Protein AF-A0A2G8SCX8-F1 (afdb_monomer)

Mean predicted aligned error: 14.19 Å

Secondary structure (DSSP, 8-state):
-GGGTS-HHHHHHHHHHHHHS---TT-S-HHHHHHHHHHHHHHHHHHHHHHT---SEEEETTEEEESHHHHHBTB---GGG--TTHHHHHHHHHHHHH-TT-----HHHHHHS-HHHHHHHHHHHHHHHHHHHHTTSS-HHHHHHHHHHHHSTTTGGGHHHHHHHHHHHHHHH-S--HHHHHHHHHHHH-TTS-HHHHHHHHHHHHHHS-SSPPHHHHTTSTT---HHHHHHHHHHTTPPP-PPPP---HHHHHHHHHHHHHHHHHHHHHTTSPP---HHHHHHHS-HHHHHHHHHHHHHHHHHTT--HHHHHHHHHHHHS---TTS--HHHHIIIIIHHHHHHHHTTS-HHHHHHHHHHHHHHHHHHHHHHHHHHHHIIIII---S-TTSS-HHHHHHHHHHHHHHT--SHHHHHHHHHHHH-HHHHHH-GGGTS--

InterPro domains:
  IPR014801 Mediator complex, subunit Med5, fungi [PF08689] (89-188)
  IPR014801 Mediator complex, subunit Med5, fungi [PTHR35784] (26-225)

Organism: NCBI:txid1077348

Structure (mmCIF, N/CA/C/O backbone):
data_AF-A0A2G8SCX8-F1
#
_entry.id   AF-A0A2G8SCX8-F1
#
loop_
_atom_site.group_PDB
_atom_site.id
_atom_site.type_symbol
_atom_site.label_atom_id
_atom_site.label_alt_id
_atom_site.label_comp_id
_atom_site.label_asym_id
_atom_site.label_entity_id
_atom_site.label_seq_id
_atom_site.pdbx_PDB_ins_code
_atom_site.Cartn_x
_atom_site.Cartn_y
_atom_site.Cartn_z
_atom_site.occupancy
_atom_site.B_iso_or_equiv
_atom_site.auth_seq_id
_atom_site.auth_comp_id
_atom_site.auth_asym_id
_atom_site.auth_atom_id
_atom_site.pdbx_PDB_model_num
ATOM 1 N N . MET A 1 1 ? 16.177 13.742 14.780 1.00 50.12 1 MET A N 1
ATOM 2 C CA . MET A 1 1 ? 14.873 13.291 14.244 1.00 50.12 1 MET A CA 1
ATOM 3 C C . MET A 1 1 ? 14.256 14.426 13.440 1.00 50.12 1 MET A C 1
ATOM 5 O O . MET A 1 1 ? 13.696 15.338 14.030 1.00 50.12 1 MET A O 1
ATOM 9 N N . LEU A 1 2 ? 14.372 14.396 12.111 1.00 55.47 2 LEU A N 1
ATOM 10 C CA . LEU A 1 2 ? 13.817 15.446 11.243 1.00 55.47 2 LEU A CA 1
ATOM 11 C C . LEU A 1 2 ? 12.278 15.533 11.345 1.00 55.47 2 LEU A C 1
ATOM 13 O O . LEU A 1 2 ? 11.710 16.616 11.300 1.00 55.47 2 LEU A O 1
ATOM 17 N N . SER A 1 3 ? 11.615 14.396 11.581 1.00 57.38 3 SER A N 1
ATOM 18 C CA . SER A 1 3 ? 10.156 14.275 11.726 1.00 57.38 3 SER A CA 1
ATOM 19 C C . SER A 1 3 ? 9.566 14.951 12.969 1.00 57.38 3 SER A C 1
ATOM 21 O O . SER A 1 3 ? 8.349 15.056 13.069 1.00 57.38 3 SER A O 1
ATOM 23 N N . LEU A 1 4 ? 10.398 15.377 13.927 1.00 66.06 4 LEU A N 1
ATOM 24 C CA . LEU A 1 4 ? 9.956 16.194 15.066 1.00 66.06 4 LEU A CA 1
ATOM 25 C C . LEU A 1 4 ? 9.891 17.688 14.714 1.00 66.06 4 LEU A C 1
ATOM 27 O O . LEU A 1 4 ? 9.246 18.448 15.428 1.00 66.06 4 LEU A O 1
ATOM 31 N N . HIS A 1 5 ? 10.558 18.100 13.632 1.00 75.81 5 HIS A N 1
ATOM 32 C CA . HIS A 1 5 ? 10.710 19.503 13.238 1.00 75.81 5 HIS A CA 1
ATOM 33 C C . HIS A 1 5 ? 10.062 19.826 11.884 1.00 75.81 5 HIS A C 1
ATOM 35 O O . HIS A 1 5 ? 9.775 20.988 11.619 1.00 75.81 5 HIS A O 1
ATOM 41 N N . ALA A 1 6 ? 9.804 18.820 11.045 1.00 80.19 6 ALA A N 1
ATOM 42 C CA . ALA A 1 6 ? 9.138 18.966 9.755 1.00 80.19 6 ALA A CA 1
ATOM 43 C C . ALA A 1 6 ? 8.042 17.908 9.589 1.00 80.19 6 ALA A C 1
ATOM 45 O O . ALA A 1 6 ? 8.241 16.734 9.931 1.00 80.19 6 ALA A O 1
ATOM 46 N N . LYS A 1 7 ? 6.890 18.302 9.031 1.00 84.25 7 LYS A N 1
ATOM 47 C CA . LYS A 1 7 ? 5.842 17.337 8.690 1.00 84.25 7 LYS A CA 1
ATOM 48 C C . LYS A 1 7 ? 6.342 16.453 7.551 1.00 84.25 7 LYS A C 1
ATOM 50 O O . LYS A 1 7 ? 6.949 16.922 6.592 1.00 84.25 7 LYS A O 1
ATOM 55 N N . ILE A 1 8 ? 6.032 15.161 7.623 1.00 86.69 8 ILE A N 1
ATOM 56 C CA . ILE A 1 8 ? 6.384 14.200 6.566 1.00 86.69 8 ILE A CA 1
ATOM 57 C C . ILE A 1 8 ? 5.759 14.606 5.221 1.00 86.69 8 ILE A C 1
ATOM 59 O O . ILE A 1 8 ? 6.386 14.434 4.180 1.00 86.69 8 ILE A O 1
ATOM 63 N N . SER A 1 9 ? 4.561 15.200 5.246 1.00 85.81 9 SER A N 1
ATOM 64 C CA . SER A 1 9 ? 3.914 15.779 4.063 1.00 85.81 9 SER A CA 1
ATOM 65 C C . SER A 1 9 ? 4.771 16.841 3.382 1.00 85.81 9 SER A C 1
ATOM 67 O O . SER A 1 9 ? 4.812 16.885 2.158 1.00 85.81 9 SER A O 1
ATOM 69 N N . ASP A 1 10 ? 5.474 17.663 4.160 1.00 87.19 10 ASP A N 1
ATOM 70 C CA . ASP A 1 10 ? 6.263 18.779 3.644 1.00 87.19 10 ASP A CA 1
ATOM 71 C C . ASP A 1 10 ? 7.553 18.252 3.015 1.00 87.19 10 ASP A C 1
ATOM 73 O O . ASP A 1 10 ? 7.953 18.711 1.949 1.00 87.19 10 ASP A O 1
ATOM 77 N N . LEU A 1 11 ? 8.164 17.224 3.613 1.00 89.44 11 LEU A N 1
ATOM 78 C CA . LEU A 1 11 ? 9.314 16.534 3.021 1.00 89.44 11 LEU A CA 1
ATOM 79 C C . LEU A 1 11 ? 8.953 15.897 1.676 1.00 89.44 11 LEU A C 1
ATOM 81 O O . LEU A 1 11 ? 9.692 16.050 0.707 1.00 89.44 11 LEU A O 1
ATOM 85 N N . VAL A 1 12 ? 7.797 15.231 1.601 1.00 90.31 12 VAL A N 1
ATOM 86 C CA . VAL A 1 12 ? 7.283 14.677 0.341 1.00 90.31 12 VAL A CA 1
ATOM 87 C C . VAL A 1 12 ? 7.017 15.791 -0.673 1.00 90.31 12 VAL A C 1
ATOM 89 O O . VAL A 1 12 ? 7.397 15.646 -1.829 1.00 90.31 12 VAL A O 1
ATOM 92 N N . ALA A 1 13 ? 6.441 16.919 -0.250 1.00 90.38 13 ALA A N 1
ATOM 93 C CA . ALA A 1 13 ? 6.179 18.063 -1.121 1.00 90.38 13 ALA A CA 1
ATOM 94 C C . ALA A 1 13 ? 7.464 18.613 -1.767 1.00 90.38 13 ALA A C 1
ATOM 96 O O . ALA A 1 13 ? 7.521 18.778 -2.984 1.00 90.38 13 ALA A O 1
ATOM 97 N N . HIS A 1 14 ? 8.511 18.846 -0.971 1.00 91.75 14 HIS A N 1
ATOM 98 C CA . HIS A 1 14 ? 9.786 19.370 -1.470 1.00 91.75 14 HIS A CA 1
ATOM 99 C C . HIS A 1 14 ? 10.525 18.352 -2.344 1.00 91.75 14 HIS A C 1
ATOM 101 O O . HIS A 1 14 ? 11.077 18.720 -3.378 1.00 91.75 14 HIS A O 1
ATOM 107 N N . ALA A 1 15 ? 10.501 17.069 -1.974 1.00 92.25 15 ALA A N 1
ATOM 108 C CA . ALA A 1 15 ? 11.107 16.009 -2.775 1.00 92.25 15 ALA A CA 1
ATOM 109 C C . ALA A 1 15 ? 10.395 15.838 -4.131 1.00 92.25 15 ALA A C 1
ATOM 111 O O . ALA A 1 15 ? 11.043 15.606 -5.150 1.00 92.25 15 ALA A O 1
ATOM 112 N N . LEU A 1 16 ? 9.068 16.008 -4.168 1.00 90.94 16 LEU A N 1
ATOM 113 C CA . LEU A 1 16 ? 8.310 16.033 -5.418 1.00 90.94 16 LEU A CA 1
ATOM 114 C C . LEU A 1 16 ? 8.691 17.223 -6.287 1.00 90.94 16 LEU A C 1
ATOM 116 O O . LEU A 1 16 ? 8.983 17.014 -7.460 1.00 90.94 16 LEU A O 1
ATOM 120 N N . ALA A 1 17 ? 8.721 18.434 -5.719 1.00 90.75 17 ALA A N 1
ATOM 121 C CA . ALA A 1 17 ? 9.137 19.639 -6.436 1.00 90.75 17 ALA A CA 1
ATOM 122 C C . ALA A 1 17 ? 10.532 19.465 -7.056 1.00 90.75 17 ALA A C 1
ATOM 124 O O . ALA A 1 17 ? 10.711 19.726 -8.240 1.00 90.75 17 ALA A O 1
ATOM 125 N N . PHE A 1 18 ? 11.475 18.905 -6.291 1.00 91.50 18 PHE A N 1
ATOM 126 C CA . PHE A 1 18 ? 12.814 18.580 -6.777 1.00 91.50 18 PHE A CA 1
ATOM 127 C C . PHE A 1 18 ? 12.798 17.656 -8.005 1.00 91.50 18 PHE A C 1
ATOM 129 O O . PHE A 1 18 ? 13.499 17.932 -8.969 1.00 91.50 18 PHE A O 1
ATOM 136 N N . ILE A 1 19 ? 11.979 16.598 -8.015 1.00 90.38 19 ILE A N 1
ATOM 137 C CA . ILE A 1 19 ? 11.850 15.707 -9.184 1.00 90.38 19 ILE A CA 1
ATOM 138 C C . ILE A 1 19 ? 11.179 16.413 -10.367 1.00 90.38 19 ILE A C 1
ATOM 140 O O . ILE A 1 19 ? 11.497 16.113 -11.517 1.00 90.38 19 ILE A O 1
ATOM 144 N N . GLU A 1 20 ? 10.212 17.301 -10.115 1.00 87.31 20 GLU A N 1
ATOM 145 C CA . GLU A 1 20 ? 9.549 18.049 -11.187 1.00 87.31 20 GLU A CA 1
ATOM 146 C C . GLU A 1 20 ? 10.498 18.970 -11.939 1.00 87.31 20 GLU A C 1
ATOM 148 O O . GLU A 1 20 ? 10.371 19.078 -13.156 1.00 87.31 20 GLU A O 1
ATOM 153 N N . ASP A 1 21 ? 11.417 19.589 -11.206 1.00 88.06 21 ASP A N 1
ATOM 154 C CA . ASP A 1 21 ? 12.330 20.609 -11.713 1.00 88.06 21 ASP A CA 1
ATOM 155 C C . ASP A 1 21 ? 13.693 20.022 -12.111 1.00 88.06 21 ASP A C 1
ATOM 157 O O . ASP A 1 21 ? 14.595 20.755 -12.509 1.00 88.06 21 ASP A O 1
ATOM 161 N N . TYR A 1 22 ? 13.869 18.704 -11.980 1.00 89.12 22 TYR A N 1
ATOM 162 C CA . TYR A 1 22 ? 15.143 18.057 -12.252 1.00 89.12 22 TYR A CA 1
ATOM 163 C C . TYR A 1 22 ? 15.458 18.043 -13.752 1.00 89.12 22 TYR A C 1
ATOM 165 O O . TYR A 1 22 ? 14.770 17.389 -14.544 1.00 89.12 22 TYR A O 1
ATOM 173 N N . GLU A 1 23 ? 16.570 18.680 -14.116 1.00 83.50 23 GLU A N 1
ATOM 174 C CA . GLU A 1 23 ? 17.133 18.681 -15.464 1.00 83.50 23 GLU A CA 1
ATOM 175 C C . GLU A 1 23 ? 18.576 18.172 -15.438 1.00 83.50 23 GLU A C 1
ATOM 177 O O . GLU A 1 23 ? 19.386 18.558 -14.596 1.00 83.50 23 GLU A O 1
ATOM 182 N N . CYS A 1 24 ? 18.904 17.279 -16.373 1.00 85.75 24 CYS A N 1
ATOM 183 C CA . CYS A 1 24 ? 20.206 16.616 -16.414 1.00 85.75 24 CYS A CA 1
ATOM 184 C C . CYS A 1 24 ? 21.228 17.356 -17.307 1.00 85.75 24 CYS A C 1
ATOM 186 O O . CYS A 1 24 ? 22.372 16.927 -17.429 1.00 85.75 24 CYS A O 1
ATOM 188 N N . GLU A 1 25 ? 20.852 18.474 -17.939 1.00 78.81 25 GLU A N 1
ATOM 189 C CA . GLU A 1 25 ? 21.709 19.184 -18.904 1.00 78.81 25 GLU A CA 1
ATOM 190 C C . GLU A 1 25 ? 23.007 19.713 -18.283 1.00 78.81 25 GLU A C 1
ATOM 192 O O . GLU A 1 25 ? 24.075 19.579 -18.874 1.00 78.81 25 GLU A O 1
ATOM 197 N N . THR A 1 26 ? 22.941 20.257 -17.067 1.00 76.62 26 THR A N 1
ATOM 198 C CA . THR A 1 26 ? 24.079 20.909 -16.394 1.00 76.62 26 THR A CA 1
ATOM 199 C C . THR A 1 26 ? 24.883 19.968 -15.496 1.00 76.62 26 THR A C 1
ATOM 201 O O . THR A 1 26 ? 25.863 20.374 -14.871 1.00 76.62 26 THR A O 1
ATOM 204 N N . VAL A 1 27 ? 24.489 18.696 -15.426 1.00 87.31 27 VAL A N 1
ATOM 205 C CA . VAL A 1 27 ? 25.117 17.698 -14.561 1.00 87.31 27 VAL A CA 1
ATOM 206 C C . VAL A 1 27 ? 26.399 17.171 -15.211 1.00 87.31 27 VAL A C 1
ATOM 208 O O . VAL A 1 27 ? 26.382 16.747 -16.366 1.00 87.31 27 VAL A O 1
ATOM 211 N N . GLY A 1 28 ? 27.508 17.164 -14.465 1.00 88.12 28 GLY A N 1
ATOM 212 C CA . GLY A 1 28 ? 28.788 16.624 -14.940 1.00 88.12 28 GLY A CA 1
ATOM 213 C C . GLY A 1 28 ? 28.736 15.120 -15.229 1.00 88.12 28 GLY A C 1
ATOM 214 O O . GLY A 1 28 ? 29.118 14.704 -16.316 1.00 88.12 28 GLY A O 1
ATOM 215 N N . ASP A 1 29 ? 28.194 14.336 -14.292 1.00 92.38 29 ASP A N 1
ATOM 216 C CA . ASP A 1 29 ? 27.992 12.883 -14.404 1.00 92.38 29 ASP A CA 1
ATOM 217 C C . ASP A 1 29 ? 26.488 12.531 -14.320 1.00 92.38 29 ASP A C 1
ATOM 219 O O . ASP A 1 29 ? 25.930 12.431 -13.218 1.00 92.38 29 ASP A O 1
ATOM 223 N N . PRO A 1 30 ? 25.807 12.374 -15.473 1.00 91.94 30 PRO A N 1
ATOM 224 C CA . PRO A 1 30 ? 24.392 12.014 -15.541 1.00 91.94 30 PRO A CA 1
ATOM 225 C C . PRO A 1 30 ? 24.050 10.696 -14.851 1.00 91.94 30 PRO A C 1
ATOM 227 O O . PRO A 1 30 ? 22.986 10.590 -14.242 1.00 91.94 30 PRO A O 1
ATOM 230 N N . GLN A 1 31 ? 24.925 9.691 -14.925 1.00 92.06 31 GLN A N 1
ATOM 231 C CA . GLN A 1 31 ? 24.615 8.347 -14.436 1.00 92.06 31 GLN A CA 1
ATOM 232 C C . GLN A 1 31 ? 24.545 8.319 -12.912 1.00 92.06 31 GLN A C 1
ATOM 234 O O . GLN A 1 31 ? 23.563 7.830 -12.341 1.00 92.06 31 GLN A O 1
ATOM 239 N N . SER A 1 32 ? 25.542 8.902 -12.240 1.00 91.31 32 SER A N 1
ATOM 240 C CA . SER A 1 32 ? 25.526 9.011 -10.777 1.00 91.31 32 SER A CA 1
ATOM 241 C C . SER A 1 32 ? 24.364 9.876 -10.295 1.00 91.31 32 SER A C 1
ATOM 243 O O . SER A 1 32 ? 23.675 9.525 -9.336 1.00 91.31 32 SER A O 1
ATOM 245 N N . ALA A 1 33 ? 24.089 10.987 -10.983 1.00 91.50 33 ALA A N 1
ATOM 246 C CA . ALA A 1 33 ? 23.031 11.899 -10.570 1.00 91.50 33 ALA A CA 1
ATOM 247 C C . ALA A 1 33 ? 21.626 11.292 -10.727 1.00 91.50 33 ALA A C 1
ATOM 249 O O . ALA A 1 33 ? 20.804 11.426 -9.820 1.00 91.50 33 ALA A O 1
ATOM 250 N N . VAL A 1 34 ? 21.360 10.573 -11.825 1.00 91.88 34 VAL A N 1
ATOM 251 C CA . VAL A 1 34 ? 20.093 9.850 -12.028 1.00 91.88 34 VAL A CA 1
ATOM 252 C C . VAL A 1 34 ? 19.945 8.698 -11.032 1.00 91.88 34 VAL A C 1
ATOM 254 O O . VAL A 1 34 ? 18.848 8.476 -10.522 1.00 91.88 34 VAL A O 1
ATOM 257 N N . SER A 1 35 ? 21.038 8.011 -10.686 1.00 91.25 35 SER A N 1
ATOM 258 C CA . SER A 1 35 ? 21.016 6.960 -9.658 1.00 91.25 35 SER A CA 1
ATOM 259 C C . SER A 1 35 ? 20.584 7.519 -8.294 1.00 91.25 35 SER A C 1
ATOM 261 O O . SER A 1 35 ? 19.662 6.992 -7.674 1.00 91.25 35 SER A O 1
ATOM 263 N N . HIS A 1 36 ? 21.164 8.645 -7.861 1.00 92.06 36 HIS A N 1
ATOM 264 C CA . HIS A 1 36 ? 20.777 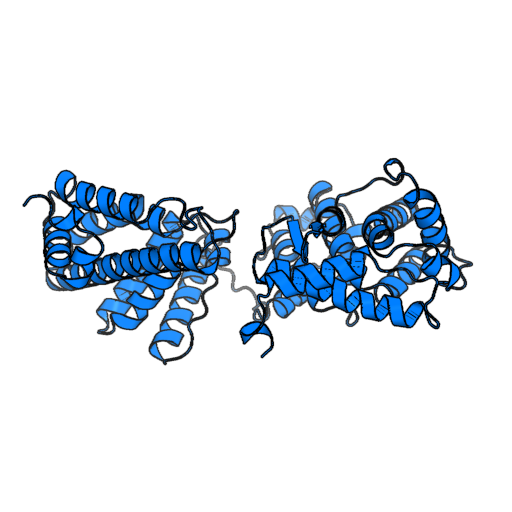9.313 -6.610 1.00 92.06 36 HIS A CA 1
ATOM 265 C C . HIS A 1 36 ? 19.364 9.900 -6.644 1.00 92.06 36 HIS A C 1
ATOM 267 O O . HIS A 1 36 ? 18.653 9.879 -5.638 1.00 92.06 36 HIS A O 1
ATOM 273 N N . LEU A 1 37 ? 18.920 10.400 -7.799 1.00 93.06 37 LEU A N 1
ATOM 274 C CA . LEU A 1 37 ? 17.530 10.810 -7.981 1.00 93.06 37 LEU A CA 1
ATOM 275 C C . LEU A 1 37 ? 16.571 9.631 -7.756 1.00 93.06 37 LEU A C 1
ATOM 277 O O . LEU A 1 37 ? 15.495 9.805 -7.179 1.00 93.06 37 LEU A O 1
ATOM 281 N N . GLY A 1 38 ? 16.977 8.428 -8.163 1.00 93.44 38 GLY A N 1
ATOM 282 C CA . GLY A 1 38 ? 16.239 7.195 -7.925 1.00 93.44 38 GLY A CA 1
ATOM 283 C C . GLY A 1 38 ? 15.947 6.927 -6.449 1.00 93.44 38 GLY A C 1
ATOM 284 O O . GLY A 1 38 ? 14.821 6.558 -6.104 1.00 93.44 38 GLY A O 1
ATOM 285 N N . ASP A 1 39 ? 16.905 7.201 -5.560 1.00 94.06 39 ASP A N 1
ATOM 286 C CA . ASP A 1 39 ? 16.706 7.078 -4.111 1.00 94.06 39 ASP A CA 1
ATOM 287 C C . ASP A 1 39 ? 15.606 8.026 -3.608 1.00 94.06 39 ASP A C 1
ATOM 289 O O . ASP A 1 39 ? 14.776 7.645 -2.776 1.00 94.06 39 ASP A O 1
ATOM 293 N N . VAL A 1 40 ? 15.544 9.245 -4.156 1.00 94.94 40 VAL A N 1
ATOM 294 C CA . VAL A 1 40 ? 14.497 10.228 -3.832 1.00 94.94 40 VAL A CA 1
ATOM 295 C C . VAL A 1 40 ? 13.127 9.739 -4.307 1.00 94.94 40 VAL A C 1
ATOM 297 O O . VAL A 1 40 ? 12.148 9.834 -3.563 1.00 94.94 40 VAL A O 1
ATOM 300 N N . VAL A 1 41 ? 13.043 9.160 -5.509 1.00 94.31 41 VAL A N 1
ATOM 301 C CA . VAL A 1 41 ? 11.797 8.577 -6.037 1.00 94.31 41 VAL A CA 1
ATOM 302 C C . VAL A 1 41 ? 11.292 7.450 -5.134 1.00 94.31 41 VAL A C 1
ATOM 304 O O . VAL A 1 41 ? 10.137 7.474 -4.700 1.00 94.31 41 VAL A O 1
ATOM 307 N N . LEU A 1 42 ? 12.160 6.494 -4.796 1.00 93.94 42 LEU A N 1
ATOM 308 C CA . LEU A 1 42 ? 11.804 5.360 -3.941 1.00 93.94 42 LEU A CA 1
ATOM 309 C C . LEU A 1 42 ? 11.434 5.801 -2.520 1.00 93.94 42 LEU A C 1
ATOM 311 O O . LEU A 1 42 ? 10.513 5.237 -1.917 1.00 93.94 42 LEU A O 1
ATOM 315 N N . PHE A 1 43 ? 12.112 6.823 -1.990 1.00 94.06 43 PHE A N 1
ATOM 316 C CA . PHE A 1 43 ? 11.758 7.449 -0.721 1.00 94.06 43 PHE A CA 1
ATOM 317 C C . PHE A 1 43 ? 10.331 8.003 -0.754 1.00 94.06 43 PHE A C 1
ATOM 319 O O . PHE A 1 43 ? 9.548 7.711 0.154 1.00 94.06 43 PHE A O 1
ATOM 326 N N . ILE A 1 44 ? 9.972 8.759 -1.794 1.00 92.06 44 ILE A N 1
ATOM 327 C CA . ILE A 1 44 ? 8.636 9.345 -1.942 1.00 92.06 44 ILE A CA 1
ATOM 328 C C . ILE A 1 44 ? 7.572 8.249 -2.018 1.00 92.06 44 ILE A C 1
ATOM 330 O O . ILE A 1 44 ? 6.631 8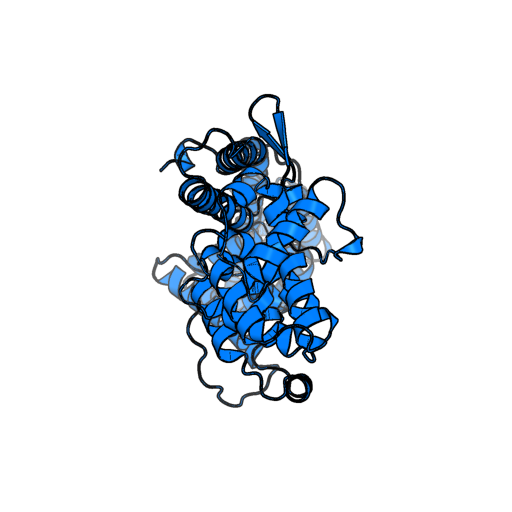.267 -1.221 1.00 92.06 44 ILE A O 1
ATOM 334 N N . GLU A 1 45 ? 7.729 7.266 -2.910 1.00 90.12 45 GLU A N 1
ATOM 335 C CA . GLU A 1 45 ? 6.746 6.188 -3.073 1.00 90.12 45 GLU A CA 1
ATOM 336 C C . GLU A 1 45 ? 6.546 5.394 -1.774 1.00 90.12 45 GLU A C 1
ATOM 338 O O . GLU A 1 45 ? 5.411 5.144 -1.353 1.00 90.12 45 GLU A O 1
ATOM 343 N N . THR A 1 46 ? 7.643 5.047 -1.094 1.00 89.94 46 THR A N 1
ATOM 344 C CA . THR A 1 46 ? 7.601 4.307 0.174 1.00 89.94 46 THR A CA 1
ATOM 345 C C . THR A 1 46 ? 6.955 5.132 1.281 1.00 89.94 46 THR A C 1
ATOM 347 O O . THR A 1 46 ? 6.149 4.611 2.052 1.00 89.94 46 THR A O 1
ATOM 350 N N . THR A 1 47 ? 7.272 6.424 1.362 1.00 89.94 47 THR A N 1
ATOM 351 C CA . THR A 1 47 ? 6.741 7.331 2.387 1.00 89.94 47 THR A CA 1
ATOM 352 C C . THR A 1 47 ? 5.243 7.543 2.203 1.00 89.94 47 THR A C 1
ATOM 354 O O . THR A 1 47 ? 4.480 7.414 3.160 1.00 89.94 47 THR A O 1
ATOM 357 N N . ILE A 1 48 ? 4.792 7.778 0.971 1.00 86.31 48 ILE A N 1
ATOM 358 C CA . ILE A 1 48 ? 3.367 7.917 0.656 1.00 86.31 48 ILE A CA 1
ATOM 359 C C . ILE A 1 48 ? 2.607 6.649 1.028 1.00 86.31 48 ILE A C 1
ATOM 361 O O . ILE A 1 48 ? 1.568 6.734 1.684 1.00 86.31 48 ILE A O 1
ATOM 365 N N . ALA A 1 49 ? 3.129 5.479 0.646 1.00 84.12 49 ALA A N 1
ATOM 366 C CA . ALA A 1 49 ? 2.498 4.206 0.964 1.00 84.12 49 ALA A CA 1
ATOM 367 C C . ALA A 1 49 ? 2.457 3.946 2.478 1.00 84.12 49 ALA A C 1
ATOM 369 O O . ALA A 1 49 ? 1.422 3.545 3.006 1.00 84.12 49 ALA A O 1
ATOM 370 N N . ARG A 1 50 ? 3.560 4.211 3.187 1.00 83.69 50 ARG A N 1
ATOM 371 C CA . ARG A 1 50 ? 3.697 3.956 4.628 1.00 83.69 50 ARG A CA 1
ATOM 372 C C . ARG A 1 50 ? 2.814 4.859 5.482 1.00 83.69 50 ARG A C 1
ATOM 374 O O . ARG A 1 50 ? 2.231 4.384 6.451 1.00 83.69 50 ARG A O 1
ATOM 381 N N . PHE A 1 51 ? 2.736 6.144 5.146 1.00 81.38 51 PHE A N 1
ATOM 382 C CA . PHE A 1 51 ? 1.962 7.130 5.908 1.00 81.38 51 PHE A CA 1
ATOM 383 C C . PHE A 1 51 ? 0.568 7.375 5.326 1.00 81.38 51 PHE A C 1
ATOM 385 O O . PHE A 1 51 ? -0.161 8.221 5.837 1.00 81.38 51 PHE A O 1
ATOM 392 N N . ASN A 1 52 ? 0.186 6.625 4.286 1.00 75.81 52 ASN A N 1
ATOM 393 C CA . ASN A 1 52 ? -1.098 6.735 3.600 1.00 75.81 52 ASN A CA 1
ATOM 394 C C . ASN A 1 52 ? -1.431 8.194 3.246 1.00 75.81 52 ASN A C 1
ATOM 396 O O . ASN A 1 52 ? -2.505 8.702 3.566 1.00 75.81 52 ASN A O 1
ATOM 400 N N . LEU A 1 53 ? -0.485 8.886 2.606 1.00 81.62 53 LEU A N 1
ATOM 401 C CA . LEU A 1 53 ? -0.675 10.269 2.172 1.00 81.62 53 LEU A CA 1
ATOM 402 C C . LEU A 1 53 ? -1.606 10.274 0.952 1.00 81.62 53 LEU A C 1
ATOM 404 O O . LEU A 1 53 ? -1.163 10.203 -0.189 1.00 81.62 53 LEU A O 1
ATOM 408 N N . VAL A 1 54 ? -2.919 10.291 1.205 1.00 63.16 54 VAL A N 1
ATOM 409 C CA . VAL A 1 54 ? -3.963 10.198 0.164 1.00 63.16 54 VAL A CA 1
ATOM 410 C C . VAL A 1 54 ? -4.050 11.473 -0.687 1.00 63.16 54 VAL A C 1
ATOM 412 O O . VAL A 1 54 ? -4.633 11.442 -1.772 1.00 63.16 54 VAL A O 1
ATOM 415 N N . SER A 1 55 ? -3.476 12.590 -0.221 1.00 66.94 55 SER A N 1
ATOM 416 C CA . SER A 1 55 ? -3.484 13.845 -0.975 1.00 66.94 55 SER A CA 1
ATOM 417 C C . SER A 1 55 ? -2.763 13.684 -2.312 1.00 66.94 55 SER A C 1
ATOM 419 O O . SER A 1 55 ? -1.631 13.212 -2.368 1.00 66.94 55 SER A O 1
ATOM 421 N N . LEU A 1 56 ? -3.425 14.095 -3.395 1.00 64.50 56 LEU A N 1
ATOM 422 C CA . LEU A 1 56 ? -2.864 14.075 -4.752 1.00 64.50 56 LEU A CA 1
ATOM 423 C C . LEU A 1 56 ? -2.060 15.330 -5.074 1.00 64.50 56 LEU A C 1
ATOM 425 O O . LEU A 1 56 ? -1.356 15.358 -6.079 1.00 64.50 56 LEU A O 1
ATOM 429 N N . SER A 1 57 ? -2.164 16.334 -4.211 1.00 76.38 57 SER A N 1
ATOM 430 C CA . SER A 1 57 ? -1.561 17.644 -4.369 1.00 76.38 57 SER A CA 1
ATOM 431 C C . SER A 1 57 ? -0.889 18.059 -3.069 1.00 76.38 57 SER A C 1
ATOM 433 O O . SER A 1 57 ? -1.499 17.996 -1.997 1.00 76.38 57 SER A O 1
ATOM 435 N N . PHE A 1 58 ? 0.349 18.514 -3.171 1.00 85.00 58 PHE A N 1
ATOM 436 C CA . PHE A 1 58 ? 1.122 19.052 -2.060 1.00 85.00 58 PHE A CA 1
ATOM 437 C C . PHE A 1 58 ? 1.460 20.506 -2.358 1.00 85.00 58 PHE A C 1
ATOM 439 O O . PHE A 1 58 ? 1.594 20.879 -3.522 1.00 85.00 58 PHE A O 1
ATOM 446 N N . LYS A 1 59 ? 1.586 21.331 -1.318 1.00 84.06 59 LYS A N 1
ATOM 447 C CA . LYS A 1 59 ? 1.980 22.733 -1.467 1.00 84.06 59 LYS A CA 1
ATOM 448 C C . LYS A 1 59 ? 3.435 22.923 -1.060 1.00 84.06 59 LYS A C 1
ATOM 450 O O . LYS A 1 59 ? 3.846 22.436 -0.010 1.00 84.06 59 LYS A O 1
ATOM 455 N N . VAL A 1 60 ? 4.181 23.654 -1.880 1.00 86.19 60 VAL A N 1
ATOM 456 C CA . VAL A 1 60 ? 5.527 24.157 -1.584 1.00 86.19 60 VAL A CA 1
ATOM 457 C C . VAL A 1 60 ? 5.492 25.663 -1.827 1.00 86.19 60 VAL A C 1
ATOM 459 O O . VAL A 1 60 ? 5.498 26.114 -2.972 1.00 86.19 60 VAL A O 1
ATOM 462 N N . GLY A 1 61 ? 5.361 26.445 -0.752 1.00 84.81 61 GLY A N 1
ATOM 463 C CA . GLY A 1 61 ? 5.006 27.864 -0.861 1.00 84.81 61 GLY A CA 1
ATOM 464 C C . GLY A 1 61 ? 3.667 28.039 -1.590 1.00 84.81 61 GLY A C 1
ATOM 465 O O . GLY A 1 61 ? 2.679 27.396 -1.236 1.00 84.81 61 GLY A O 1
ATOM 466 N N . GLU A 1 62 ? 3.658 28.853 -2.646 1.00 83.75 62 GLU A N 1
ATOM 467 C CA . GLU A 1 62 ? 2.484 29.082 -3.506 1.00 83.75 62 GLU A CA 1
ATOM 468 C C . GLU A 1 62 ? 2.298 28.008 -4.596 1.00 83.75 62 GLU A C 1
ATOM 470 O O . GLU A 1 62 ? 1.247 27.928 -5.236 1.00 83.75 62 GLU A O 1
ATOM 475 N N . ARG A 1 63 ? 3.301 27.149 -4.823 1.00 87.25 63 ARG A N 1
ATOM 476 C CA . ARG A 1 63 ? 3.252 26.120 -5.867 1.00 87.25 63 ARG A CA 1
ATOM 477 C C . ARG A 1 63 ? 2.514 24.882 -5.375 1.00 87.25 63 ARG A C 1
ATOM 479 O O . ARG A 1 63 ? 2.756 24.392 -4.274 1.00 87.25 63 ARG A O 1
ATOM 486 N N . THR A 1 64 ? 1.668 24.325 -6.238 1.00 85.50 64 THR A N 1
ATOM 487 C CA . THR A 1 64 ? 1.058 23.007 -6.031 1.00 85.50 64 THR A CA 1
ATOM 488 C C . THR A 1 64 ? 1.773 21.969 -6.891 1.00 85.50 64 THR A C 1
ATOM 490 O O . THR A 1 64 ? 1.854 22.137 -8.104 1.00 85.50 64 THR A O 1
ATOM 493 N N . VAL A 1 65 ? 2.277 20.901 -6.273 1.00 86.50 65 VAL A N 1
ATOM 494 C CA . VAL A 1 65 ? 2.931 19.765 -6.945 1.00 86.50 65 VAL A CA 1
ATOM 495 C C . VAL A 1 65 ? 2.056 18.517 -6.853 1.00 86.50 65 VAL A C 1
ATOM 497 O O . VAL A 1 65 ? 1.369 18.316 -5.847 1.00 86.50 65 VAL A O 1
ATOM 500 N N . SER A 1 66 ? 2.054 17.687 -7.899 1.00 82.44 66 SER A N 1
ATOM 501 C CA . SER A 1 66 ? 1.131 16.549 -8.028 1.00 82.44 66 SER A CA 1
ATOM 502 C C . SER A 1 66 ? 1.840 15.198 -8.058 1.00 82.44 66 SER A C 1
ATOM 504 O O . SER A 1 66 ? 2.917 15.043 -8.629 1.00 82.44 66 SER A O 1
ATOM 506 N N . LEU A 1 67 ? 1.179 14.182 -7.497 1.00 81.56 67 LEU A N 1
ATOM 507 C CA . LEU A 1 67 ? 1.605 12.778 -7.561 1.00 81.56 67 LEU A CA 1
ATOM 508 C C . LEU A 1 67 ? 1.170 12.044 -8.829 1.00 81.56 67 LEU A C 1
ATOM 510 O O . LEU A 1 67 ? 1.372 10.832 -8.953 1.00 81.56 67 LEU A O 1
ATOM 514 N N . GLU A 1 68 ? 0.530 12.739 -9.764 1.00 79.31 68 GLU A N 1
ATOM 515 C CA . GLU A 1 68 ? -0.086 12.110 -10.927 1.00 79.31 68 GLU A CA 1
ATOM 516 C C . GLU A 1 68 ? 0.905 11.284 -11.759 1.00 79.31 68 GLU A C 1
ATOM 518 O O . GLU A 1 68 ? 0.589 10.155 -12.142 1.00 79.31 68 GLU A O 1
ATOM 523 N N . PHE A 1 69 ? 2.131 11.774 -11.961 1.00 75.62 69 PHE A N 1
ATOM 524 C CA . PHE A 1 69 ? 3.143 11.053 -12.738 1.00 75.62 69 PHE A CA 1
ATOM 525 C C . PHE A 1 69 ? 3.554 9.720 -12.083 1.00 75.62 69 PHE A C 1
ATOM 527 O O . PHE A 1 69 ? 3.681 8.713 -12.773 1.00 75.62 69 PHE A O 1
ATOM 534 N N . MET A 1 70 ? 3.664 9.650 -10.751 1.00 78.06 70 MET A N 1
ATOM 535 C CA . MET A 1 70 ? 3.986 8.400 -10.042 1.00 78.06 70 MET A CA 1
ATOM 536 C C . MET A 1 70 ? 2.808 7.415 -10.007 1.00 78.06 70 MET A C 1
ATOM 538 O O . MET A 1 70 ? 3.002 6.198 -10.044 1.00 78.06 70 MET A O 1
ATOM 542 N N . ARG A 1 71 ? 1.563 7.914 -9.957 1.00 71.75 71 ARG A N 1
ATOM 543 C CA . ARG A 1 71 ? 0.365 7.051 -10.010 1.00 71.75 71 ARG A CA 1
ATOM 544 C C . ARG A 1 71 ? 0.125 6.480 -11.401 1.00 71.75 71 ARG A C 1
ATOM 546 O O . ARG A 1 71 ? -0.310 5.336 -11.514 1.00 71.75 71 ARG A O 1
ATOM 553 N N . THR A 1 72 ? 0.375 7.277 -12.436 1.00 65.75 72 THR A N 1
ATOM 554 C CA . THR A 1 72 ? 0.244 6.848 -13.835 1.00 65.75 72 THR A CA 1
ATOM 555 C C . THR A 1 72 ? 1.391 5.936 -14.264 1.00 65.75 72 THR A C 1
ATOM 557 O O . THR A 1 72 ? 1.188 5.083 -15.126 1.00 65.75 72 THR A O 1
ATOM 560 N N . SER A 1 73 ? 2.546 6.019 -13.596 1.00 61.22 73 SER A N 1
ATOM 561 C CA . SER A 1 73 ? 3.638 5.049 -13.726 1.00 61.22 73 SER A CA 1
ATOM 562 C C . SER A 1 73 ? 3.152 3.656 -13.296 1.00 61.22 73 SER A C 1
ATOM 564 O O . SER A 1 73 ? 2.952 3.369 -12.115 1.00 61.22 73 SER A O 1
ATOM 566 N N . GLY A 1 74 ? 2.882 2.783 -14.266 1.00 57.91 74 GLY A N 1
ATOM 567 C CA . GLY A 1 74 ? 2.348 1.432 -14.049 1.00 57.91 74 GLY A CA 1
ATOM 568 C C . GLY A 1 74 ? 0.876 1.245 -14.427 1.00 57.91 74 GLY A C 1
ATOM 569 O O . GLY A 1 74 ? 0.346 0.145 -14.261 1.00 57.91 74 GLY A O 1
ATOM 570 N N . VAL A 1 75 ? 0.209 2.277 -14.954 1.00 69.00 75 VAL A N 1
ATOM 571 C CA . VAL A 1 75 ? -0.993 2.070 -15.773 1.00 69.00 75 VAL A CA 1
ATOM 572 C C . VAL A 1 75 ? -0.533 1.432 -17.079 1.00 69.00 75 VAL A C 1
ATOM 574 O O . VAL A 1 75 ? 0.396 1.930 -17.708 1.00 69.00 75 VAL A O 1
ATOM 577 N N . HIS A 1 76 ? -1.160 0.319 -17.463 1.00 63.84 76 HIS A N 1
ATOM 578 C CA . HIS A 1 76 ? -0.851 -0.370 -18.714 1.00 63.84 76 HIS A CA 1
ATOM 579 C C . HIS A 1 76 ? -1.039 0.602 -19.886 1.00 63.84 76 HIS A C 1
ATOM 581 O O . HIS A 1 76 ? -2.175 0.906 -20.248 1.00 63.84 76 HIS A O 1
ATOM 587 N N . MET A 1 77 ? 0.071 1.104 -20.424 1.00 68.56 77 MET A N 1
ATOM 588 C CA . MET A 1 77 ? 0.104 2.033 -21.544 1.00 68.56 77 MET A CA 1
ATOM 589 C C . MET A 1 77 ? 0.615 1.283 -22.763 1.00 68.56 77 MET A C 1
ATOM 591 O O . MET A 1 77 ? 1.691 0.680 -22.731 1.00 68.56 77 MET A O 1
ATOM 595 N N . ARG A 1 78 ? -0.167 1.296 -23.841 1.00 69.88 78 ARG A N 1
ATOM 596 C CA . ARG A 1 78 ? 0.282 0.714 -25.108 1.00 69.88 78 ARG A CA 1
ATOM 597 C C . ARG A 1 78 ? 1.281 1.664 -25.772 1.00 69.88 78 ARG A C 1
ATOM 599 O O . ARG A 1 78 ? 1.091 2.873 -25.677 1.00 69.88 78 ARG A O 1
ATOM 606 N N . PRO A 1 79 ? 2.281 1.168 -26.522 1.00 71.62 79 PRO A N 1
ATOM 607 C CA . PRO A 1 79 ? 3.185 2.039 -27.279 1.00 71.62 79 PRO A CA 1
ATOM 608 C C . PRO A 1 79 ? 2.453 3.034 -28.199 1.00 71.62 79 PRO A C 1
ATOM 610 O O . PRO A 1 79 ? 2.900 4.158 -28.380 1.00 71.62 79 PRO A O 1
ATOM 613 N N . SER A 1 80 ? 1.277 2.660 -28.717 1.00 74.25 80 SER A N 1
ATOM 614 C CA . SER A 1 80 ? 0.409 3.529 -29.526 1.00 74.25 80 SER A CA 1
ATOM 615 C C . SER A 1 80 ? -0.237 4.693 -28.760 1.00 74.25 80 SER A C 1
ATOM 617 O O . SER A 1 80 ? -0.835 5.570 -29.374 1.00 74.25 80 SER A O 1
ATOM 619 N N . GLU A 1 81 ? -0.207 4.669 -27.428 1.00 80.19 81 GLU A N 1
ATOM 620 C CA . GLU A 1 81 ? -0.796 5.690 -26.551 1.00 80.19 81 GLU A CA 1
ATOM 621 C C . GLU A 1 81 ? 0.234 6.735 -26.094 1.00 80.19 81 GLU A C 1
ATOM 623 O O . GLU A 1 81 ? -0.161 7.729 -25.481 1.00 80.19 81 GLU A O 1
ATOM 628 N N . LEU A 1 82 ? 1.519 6.528 -26.412 1.00 84.56 82 LEU A N 1
ATOM 629 C CA . LEU A 1 82 ? 2.607 7.468 -26.137 1.00 84.56 82 LEU A CA 1
ATOM 630 C C . LEU A 1 82 ? 2.430 8.752 -26.955 1.00 84.56 82 LEU A C 1
ATOM 632 O O . LEU A 1 82 ? 2.038 8.708 -28.123 1.00 84.56 82 LEU A O 1
ATOM 636 N N . LYS A 1 83 ? 2.718 9.907 -26.348 1.00 85.69 83 LYS A N 1
ATOM 637 C CA . LYS A 1 83 ? 2.539 11.227 -26.975 1.00 85.69 83 LYS A CA 1
ATOM 638 C C . LYS A 1 83 ? 3.730 12.151 -26.725 1.00 85.69 83 LYS A C 1
ATOM 640 O O . LYS A 1 83 ? 4.403 12.058 -25.704 1.00 85.69 83 LYS A O 1
ATOM 645 N N . GLY A 1 84 ? 3.944 13.101 -27.637 1.00 87.75 84 GLY A N 1
ATOM 646 C CA . GLY A 1 84 ? 4.942 14.165 -27.475 1.00 87.75 84 GLY A CA 1
ATOM 647 C C . GLY A 1 84 ? 6.359 13.621 -27.269 1.00 87.75 84 GLY A C 1
ATOM 648 O O . GLY A 1 84 ? 6.814 12.777 -28.038 1.00 87.75 84 GLY A O 1
ATOM 649 N N . GLU A 1 85 ? 7.029 14.086 -26.212 1.00 87.25 85 GLU A N 1
ATOM 650 C CA . GLU A 1 85 ? 8.404 13.710 -25.831 1.00 87.25 85 GLU A CA 1
ATOM 651 C C . GLU A 1 85 ? 8.565 12.217 -25.467 1.00 87.25 85 GLU A C 1
ATOM 653 O O . GLU A 1 85 ? 9.680 11.699 -25.439 1.00 87.25 85 GLU A O 1
ATOM 658 N N . GLU A 1 86 ? 7.469 11.488 -25.225 1.00 90.25 86 GLU A N 1
ATOM 659 C CA . GLU A 1 86 ? 7.503 10.075 -24.820 1.00 90.25 86 GLU A CA 1
ATOM 660 C C . GLU A 1 86 ? 7.913 9.135 -25.959 1.00 90.25 86 GLU A C 1
ATOM 662 O O . GLU A 1 86 ? 8.583 8.136 -25.714 1.00 90.25 86 GLU A O 1
ATOM 667 N N . ILE A 1 87 ? 7.521 9.444 -27.199 1.00 91.88 87 ILE A N 1
ATOM 668 C CA . ILE A 1 87 ? 7.802 8.620 -28.387 1.00 91.88 87 ILE A CA 1
ATOM 669 C C . ILE A 1 87 ? 9.308 8.556 -28.701 1.00 91.88 87 ILE A C 1
ATOM 671 O O . ILE A 1 87 ? 9.836 7.442 -28.818 1.00 91.88 87 ILE A O 1
ATOM 675 N N . PRO A 1 88 ? 10.028 9.692 -28.840 1.00 94.62 88 PRO A N 1
ATOM 676 C CA . PRO A 1 88 ? 11.465 9.651 -29.092 1.00 94.62 88 PRO A CA 1
ATOM 677 C C . PRO A 1 88 ? 12.219 9.031 -27.912 1.00 94.62 88 PRO A C 1
ATOM 679 O O . PRO A 1 88 ? 13.090 8.196 -28.141 1.00 94.62 88 PRO A O 1
ATOM 682 N N . ALA A 1 89 ? 11.831 9.337 -26.666 1.00 94.56 89 ALA A N 1
ATOM 683 C CA . ALA A 1 89 ? 12.425 8.711 -25.486 1.00 94.56 89 ALA A CA 1
ATOM 684 C C . ALA A 1 89 ? 12.248 7.184 -25.510 1.00 94.56 89 ALA A C 1
ATOM 686 O O . ALA A 1 89 ? 13.226 6.449 -25.411 1.00 94.56 89 ALA A O 1
ATOM 687 N N . PHE A 1 90 ? 11.024 6.690 -25.714 1.00 95.50 90 PHE A N 1
ATOM 688 C CA . PHE A 1 90 ? 10.739 5.257 -25.810 1.00 95.50 90 PHE A CA 1
ATOM 689 C C . PHE A 1 90 ? 11.586 4.568 -26.883 1.00 95.50 90 PHE A C 1
ATOM 691 O O . PHE A 1 90 ? 12.162 3.515 -26.624 1.00 95.50 90 PHE A O 1
ATOM 698 N N . THR A 1 91 ? 11.704 5.176 -28.065 1.00 94.94 91 THR A N 1
ATOM 699 C CA . THR A 1 91 ? 12.492 4.621 -29.175 1.00 94.94 91 THR A CA 1
ATOM 700 C C . THR A 1 91 ? 13.975 4.518 -28.814 1.00 94.94 91 THR A C 1
ATOM 702 O O . THR A 1 91 ? 14.578 3.460 -29.002 1.00 94.94 91 THR A O 1
ATOM 705 N N . SER A 1 92 ? 14.549 5.578 -28.237 1.00 96.31 92 SER A N 1
ATOM 706 C CA . SER A 1 92 ? 15.946 5.587 -27.789 1.00 96.31 92 SER A CA 1
ATOM 707 C C . SER A 1 92 ? 16.205 4.556 -26.688 1.00 96.31 92 SER A C 1
ATOM 709 O O . SER A 1 92 ? 17.182 3.815 -26.761 1.00 96.31 92 SER A O 1
ATOM 711 N N . TRP A 1 93 ? 15.306 4.446 -25.705 1.00 97.25 93 TRP A N 1
ATOM 712 C CA . TRP A 1 93 ? 15.435 3.483 -24.609 1.00 97.25 93 TRP A CA 1
ATOM 713 C C . TRP A 1 93 ? 15.260 2.031 -25.062 1.00 97.25 93 TRP A C 1
ATOM 715 O O . TRP A 1 93 ? 15.985 1.167 -24.578 1.00 97.25 93 TRP A O 1
ATOM 725 N N . ILE A 1 94 ? 14.358 1.736 -26.006 1.00 95.94 94 ILE A N 1
ATOM 726 C CA . ILE A 1 94 ? 14.261 0.388 -26.592 1.00 95.94 94 ILE A CA 1
ATOM 727 C C . ILE A 1 94 ? 15.574 0.000 -27.267 1.00 95.94 94 ILE A C 1
ATOM 729 O O . ILE A 1 94 ? 16.062 -1.102 -27.027 1.00 95.94 94 ILE A O 1
ATOM 733 N N . LYS A 1 95 ? 16.159 0.905 -28.060 1.00 95.75 95 LYS A N 1
ATOM 734 C CA . LYS A 1 95 ? 17.438 0.649 -28.726 1.00 95.75 95 LYS A CA 1
ATOM 735 C C . LYS A 1 95 ? 18.565 0.433 -27.710 1.00 95.75 95 LYS A C 1
ATOM 737 O O . LYS A 1 95 ? 19.307 -0.530 -27.816 1.00 95.75 95 LYS A O 1
ATOM 742 N N . ALA A 1 96 ? 18.659 1.276 -26.685 1.00 96.75 96 ALA A N 1
ATOM 743 C CA . ALA A 1 96 ? 19.712 1.155 -25.677 1.00 96.75 96 ALA A CA 1
ATOM 744 C C . ALA A 1 96 ? 19.597 -0.109 -24.807 1.00 96.75 96 ALA A C 1
ATOM 746 O O . ALA A 1 96 ? 20.605 -0.655 -24.369 1.00 96.75 96 ALA A O 1
ATOM 747 N N . LEU A 1 97 ? 18.381 -0.584 -24.529 1.00 96.75 97 LEU A N 1
ATOM 748 C CA . LEU A 1 97 ? 18.166 -1.663 -23.559 1.00 96.75 97 LEU A CA 1
ATOM 749 C C . LEU A 1 97 ? 17.956 -3.037 -24.197 1.00 96.75 97 LEU A C 1
ATOM 751 O O . LEU A 1 97 ? 18.259 -4.048 -23.566 1.00 96.75 97 LEU A O 1
ATOM 755 N N . PHE A 1 98 ? 17.393 -3.088 -25.404 1.00 95.94 98 PHE A N 1
ATOM 756 C CA . PHE A 1 98 ? 16.909 -4.327 -26.016 1.00 95.94 98 PHE A CA 1
ATOM 757 C C . PHE A 1 98 ? 17.380 -4.525 -27.466 1.00 95.94 98 PHE A C 1
ATOM 759 O O . PHE A 1 98 ? 16.840 -5.384 -28.163 1.00 95.94 98 PHE A O 1
ATOM 766 N N . ASP A 1 99 ? 18.370 -3.757 -27.931 1.00 93.38 99 ASP A N 1
ATOM 767 C CA . ASP A 1 99 ? 19.058 -4.019 -29.200 1.00 93.38 99 ASP A CA 1
ATOM 768 C C . ASP A 1 99 ? 20.250 -4.973 -28.971 1.00 93.38 99 ASP A C 1
ATOM 770 O O . ASP A 1 99 ? 21.051 -4.731 -28.062 1.00 93.38 99 ASP A O 1
ATOM 774 N N . PRO A 1 100 ? 20.404 -6.052 -29.764 1.00 89.44 100 PRO A N 1
ATOM 775 C CA . PRO A 1 100 ? 21.542 -6.968 -29.648 1.00 89.44 100 PRO A CA 1
ATOM 776 C C . PRO A 1 100 ? 22.910 -6.298 -29.841 1.00 89.44 100 PRO A C 1
ATOM 778 O O . PRO A 1 100 ? 23.904 -6.793 -29.318 1.00 89.44 100 PRO A O 1
ATOM 781 N N . GLY A 1 101 ? 22.966 -5.203 -30.603 1.00 89.19 101 GLY A N 1
ATOM 782 C CA . GLY A 1 101 ? 24.164 -4.401 -30.844 1.00 89.19 101 GLY A CA 1
ATOM 783 C C . GLY A 1 101 ? 24.286 -3.188 -29.924 1.00 89.19 101 GLY A C 1
ATOM 784 O O . GLY A 1 101 ? 25.041 -2.274 -30.242 1.00 89.19 101 GLY A O 1
ATOM 785 N N . SER A 1 102 ? 23.524 -3.131 -28.828 1.00 89.50 102 SER A N 1
ATOM 786 C CA . SER A 1 102 ? 23.597 -2.010 -27.892 1.00 89.50 102 SER A CA 1
ATOM 787 C C . SER A 1 102 ? 24.952 -1.946 -27.179 1.00 89.50 102 SER A C 1
ATOM 789 O O . SER A 1 102 ? 25.417 -2.932 -26.608 1.00 89.50 102 SER A O 1
ATOM 791 N N . GLU A 1 103 ? 25.543 -0.751 -27.142 1.00 86.00 103 GLU A N 1
ATOM 792 C CA . GLU A 1 103 ? 26.723 -0.431 -26.326 1.00 86.00 103 GLU A CA 1
ATOM 793 C C . GLU A 1 103 ? 26.347 -0.017 -24.886 1.00 86.00 103 GLU A C 1
ATOM 795 O O . GLU A 1 103 ? 27.214 0.241 -24.052 1.00 86.00 103 GLU A O 1
ATOM 800 N N . GLY A 1 104 ? 25.048 0.006 -24.566 1.00 89.50 104 GLY A N 1
ATOM 801 C CA . GLY A 1 104 ? 24.506 0.349 -23.255 1.00 89.50 104 GLY A CA 1
ATOM 802 C C . GLY A 1 104 ? 23.787 1.696 -23.220 1.00 89.50 104 GLY A C 1
ATOM 803 O O . GLY A 1 104 ? 23.197 2.143 -24.202 1.00 89.50 104 GLY A O 1
ATOM 804 N N . ILE A 1 105 ? 23.766 2.316 -22.038 1.00 94.81 105 ILE A N 1
ATOM 805 C CA . ILE A 1 105 ? 23.039 3.566 -21.791 1.00 94.81 105 ILE A CA 1
ATOM 806 C C . ILE A 1 105 ? 24.021 4.728 -21.913 1.00 94.81 105 ILE A C 1
ATOM 808 O O . ILE A 1 105 ? 24.822 4.970 -21.013 1.00 94.81 105 ILE A O 1
ATOM 812 N N . GLU A 1 106 ? 23.943 5.450 -23.025 1.00 92.56 106 GLU A N 1
ATOM 813 C CA . GLU A 1 106 ? 24.727 6.663 -23.239 1.00 92.56 106 GLU A CA 1
ATOM 814 C C . GLU A 1 106 ? 24.186 7.846 -22.421 1.00 92.56 106 GLU A C 1
ATOM 816 O O . GLU A 1 106 ? 22.974 8.024 -22.253 1.00 92.56 106 GLU A O 1
ATOM 821 N N . ASP A 1 107 ? 25.087 8.734 -21.998 1.00 93.44 107 ASP A N 1
ATOM 822 C CA . ASP A 1 107 ? 24.748 9.968 -21.281 1.00 93.44 107 ASP A CA 1
ATOM 823 C C . ASP A 1 107 ? 23.780 10.865 -22.064 1.00 93.44 107 ASP A C 1
ATOM 825 O O . ASP A 1 107 ? 22.964 11.574 -21.475 1.00 93.44 107 ASP A O 1
ATOM 829 N N . THR A 1 108 ? 23.830 10.824 -23.396 1.00 93.25 108 THR A N 1
ATOM 830 C CA . THR A 1 108 ? 22.926 11.567 -24.285 1.00 93.25 108 THR A CA 1
ATOM 831 C C . THR A 1 108 ? 21.465 11.161 -24.078 1.00 93.25 108 THR A C 1
ATOM 833 O O . THR A 1 108 ? 20.588 12.024 -24.062 1.00 93.25 108 THR A O 1
ATOM 836 N N . ILE A 1 109 ? 21.194 9.873 -23.838 1.00 94.56 109 ILE A N 1
ATOM 837 C CA . ILE A 1 109 ? 19.847 9.346 -23.579 1.00 94.56 109 ILE A CA 1
ATOM 838 C C . ILE A 1 109 ? 19.333 9.842 -22.227 1.00 94.56 109 ILE A C 1
ATOM 840 O O . ILE A 1 109 ? 18.168 10.238 -22.117 1.00 94.56 109 ILE A O 1
ATOM 844 N N . LEU A 1 110 ? 20.204 9.865 -21.213 1.00 93.75 110 LEU A N 1
ATOM 845 C CA . LEU A 1 110 ? 19.883 10.379 -19.879 1.00 93.75 110 LEU A CA 1
ATOM 846 C C . LEU A 1 110 ? 19.617 11.887 -19.905 1.00 93.75 110 LEU A C 1
ATOM 848 O O . LEU A 1 110 ? 18.651 12.347 -19.304 1.00 93.75 110 LEU A O 1
ATOM 852 N N . ARG A 1 111 ? 20.419 12.652 -20.652 1.00 92.69 111 ARG A N 1
ATOM 853 C CA . ARG A 1 111 ? 20.229 14.101 -20.814 1.00 92.69 111 ARG A CA 1
ATOM 854 C C . ARG A 1 111 ? 18.959 14.441 -21.591 1.00 92.69 111 ARG A C 1
ATOM 856 O O . ARG A 1 111 ? 18.272 15.391 -21.236 1.00 92.69 111 ARG A O 1
ATOM 863 N N . ALA A 1 112 ? 18.619 13.644 -22.602 1.00 92.31 112 ALA A N 1
ATOM 864 C CA . ALA A 1 112 ? 17.427 13.847 -23.421 1.00 92.31 112 ALA A CA 1
ATOM 865 C C . ALA A 1 112 ? 16.122 13.366 -22.757 1.00 92.31 112 ALA A C 1
ATOM 867 O O . ALA A 1 112 ? 15.037 13.714 -23.225 1.00 92.31 112 ALA A O 1
ATOM 868 N N . THR A 1 113 ? 16.192 12.558 -21.691 1.00 92.75 113 THR A N 1
ATOM 869 C CA . THR A 1 113 ? 15.002 11.973 -21.057 1.00 92.75 113 THR A CA 1
ATOM 870 C C . THR A 1 113 ? 14.777 12.535 -19.663 1.00 92.75 113 THR A C 1
ATOM 872 O O . THR A 1 113 ? 15.493 12.214 -18.718 1.00 92.75 113 THR A O 1
ATOM 875 N N . ARG A 1 114 ? 13.684 13.282 -19.488 1.00 90.75 114 ARG A N 1
ATOM 876 C CA . ARG A 1 114 ? 13.249 13.700 -18.151 1.00 90.75 114 ARG A CA 1
ATOM 877 C C . ARG A 1 114 ? 12.925 12.476 -17.274 1.00 90.75 114 ARG A C 1
ATOM 879 O O . ARG A 1 114 ? 12.224 11.572 -17.739 1.00 90.75 114 ARG A O 1
ATOM 886 N N . PRO A 1 115 ? 13.312 12.458 -15.985 1.00 89.56 115 PRO A N 1
ATOM 887 C CA . PRO A 1 115 ? 13.044 11.334 -15.078 1.00 89.56 115 PRO A CA 1
ATOM 888 C C . PRO A 1 115 ? 11.564 10.933 -14.994 1.00 89.56 115 PRO A C 1
ATOM 890 O O . PRO A 1 115 ? 11.228 9.749 -14.968 1.00 89.56 115 PRO A O 1
ATOM 893 N N . LYS A 1 116 ? 10.657 11.919 -15.020 1.00 89.00 116 LYS A N 1
ATOM 894 C CA . LYS A 1 116 ? 9.203 11.692 -15.072 1.00 89.00 116 LYS A CA 1
ATOM 895 C C . LYS A 1 116 ? 8.772 10.929 -16.325 1.00 89.00 116 LYS A C 1
ATOM 897 O O . LYS A 1 116 ? 7.926 10.039 -16.239 1.00 89.00 116 LYS A O 1
ATOM 902 N N . THR A 1 117 ? 9.355 11.268 -17.473 1.00 90.88 117 THR A N 1
ATOM 903 C CA . THR A 1 117 ? 9.107 10.582 -18.744 1.00 90.88 117 THR A CA 1
ATOM 904 C C . THR A 1 117 ? 9.601 9.144 -18.658 1.00 90.88 117 THR A C 1
ATOM 906 O O . THR A 1 117 ? 8.848 8.234 -18.992 1.00 90.88 117 THR A O 1
ATOM 909 N N . LEU A 1 118 ? 10.804 8.920 -18.116 1.00 92.75 118 LEU A N 1
ATOM 910 C CA . LEU A 1 118 ? 11.363 7.578 -17.933 1.00 92.75 118 LEU A CA 1
ATOM 911 C C . LEU A 1 118 ? 10.481 6.686 -17.039 1.00 92.75 118 LEU A C 1
ATOM 913 O O . LEU A 1 118 ? 10.161 5.563 -17.424 1.00 92.75 118 LEU A O 1
ATOM 917 N N . LEU A 1 119 ? 10.013 7.199 -15.893 1.00 91.56 119 LEU A N 1
ATOM 918 C CA . LEU A 1 119 ? 9.072 6.483 -15.014 1.00 91.56 119 LEU A CA 1
ATOM 919 C C . LEU A 1 119 ? 7.788 6.069 -15.733 1.00 91.56 119 LEU A C 1
ATOM 921 O O . LEU A 1 119 ? 7.283 4.960 -15.538 1.00 91.56 119 LEU A O 1
ATOM 925 N N . LYS A 1 120 ? 7.268 6.965 -16.575 1.00 89.56 120 LYS A N 1
ATOM 926 C CA . LYS A 1 120 ? 6.033 6.746 -17.321 1.00 89.56 120 LYS A CA 1
ATOM 927 C C . LYS A 1 120 ? 6.199 5.690 -18.413 1.00 89.56 120 LYS A C 1
ATOM 929 O O . LYS A 1 120 ? 5.320 4.842 -18.560 1.00 89.56 120 LYS A O 1
ATOM 934 N N . ILE A 1 121 ? 7.309 5.713 -19.155 1.00 92.94 121 ILE A N 1
ATOM 935 C CA . ILE A 1 121 ? 7.544 4.786 -20.274 1.00 92.94 121 ILE A CA 1
ATOM 936 C C . ILE A 1 121 ? 8.107 3.428 -19.835 1.00 92.94 121 ILE A C 1
ATOM 938 O O . ILE A 1 121 ? 7.931 2.454 -20.564 1.00 92.94 121 ILE A O 1
ATOM 942 N N . ALA A 1 122 ? 8.740 3.312 -18.660 1.00 95.00 122 ALA A N 1
ATOM 943 C CA . ALA A 1 122 ? 9.378 2.067 -18.213 1.00 95.00 122 ALA A CA 1
ATOM 944 C C . ALA A 1 122 ? 8.451 0.828 -18.243 1.00 95.00 122 ALA A C 1
ATOM 946 O O . ALA A 1 122 ? 8.851 -0.197 -18.800 1.00 95.00 122 ALA A O 1
ATOM 947 N N . PRO A 1 123 ? 7.191 0.882 -17.761 1.00 93.62 123 PRO A N 1
ATOM 948 C CA . PRO A 1 123 ? 6.253 -0.233 -17.920 1.00 93.62 123 PRO A CA 1
ATOM 949 C C . PRO A 1 123 ? 5.981 -0.607 -19.385 1.00 93.62 123 PRO A C 1
ATOM 951 O O . PRO A 1 123 ? 5.841 -1.790 -19.699 1.00 93.62 123 PRO A O 1
ATOM 954 N N . ALA A 1 124 ? 5.934 0.378 -20.289 1.00 92.75 124 ALA A N 1
ATOM 955 C CA . ALA A 1 124 ? 5.728 0.144 -21.716 1.00 92.75 124 ALA A CA 1
ATOM 956 C C . ALA A 1 124 ? 6.953 -0.518 -22.369 1.00 92.75 124 ALA A C 1
ATOM 958 O O . ALA A 1 124 ? 6.775 -1.381 -23.229 1.00 92.75 124 ALA A O 1
ATOM 959 N N . LEU A 1 125 ? 8.177 -0.175 -21.940 1.00 95.62 125 LEU A N 1
ATOM 960 C CA . LEU A 1 125 ? 9.412 -0.833 -22.397 1.00 95.62 125 LEU A CA 1
ATOM 961 C C . LEU A 1 125 ? 9.364 -2.338 -22.091 1.00 95.62 125 LEU A C 1
ATOM 963 O O . LEU A 1 125 ? 9.599 -3.167 -22.969 1.00 95.62 125 LEU A O 1
ATOM 967 N N . PHE A 1 126 ? 8.956 -2.693 -20.868 1.00 96.00 126 PHE A N 1
ATOM 968 C CA . PHE A 1 126 ? 8.757 -4.085 -20.460 1.00 96.00 126 PHE A CA 1
ATOM 969 C C . PHE A 1 126 ? 7.649 -4.776 -21.254 1.00 96.00 126 PHE A C 1
ATOM 971 O O . PHE A 1 126 ? 7.846 -5.890 -21.737 1.00 96.00 126 PHE A O 1
ATOM 978 N N . ALA A 1 127 ? 6.490 -4.130 -21.408 1.00 93.56 127 ALA A N 1
ATOM 979 C CA . ALA A 1 127 ? 5.376 -4.693 -22.167 1.00 93.56 127 ALA A CA 1
ATOM 980 C C . ALA A 1 127 ? 5.770 -4.980 -23.625 1.00 93.56 127 ALA A C 1
ATOM 982 O O . ALA A 1 127 ? 5.431 -6.039 -24.156 1.00 93.56 127 ALA A O 1
ATOM 983 N N . PHE A 1 128 ? 6.527 -4.074 -24.251 1.00 94.38 128 PHE A N 1
ATOM 984 C CA . PHE A 1 128 ? 7.068 -4.261 -25.592 1.00 94.38 128 PHE A CA 1
ATOM 985 C C . PHE A 1 128 ? 8.063 -5.424 -25.649 1.00 94.38 128 PHE A C 1
ATOM 987 O O . PHE A 1 128 ? 7.874 -6.330 -26.458 1.00 94.38 128 PHE A O 1
ATOM 994 N N . ALA A 1 129 ? 9.077 -5.448 -24.779 1.00 96.31 129 ALA A N 1
ATOM 995 C CA . ALA A 1 129 ? 10.100 -6.496 -24.780 1.00 96.31 129 ALA A CA 1
ATOM 996 C C . ALA A 1 129 ? 9.499 -7.892 -24.531 1.00 96.31 129 ALA A C 1
ATOM 998 O O . ALA A 1 129 ? 9.823 -8.860 -25.225 1.00 96.31 129 ALA A O 1
ATOM 999 N N . ILE A 1 130 ? 8.544 -7.991 -23.603 1.00 95.88 130 ILE A N 1
ATOM 1000 C CA . ILE A 1 130 ? 7.790 -9.221 -23.343 1.00 95.88 130 ILE A CA 1
ATOM 1001 C C . ILE A 1 130 ? 6.993 -9.644 -24.578 1.00 95.88 130 ILE A C 1
ATOM 1003 O O . ILE A 1 130 ? 7.026 -10.820 -24.940 1.00 95.88 130 ILE A O 1
ATOM 1007 N N . LEU A 1 131 ? 6.300 -8.711 -25.240 1.00 94.44 131 LEU A N 1
ATOM 1008 C CA . LEU A 1 131 ? 5.541 -9.007 -26.455 1.00 94.44 131 LEU A CA 1
ATOM 1009 C C . LEU A 1 131 ? 6.456 -9.510 -27.579 1.00 94.44 131 LEU A C 1
ATOM 1011 O O . LEU A 1 131 ? 6.172 -10.557 -28.155 1.00 94.44 131 LEU A O 1
ATOM 1015 N N . GLN A 1 132 ? 7.578 -8.833 -27.840 1.00 96.00 132 GLN A N 1
ATOM 1016 C CA . GLN A 1 132 ? 8.551 -9.266 -28.851 1.00 96.00 132 GLN A CA 1
ATOM 1017 C C . GLN A 1 132 ? 9.131 -10.651 -28.531 1.00 96.00 132 GLN A C 1
ATOM 1019 O O . GLN A 1 132 ? 9.290 -11.478 -29.429 1.00 96.00 132 GLN A O 1
ATOM 1024 N N . THR A 1 133 ? 9.377 -10.943 -27.251 1.00 96.75 133 THR A N 1
ATOM 1025 C CA . THR A 1 133 ? 9.852 -12.263 -26.806 1.00 96.75 133 THR A CA 1
ATOM 1026 C C . THR A 1 133 ? 8.787 -13.342 -27.017 1.00 96.75 133 THR A C 1
ATOM 1028 O O . THR A 1 133 ? 9.082 -14.437 -27.494 1.00 96.75 133 THR A O 1
ATOM 1031 N N . MET A 1 134 ? 7.522 -13.045 -26.704 1.00 94.19 134 MET A N 1
ATOM 1032 C CA . MET A 1 134 ? 6.400 -13.961 -26.940 1.00 94.19 134 MET A CA 1
ATOM 1033 C C . MET A 1 134 ? 6.182 -14.238 -28.435 1.00 94.19 134 MET A C 1
ATOM 1035 O O . MET A 1 134 ? 5.863 -15.367 -28.805 1.00 94.19 134 MET A O 1
ATOM 1039 N N . GLU A 1 135 ? 6.392 -13.232 -29.287 1.00 95.94 135 GLU A N 1
ATOM 1040 C CA . GLU A 1 135 ? 6.325 -13.335 -30.750 1.00 95.94 135 GLU A CA 1
ATOM 1041 C C . GLU A 1 135 ? 7.586 -13.948 -31.384 1.00 95.94 135 GLU A C 1
ATOM 1043 O O . GLU A 1 135 ? 7.633 -14.103 -32.603 1.00 95.94 135 GLU A O 1
ATOM 1048 N N . ARG A 1 136 ? 8.593 -14.326 -30.578 1.00 95.50 136 ARG A N 1
ATOM 1049 C CA . ARG A 1 136 ? 9.895 -14.860 -31.027 1.00 95.50 136 ARG A CA 1
ATOM 1050 C C . ARG A 1 136 ? 10.671 -13.910 -31.950 1.00 95.50 136 ARG A C 1
ATOM 1052 O O . ARG A 1 136 ? 11.449 -14.356 -32.785 1.00 95.50 136 ARG A O 1
ATOM 1059 N N . LYS A 1 137 ? 10.446 -12.604 -31.800 1.00 95.81 137 LYS A N 1
ATOM 1060 C CA . LYS A 1 137 ? 11.178 -11.525 -32.487 1.00 95.81 137 LYS A CA 1
ATOM 1061 C C . LYS A 1 137 ? 12.334 -10.972 -31.651 1.00 95.81 137 LYS A C 1
ATOM 1063 O O . LYS A 1 137 ? 13.153 -10.225 -32.168 1.00 95.81 137 LYS A O 1
ATOM 1068 N N . MET A 1 138 ? 12.375 -11.318 -30.366 1.00 96.62 138 MET A N 1
ATOM 1069 C CA . MET A 1 138 ? 13.442 -10.977 -29.431 1.00 96.62 138 MET A CA 1
ATOM 1070 C C . MET A 1 138 ? 13.866 -12.238 -28.684 1.00 96.62 138 MET A C 1
ATOM 1072 O O . MET A 1 138 ? 13.019 -12.971 -28.164 1.00 96.62 138 MET A O 1
ATOM 1076 N N . ASP A 1 139 ? 15.172 -12.473 -28.622 1.00 95.38 139 ASP A N 1
ATOM 1077 C CA . ASP A 1 139 ? 15.727 -13.607 -27.897 1.00 95.38 139 ASP A CA 1
ATOM 1078 C C . ASP A 1 139 ? 15.644 -13.403 -26.385 1.00 95.38 139 ASP A C 1
ATOM 1080 O O . ASP A 1 139 ? 15.710 -12.287 -25.863 1.00 95.38 139 ASP A O 1
ATOM 1084 N N . LYS A 1 140 ? 15.542 -14.514 -25.649 1.00 94.31 140 LYS A N 1
ATOM 1085 C CA . LYS A 1 140 ? 15.488 -14.482 -24.180 1.00 94.31 140 LYS A CA 1
ATOM 1086 C C . LYS A 1 140 ? 16.740 -13.862 -23.559 1.00 94.31 140 LYS A C 1
ATOM 1088 O O . LYS A 1 140 ? 16.638 -13.252 -22.500 1.00 94.31 140 LYS A O 1
ATOM 1093 N N . GLU A 1 141 ? 17.894 -14.021 -24.202 1.00 95.38 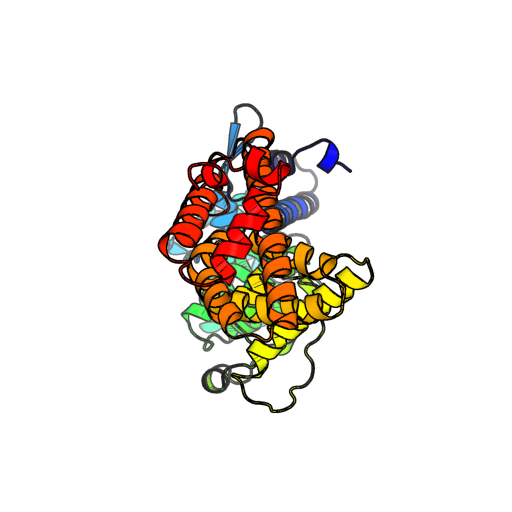141 GLU A N 1
ATOM 1094 C CA . GLU A 1 141 ? 19.153 -13.414 -23.759 1.00 95.38 141 GLU A CA 1
ATOM 1095 C C . GLU A 1 141 ? 19.102 -11.891 -23.879 1.00 95.38 141 GLU A C 1
ATOM 1097 O O . GLU A 1 141 ? 19.432 -11.201 -22.921 1.00 95.38 141 GLU A O 1
ATOM 1102 N N . VAL A 1 142 ? 18.575 -11.366 -24.990 1.00 96.56 142 VAL A N 1
ATOM 1103 C CA . VAL A 1 142 ? 18.365 -9.923 -25.186 1.00 96.56 142 VAL A CA 1
ATOM 1104 C C . VAL A 1 142 ? 17.405 -9.369 -24.133 1.00 96.56 142 VAL A C 1
ATOM 1106 O O . VAL A 1 142 ? 17.700 -8.353 -23.504 1.00 96.56 142 VAL A O 1
ATOM 1109 N N . LEU A 1 143 ? 16.297 -10.072 -23.860 1.00 97.12 143 LEU A N 1
ATOM 1110 C CA . LEU A 1 143 ? 15.390 -9.706 -22.770 1.00 97.12 143 LEU A CA 1
ATOM 1111 C C . LEU A 1 143 ? 16.131 -9.684 -21.423 1.00 97.12 143 LEU A C 1
ATOM 1113 O O . LEU A 1 143 ? 16.033 -8.701 -20.696 1.00 97.12 143 LEU A O 1
ATOM 1117 N N . SER A 1 144 ? 16.880 -10.740 -21.095 1.00 96.06 144 SER A N 1
ATOM 1118 C CA . SER A 1 144 ? 17.625 -10.857 -19.835 1.00 96.06 144 SER A CA 1
ATOM 1119 C C . SER A 1 144 ? 18.669 -9.749 -19.668 1.00 96.06 144 SER A C 1
ATOM 1121 O O . SER A 1 144 ? 18.782 -9.175 -18.583 1.00 96.06 144 SER A O 1
ATOM 1123 N N . ASN A 1 145 ? 19.389 -9.408 -20.737 1.00 95.06 145 ASN A N 1
ATOM 1124 C CA . ASN A 1 145 ? 20.348 -8.307 -20.750 1.00 95.06 145 ASN A CA 1
ATOM 1125 C C . ASN A 1 145 ? 19.640 -6.974 -20.481 1.00 95.06 145 ASN A C 1
ATOM 1127 O O . ASN A 1 145 ? 20.056 -6.239 -19.587 1.00 95.06 145 ASN A O 1
ATOM 1131 N N . GLY A 1 146 ? 18.504 -6.714 -21.134 1.00 96.44 146 GLY A N 1
ATOM 1132 C CA . GLY A 1 146 ? 17.684 -5.534 -20.858 1.00 96.44 146 GLY A CA 1
ATOM 1133 C C . GLY A 1 146 ? 17.204 -5.456 -19.404 1.00 96.44 146 GLY A C 1
ATOM 1134 O O . GLY A 1 146 ? 17.296 -4.404 -18.772 1.00 96.44 146 GLY A O 1
ATOM 1135 N N . LEU A 1 147 ? 16.765 -6.581 -18.823 1.00 97.25 147 LEU A N 1
ATOM 1136 C CA . LEU A 1 147 ? 16.381 -6.651 -17.406 1.00 97.25 147 LEU A CA 1
ATOM 1137 C C . LEU A 1 147 ? 17.543 -6.312 -16.467 1.00 97.25 147 LEU A C 1
ATOM 1139 O O . LEU A 1 147 ? 17.313 -5.730 -15.406 1.00 97.25 147 LEU A O 1
ATOM 1143 N N . SER A 1 148 ? 18.777 -6.665 -16.836 1.00 95.94 148 SER A N 1
ATOM 1144 C CA . SER A 1 148 ? 19.952 -6.425 -15.995 1.00 95.94 148 SER A CA 1
ATOM 1145 C C . SER A 1 148 ? 20.213 -4.930 -15.763 1.00 95.94 148 SER A C 1
ATOM 1147 O O . SER A 1 148 ? 20.530 -4.549 -14.636 1.00 95.94 148 SER A O 1
ATOM 1149 N N . TYR A 1 149 ? 19.953 -4.070 -16.757 1.00 96.38 149 TYR A N 1
ATOM 1150 C CA . TYR A 1 149 ? 20.043 -2.613 -16.604 1.00 96.38 149 TYR A CA 1
ATOM 1151 C C . TYR A 1 149 ? 19.048 -2.084 -15.566 1.00 96.38 149 TYR A C 1
ATOM 1153 O O . TYR A 1 149 ? 19.409 -1.256 -14.733 1.00 96.38 149 TYR A O 1
ATOM 1161 N N . PHE A 1 150 ? 17.817 -2.609 -15.557 1.00 97.19 150 PHE A N 1
ATOM 1162 C CA . PHE A 1 150 ? 16.802 -2.270 -14.554 1.00 97.19 150 PHE A CA 1
ATOM 1163 C C . PHE A 1 150 ? 17.097 -2.826 -13.165 1.00 97.19 150 PHE A C 1
ATOM 1165 O O . PHE A 1 150 ? 16.593 -2.298 -12.182 1.00 97.19 150 PHE A O 1
ATOM 1172 N N . LEU A 1 151 ? 17.894 -3.884 -13.055 1.00 95.88 151 LEU A N 1
ATOM 1173 C CA . LEU A 1 151 ? 18.381 -4.374 -11.767 1.00 95.88 151 LEU A CA 1
ATOM 1174 C C . LEU A 1 151 ? 19.623 -3.608 -11.289 1.00 95.88 151 LEU A C 1
ATOM 1176 O O . LEU A 1 151 ? 19.984 -3.716 -10.119 1.00 95.88 151 LEU A O 1
ATOM 1180 N N . GLY A 1 152 ? 20.256 -2.823 -12.161 1.00 93.44 152 GLY A N 1
ATOM 1181 C CA . GLY A 1 152 ? 21.345 -1.920 -11.813 1.00 93.44 152 GLY A CA 1
ATOM 1182 C C . GLY A 1 152 ? 20.871 -0.655 -11.079 1.00 93.44 152 GLY A C 1
ATOM 1183 O O . GLY A 1 152 ? 19.706 -0.260 -11.192 1.00 93.44 152 GLY A O 1
ATOM 1184 N N . PRO A 1 153 ? 21.776 0.025 -10.350 1.00 90.19 153 PRO A N 1
ATOM 1185 C CA . PRO A 1 153 ? 21.455 1.223 -9.564 1.00 90.19 153 PRO A CA 1
ATOM 1186 C C . PRO A 1 153 ? 20.907 2.381 -10.410 1.00 90.19 153 PRO A C 1
ATOM 1188 O O . PRO A 1 153 ? 20.145 3.199 -9.905 1.00 90.19 153 PRO A O 1
ATOM 1191 N N . LEU A 1 154 ? 21.239 2.418 -11.704 1.00 94.50 154 LEU A N 1
ATOM 1192 C CA . LEU A 1 154 ? 20.826 3.490 -12.604 1.00 94.50 154 LEU A CA 1
ATOM 1193 C C . LEU A 1 154 ? 19.315 3.520 -12.865 1.00 94.50 154 LEU A C 1
ATOM 1195 O O . LEU A 1 154 ? 18.758 4.600 -13.037 1.00 94.50 154 LEU A O 1
ATOM 1199 N N . LEU A 1 155 ? 18.645 2.361 -12.912 1.00 96.81 155 LEU A N 1
ATOM 1200 C CA . LEU A 1 155 ? 17.247 2.253 -13.359 1.00 96.81 155 LEU A CA 1
ATOM 1201 C C . LEU A 1 155 ? 16.317 1.529 -12.378 1.00 96.81 155 LEU A C 1
ATOM 1203 O O . LEU A 1 155 ? 15.098 1.535 -12.582 1.00 96.81 155 LEU A O 1
ATOM 1207 N N . ASN A 1 156 ? 16.842 0.914 -11.317 1.00 95.94 156 ASN A N 1
ATOM 1208 C CA . ASN A 1 156 ? 16.051 0.099 -10.387 1.00 95.94 156 ASN A CA 1
ATOM 1209 C C . ASN A 1 156 ? 14.908 0.853 -9.687 1.00 95.94 156 ASN A C 1
ATOM 1211 O O . ASN A 1 156 ? 13.900 0.250 -9.314 1.00 95.94 156 ASN A O 1
ATOM 1215 N N . TRP A 1 157 ? 15.004 2.174 -9.586 1.00 95.06 157 TRP A N 1
ATOM 1216 C CA . TRP A 1 157 ? 13.978 3.053 -9.038 1.00 95.06 157 TRP A CA 1
ATOM 1217 C C . TRP A 1 157 ? 12.718 3.143 -9.912 1.00 95.06 157 TRP A C 1
ATOM 1219 O O . TRP A 1 157 ? 11.652 3.510 -9.425 1.00 95.06 157 TRP A O 1
ATOM 1229 N N . THR A 1 158 ? 12.789 2.735 -11.182 1.00 95.50 158 THR A N 1
ATOM 1230 C CA . THR A 1 158 ? 11.623 2.660 -12.082 1.00 95.50 158 THR A CA 1
ATOM 1231 C C . THR A 1 158 ? 10.793 1.382 -11.891 1.00 95.50 158 THR A C 1
ATOM 1233 O O . THR A 1 158 ? 9.649 1.288 -12.353 1.00 95.50 158 THR A O 1
ATOM 1236 N N . LEU A 1 159 ? 11.331 0.387 -11.172 1.00 96.19 159 LEU A N 1
ATOM 1237 C CA . LEU A 1 159 ? 10.740 -0.949 -11.077 1.00 96.19 159 LEU A CA 1
ATOM 1238 C C . LEU A 1 159 ? 9.396 -0.985 -10.347 1.00 96.19 159 LEU A C 1
ATOM 1240 O O . LEU A 1 159 ? 8.596 -1.884 -10.606 1.00 96.19 159 LEU A O 1
ATOM 1244 N N . ALA A 1 160 ? 9.102 -0.034 -9.459 1.00 93.69 160 ALA A N 1
ATOM 1245 C CA . ALA A 1 160 ? 7.835 -0.024 -8.727 1.00 93.69 160 ALA A CA 1
ATOM 1246 C C . ALA A 1 160 ? 6.620 0.056 -9.670 1.00 93.69 160 ALA A C 1
ATOM 1248 O O . ALA A 1 160 ? 5.653 -0.700 -9.512 1.00 93.69 160 ALA A O 1
ATOM 1249 N N . GLY A 1 161 ? 6.687 0.921 -10.688 1.00 91.75 161 GLY A N 1
ATOM 1250 C CA . GLY A 1 161 ? 5.669 1.028 -11.736 1.00 91.75 161 GLY A CA 1
ATOM 1251 C C . GLY A 1 161 ? 5.630 -0.206 -12.641 1.00 91.75 161 GLY A C 1
ATOM 1252 O O . GLY A 1 161 ? 4.551 -0.711 -12.957 1.00 91.75 161 GLY A O 1
ATOM 1253 N N . VAL A 1 162 ? 6.801 -0.743 -12.999 1.00 95.31 162 VAL A N 1
ATOM 1254 C CA . VAL A 1 162 ? 6.936 -1.948 -13.836 1.00 95.31 162 VAL A CA 1
ATOM 1255 C C . VAL A 1 162 ? 6.290 -3.163 -13.169 1.00 95.31 162 VAL A C 1
ATOM 1257 O O . VAL A 1 162 ? 5.425 -3.809 -13.759 1.00 95.31 162 VAL A O 1
ATOM 1260 N N . VAL A 1 163 ? 6.642 -3.452 -11.913 1.00 96.19 163 VAL A N 1
ATOM 1261 C CA . VAL A 1 163 ? 6.098 -4.584 -11.147 1.00 96.19 163 VAL A CA 1
ATOM 1262 C C . VAL A 1 163 ? 4.585 -4.446 -10.980 1.00 96.19 163 VAL A C 1
ATOM 1264 O O . VAL A 1 163 ? 3.851 -5.423 -11.135 1.00 96.19 163 VAL A O 1
ATOM 1267 N N . ARG A 1 164 ? 4.087 -3.231 -10.720 1.00 92.38 164 ARG A N 1
ATOM 1268 C CA . ARG A 1 164 ? 2.647 -2.942 -10.635 1.00 92.38 164 ARG A CA 1
ATOM 1269 C C . ARG A 1 164 ? 1.920 -3.265 -11.946 1.00 92.38 164 ARG A C 1
ATOM 1271 O O . ARG A 1 164 ? 0.853 -3.885 -11.905 1.00 92.38 164 ARG A O 1
ATOM 1278 N N . SER A 1 165 ? 2.505 -2.898 -13.088 1.00 92.19 165 SER A N 1
ATOM 1279 C CA . SER A 1 165 ? 1.963 -3.232 -14.412 1.00 92.19 165 SER A CA 1
ATOM 1280 C C . SER A 1 165 ? 1.985 -4.740 -14.664 1.00 92.19 165 SER A C 1
ATOM 1282 O O . SER A 1 165 ? 0.953 -5.312 -15.008 1.00 92.19 165 SER A O 1
ATOM 1284 N N . LEU A 1 166 ? 3.113 -5.412 -14.402 1.00 94.25 166 LEU A N 1
ATOM 1285 C CA . LEU A 1 166 ? 3.259 -6.862 -14.586 1.00 94.25 166 LEU A CA 1
ATOM 1286 C C . LEU A 1 166 ? 2.233 -7.656 -13.774 1.00 94.25 166 LEU A C 1
ATOM 1288 O O . LEU A 1 166 ? 1.581 -8.553 -14.305 1.00 94.25 166 LEU A O 1
ATOM 1292 N N . LEU A 1 167 ? 2.051 -7.310 -12.497 1.00 91.81 167 LEU A N 1
ATOM 1293 C CA . LEU A 1 167 ? 1.058 -7.951 -11.632 1.00 91.81 167 LEU A CA 1
ATOM 1294 C C . LEU A 1 167 ? -0.365 -7.774 -12.179 1.00 91.81 167 LEU A C 1
ATOM 1296 O O . LEU A 1 167 ? -1.156 -8.718 -12.155 1.00 91.81 167 LEU A O 1
ATOM 1300 N N . THR A 1 168 ? -0.676 -6.587 -12.705 1.00 89.50 168 THR A N 1
ATOM 1301 C CA . THR A 1 168 ? -1.970 -6.297 -13.336 1.00 89.50 168 THR A CA 1
ATOM 1302 C C . THR A 1 168 ? -2.169 -7.131 -14.603 1.00 89.50 168 THR A C 1
ATOM 1304 O O . THR A 1 168 ? -3.246 -7.692 -14.802 1.00 89.50 168 THR A O 1
ATOM 1307 N N . ASP A 1 169 ? -1.138 -7.270 -15.435 1.00 88.56 169 ASP A N 1
ATOM 1308 C CA . ASP A 1 169 ? -1.208 -8.038 -16.679 1.00 88.56 169 ASP A CA 1
ATOM 1309 C C . ASP A 1 169 ? -1.330 -9.544 -16.434 1.00 88.56 169 ASP A C 1
ATOM 1311 O O . ASP A 1 169 ? -2.147 -10.201 -17.080 1.00 88.56 169 ASP A O 1
ATOM 1315 N N . ILE A 1 170 ? -0.609 -10.087 -15.448 1.00 90.06 170 ILE A N 1
ATOM 1316 C CA . ILE A 1 170 ? -0.758 -11.488 -15.023 1.00 90.06 170 ILE A CA 1
ATOM 1317 C C . ILE A 1 170 ? -2.172 -11.731 -14.489 1.00 90.06 170 ILE A C 1
ATOM 1319 O O . ILE A 1 170 ? -2.803 -12.734 -14.822 1.00 90.06 170 ILE A O 1
ATOM 1323 N N . GLN A 1 171 ? -2.707 -10.802 -13.692 1.00 86.56 171 GLN A N 1
ATOM 1324 C CA . GLN A 1 171 ? -4.070 -10.920 -13.185 1.00 86.56 171 GLN A CA 1
ATOM 1325 C C . GLN A 1 171 ? -5.106 -10.897 -14.323 1.00 86.56 171 GLN A C 1
ATOM 1327 O O . GLN A 1 171 ? -6.047 -11.687 -14.300 1.00 86.56 171 GLN A O 1
ATOM 1332 N N . ARG A 1 172 ? -4.935 -10.024 -15.327 1.00 84.94 172 ARG A N 1
ATOM 1333 C CA . ARG A 1 172 ? -5.844 -9.905 -16.483 1.00 84.94 172 ARG A CA 1
ATOM 1334 C C . ARG A 1 172 ? -5.812 -11.125 -17.399 1.00 84.94 172 ARG A C 1
ATOM 1336 O O . ARG A 1 172 ? -6.858 -11.555 -17.871 1.00 84.94 172 ARG A O 1
ATOM 1343 N N . ARG A 1 173 ? -4.624 -11.670 -17.666 1.00 82.94 173 ARG A N 1
ATOM 1344 C CA . ARG A 1 173 ? -4.431 -12.816 -18.574 1.00 82.94 173 ARG A CA 1
ATOM 1345 C C . ARG A 1 173 ? -4.744 -14.162 -17.909 1.00 82.94 173 ARG A C 1
ATOM 1347 O O . ARG A 1 173 ? -4.753 -15.191 -18.583 1.00 82.94 173 ARG A O 1
ATOM 1354 N N . GLY A 1 174 ? -4.974 -14.168 -16.593 1.00 75.94 174 GLY A N 1
ATOM 1355 C CA . GLY A 1 174 ? -4.855 -15.376 -15.781 1.00 75.94 174 GLY A CA 1
ATOM 1356 C C . GLY A 1 174 ? -3.406 -15.877 -15.790 1.00 75.94 174 GLY A C 1
ATOM 1357 O O . GLY A 1 174 ? -2.574 -15.396 -16.552 1.00 75.94 174 GLY A O 1
ATOM 1358 N N . TYR A 1 175 ? -3.066 -16.877 -14.975 1.00 81.25 175 TYR A N 1
ATOM 1359 C CA . TYR A 1 175 ? -1.685 -17.388 -14.872 1.00 81.25 175 TYR A CA 1
ATOM 1360 C C . TYR A 1 175 ? -1.087 -17.955 -16.186 1.00 81.25 175 TYR A C 1
ATOM 1362 O O . TYR A 1 175 ? 0.050 -18.415 -16.192 1.00 81.25 175 TYR A O 1
ATOM 1370 N N . ASN A 1 176 ? -1.805 -17.882 -17.311 1.00 83.88 176 ASN A N 1
ATOM 1371 C CA . ASN A 1 176 ? -1.329 -18.161 -18.662 1.00 83.88 176 ASN A CA 1
ATOM 1372 C C . ASN A 1 176 ? -0.481 -17.002 -19.240 1.00 83.88 176 ASN A C 1
ATOM 1374 O O . ASN A 1 176 ? -0.780 -16.445 -20.298 1.00 83.88 176 ASN A O 1
ATOM 1378 N N . ALA A 1 177 ? 0.564 -16.599 -18.518 1.00 87.75 177 ALA A N 1
ATOM 1379 C CA . ALA A 1 177 ? 1.454 -15.505 -18.906 1.00 87.75 177 ALA A CA 1
ATOM 1380 C C . ALA A 1 177 ? 2.925 -15.851 -18.589 1.00 87.75 177 ALA A C 1
ATOM 1382 O O . ALA A 1 177 ? 3.542 -15.179 -17.762 1.00 87.75 177 ALA A O 1
ATOM 1383 N N . PRO A 1 178 ? 3.509 -16.891 -19.220 1.00 90.94 178 PRO A N 1
ATOM 1384 C CA . PRO A 1 178 ? 4.790 -17.473 -18.803 1.00 90.94 178 PRO A CA 1
ATOM 1385 C C . PRO A 1 178 ? 5.942 -16.462 -18.814 1.00 90.94 178 PRO A C 1
ATOM 1387 O O . PRO A 1 178 ? 6.632 -16.317 -17.814 1.00 90.94 178 PRO A O 1
ATOM 1390 N N . VAL A 1 179 ? 6.080 -15.666 -19.881 1.00 94.38 179 VAL A N 1
ATOM 1391 C CA . VAL A 1 179 ? 7.138 -14.641 -19.964 1.00 94.38 179 VAL A CA 1
ATOM 1392 C C . VAL A 1 179 ? 6.951 -13.545 -18.904 1.00 94.38 179 VAL A C 1
ATOM 1394 O O . VAL A 1 179 ? 7.924 -13.076 -18.328 1.00 94.38 179 VAL A O 1
ATOM 1397 N N . HIS A 1 180 ? 5.708 -13.168 -18.579 1.00 95.12 180 HIS A N 1
ATOM 1398 C CA . HIS A 1 180 ? 5.448 -12.161 -17.541 1.00 95.12 180 HIS A CA 1
ATOM 1399 C C . HIS A 1 180 ? 5.797 -12.702 -16.150 1.00 95.12 180 HIS A C 1
ATOM 1401 O O . HIS A 1 180 ? 6.353 -11.979 -15.327 1.00 95.12 180 HIS A O 1
ATOM 1407 N N . LEU A 1 181 ? 5.463 -13.970 -15.892 1.00 94.75 181 LEU A N 1
ATOM 1408 C CA . LEU A 1 181 ? 5.780 -14.667 -14.650 1.00 94.75 181 LEU A CA 1
ATOM 1409 C C . LEU A 1 181 ? 7.295 -14.812 -14.466 1.00 94.75 181 LEU A C 1
ATOM 1411 O O . LEU A 1 181 ? 7.796 -14.529 -13.377 1.00 94.75 181 LEU A O 1
ATOM 1415 N N . ASP A 1 182 ? 8.016 -15.180 -15.525 1.00 95.00 182 ASP A N 1
ATOM 1416 C CA . ASP A 1 182 ? 9.477 -15.287 -15.516 1.00 95.00 182 ASP A CA 1
ATOM 1417 C C . ASP A 1 182 ? 10.129 -13.928 -15.241 1.00 95.00 182 ASP A C 1
ATOM 1419 O O . ASP A 1 182 ? 10.949 -13.820 -14.332 1.00 95.00 182 ASP A O 1
ATOM 1423 N N . VAL A 1 183 ? 9.706 -12.868 -15.940 1.00 97.50 183 VAL A N 1
ATOM 1424 C CA . VAL A 1 183 ? 10.200 -11.502 -15.698 1.00 97.50 183 VAL A CA 1
ATOM 1425 C C . VAL A 1 183 ? 9.906 -11.055 -14.264 1.00 97.50 183 VAL A C 1
ATOM 1427 O O . VAL A 1 183 ? 10.804 -10.573 -13.576 1.00 97.50 183 VAL A O 1
ATOM 1430 N N . LEU A 1 184 ? 8.677 -11.251 -13.773 1.00 97.44 184 LEU A N 1
ATOM 1431 C CA . LEU A 1 184 ? 8.302 -10.899 -12.401 1.00 97.44 184 LEU A CA 1
ATOM 1432 C C . LEU A 1 184 ? 9.174 -11.632 -11.372 1.00 97.44 184 LEU A C 1
ATOM 1434 O O . LEU A 1 184 ? 9.613 -11.024 -10.396 1.00 97.44 184 LEU A O 1
ATOM 1438 N N . LYS A 1 185 ? 9.424 -12.930 -11.586 1.00 96.38 185 LYS A N 1
ATOM 1439 C CA . LYS A 1 185 ? 10.295 -13.733 -10.727 1.00 96.38 185 LYS A CA 1
ATOM 1440 C C . LYS A 1 185 ? 11.712 -13.171 -10.740 1.00 96.38 185 LYS A C 1
ATOM 1442 O O . LYS A 1 185 ? 12.211 -12.847 -9.670 1.00 96.38 185 LYS A O 1
ATOM 1447 N N . THR A 1 186 ? 12.308 -12.979 -11.918 1.00 97.56 186 THR A N 1
ATOM 1448 C CA . THR A 1 186 ? 13.659 -12.414 -12.076 1.00 97.56 186 THR A CA 1
ATOM 1449 C C . THR A 1 186 ? 13.811 -11.092 -11.330 1.00 97.56 186 THR A C 1
ATOM 1451 O O . THR A 1 186 ? 14.761 -10.924 -10.568 1.00 97.56 186 THR A O 1
ATOM 1454 N N . LEU A 1 187 ? 12.850 -10.176 -11.485 1.00 97.94 187 LEU A N 1
ATOM 1455 C CA . LEU A 1 187 ? 12.897 -8.872 -10.826 1.00 97.94 187 LEU A CA 1
ATOM 1456 C C . LEU A 1 187 ? 12.811 -8.973 -9.300 1.00 97.94 187 LEU A C 1
ATOM 1458 O O . LEU A 1 187 ? 13.581 -8.326 -8.601 1.00 97.94 187 LEU A O 1
ATOM 1462 N N . LEU A 1 188 ? 11.872 -9.756 -8.767 1.00 97.31 188 LEU A N 1
ATOM 1463 C CA . LEU A 1 188 ? 11.575 -9.769 -7.330 1.00 97.31 188 LEU A CA 1
ATOM 1464 C C . LEU A 1 188 ? 12.445 -10.735 -6.518 1.00 97.31 188 LEU A C 1
ATOM 1466 O O . LEU A 1 188 ? 12.459 -10.646 -5.293 1.00 97.31 188 LEU A O 1
ATOM 1470 N N . THR A 1 189 ? 13.150 -11.666 -7.161 1.00 96.56 189 THR A N 1
ATOM 1471 C CA . THR A 1 189 ? 14.109 -12.551 -6.478 1.00 96.56 189 THR A CA 1
ATOM 1472 C C . THR A 1 189 ? 15.558 -12.101 -6.632 1.00 96.56 189 THR A C 1
ATOM 1474 O O . THR A 1 189 ? 16.443 -12.727 -6.054 1.00 96.56 189 THR A O 1
ATOM 1477 N N . SER A 1 190 ? 15.820 -11.049 -7.411 1.00 96.44 190 SER A N 1
ATOM 1478 C CA . SER A 1 190 ? 17.157 -10.470 -7.534 1.00 96.44 190 SER A CA 1
ATOM 1479 C C . SER A 1 190 ? 17.578 -9.774 -6.239 1.00 96.44 190 SER A C 1
ATOM 1481 O O . SER A 1 190 ? 16.800 -9.023 -5.649 1.00 96.44 190 SER A O 1
ATOM 1483 N N . LEU A 1 191 ? 18.835 -9.970 -5.832 1.00 93.38 191 LEU A N 1
ATOM 1484 C CA . LEU A 1 191 ? 19.434 -9.270 -4.688 1.00 93.38 191 LEU A CA 1
ATOM 1485 C C . LEU A 1 191 ? 19.567 -7.759 -4.928 1.00 93.38 191 LEU A C 1
ATOM 1487 O O . LEU A 1 191 ? 19.615 -6.995 -3.970 1.00 93.38 191 LEU A O 1
ATOM 1491 N N . SER A 1 192 ? 19.594 -7.334 -6.193 1.00 93.88 192 SER A N 1
ATOM 1492 C CA . SER A 1 192 ? 19.682 -5.921 -6.576 1.00 93.88 192 SER A CA 1
ATOM 1493 C C . SER A 1 192 ? 18.314 -5.229 -6.642 1.00 93.88 192 SER A C 1
ATOM 1495 O O . SER A 1 192 ? 18.237 -4.034 -6.922 1.00 93.88 192 SER A O 1
ATOM 1497 N N . CYS A 1 193 ? 17.221 -5.963 -6.399 1.00 96.12 193 CYS A N 1
ATOM 1498 C CA . CYS A 1 193 ? 15.883 -5.386 -6.337 1.00 96.12 193 CYS A CA 1
ATOM 1499 C C . CYS A 1 193 ? 15.760 -4.474 -5.105 1.00 96.12 193 CYS A C 1
ATOM 1501 O O . CYS A 1 193 ? 15.981 -4.945 -3.984 1.00 96.12 193 CYS A O 1
ATOM 1503 N N . PRO A 1 194 ? 15.382 -3.191 -5.259 1.00 95.94 194 PRO A N 1
ATOM 1504 C CA . PRO A 1 194 ? 15.318 -2.283 -4.126 1.00 95.94 194 PRO A CA 1
ATOM 1505 C C . PRO A 1 194 ? 14.327 -2.770 -3.055 1.00 95.94 194 PRO A C 1
ATOM 1507 O O . PRO A 1 194 ? 13.187 -3.120 -3.386 1.00 95.94 194 PRO A O 1
ATOM 1510 N N . PRO A 1 195 ? 14.678 -2.707 -1.756 1.00 93.94 195 PRO A N 1
ATOM 1511 C CA . PRO A 1 195 ? 13.768 -3.085 -0.671 1.00 93.94 195 PRO A CA 1
ATOM 1512 C C . PRO A 1 195 ? 12.437 -2.321 -0.698 1.00 93.94 195 PRO A C 1
ATOM 1514 O O . PRO A 1 195 ? 11.388 -2.873 -0.357 1.00 93.94 195 PRO A O 1
ATOM 1517 N N . ALA A 1 196 ? 12.468 -1.063 -1.149 1.00 93.88 196 ALA A N 1
ATOM 1518 C CA . ALA A 1 196 ? 11.285 -0.242 -1.387 1.00 93.88 196 ALA A CA 1
ATOM 1519 C C . ALA A 1 196 ? 10.324 -0.898 -2.395 1.00 93.88 196 ALA A C 1
ATOM 1521 O O . ALA A 1 196 ? 9.141 -1.061 -2.101 1.00 93.88 196 ALA A O 1
ATOM 1522 N N . VAL A 1 197 ? 10.834 -1.361 -3.542 1.00 95.81 197 VAL A N 1
ATOM 1523 C CA . VAL A 1 197 ? 10.043 -2.023 -4.595 1.00 95.81 197 VAL A CA 1
ATOM 1524 C C . VAL A 1 197 ? 9.423 -3.321 -4.075 1.00 95.81 197 VAL A C 1
ATOM 1526 O O . VAL A 1 197 ? 8.230 -3.567 -4.284 1.00 95.81 197 VAL A O 1
ATOM 1529 N N . LEU A 1 198 ? 10.192 -4.131 -3.340 1.00 95.12 198 LEU A N 1
ATOM 1530 C CA . LEU A 1 198 ? 9.686 -5.355 -2.709 1.00 95.12 198 LEU A CA 1
ATOM 1531 C C . LEU A 1 198 ? 8.565 -5.053 -1.706 1.00 95.12 198 LEU A C 1
ATOM 1533 O O . LEU A 1 198 ? 7.509 -5.680 -1.749 1.00 95.12 198 LEU A O 1
ATOM 1537 N N . THR A 1 199 ? 8.759 -4.055 -0.844 1.00 92.81 199 THR A N 1
ATOM 1538 C CA . THR A 1 199 ? 7.778 -3.662 0.180 1.00 92.81 199 THR A CA 1
ATOM 1539 C C . THR A 1 199 ? 6.486 -3.141 -0.451 1.00 92.81 199 THR A C 1
ATOM 1541 O O . THR A 1 199 ? 5.391 -3.545 -0.059 1.00 92.81 199 THR A O 1
ATOM 1544 N N . LEU A 1 200 ? 6.605 -2.281 -1.467 1.00 91.19 200 LEU A N 1
ATOM 1545 C CA . LEU A 1 200 ? 5.474 -1.689 -2.185 1.00 91.19 200 LEU A CA 1
ATOM 1546 C C . LEU A 1 200 ? 4.671 -2.732 -2.977 1.00 91.19 200 LEU A C 1
ATOM 1548 O O . LEU A 1 200 ? 3.448 -2.624 -3.090 1.00 91.19 200 LEU A O 1
ATOM 1552 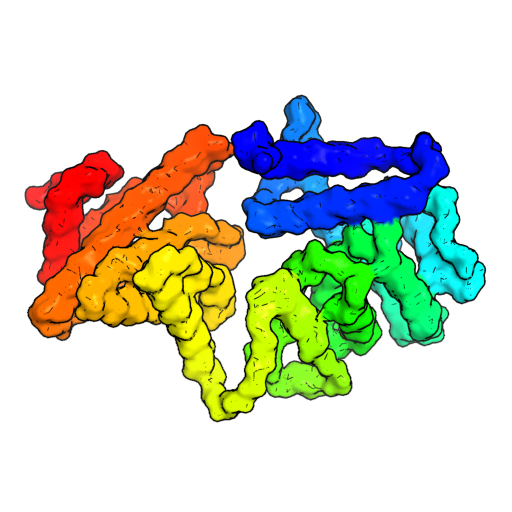N N . SER A 1 201 ? 5.340 -3.749 -3.523 1.00 94.00 201 SER A N 1
ATOM 1553 C CA . SER A 1 201 ? 4.705 -4.793 -4.336 1.00 94.00 201 SER A CA 1
ATOM 1554 C C . SER A 1 201 ? 4.171 -5.975 -3.522 1.00 94.00 201 SER A C 1
ATOM 1556 O O . SER A 1 201 ? 3.223 -6.636 -3.960 1.00 94.00 201 SER A O 1
ATOM 1558 N N . ALA A 1 202 ? 4.711 -6.223 -2.325 1.00 90.69 202 ALA A N 1
ATOM 1559 C CA . ALA A 1 202 ? 4.415 -7.405 -1.522 1.00 90.69 202 ALA A CA 1
ATOM 1560 C C . ALA A 1 202 ? 2.913 -7.677 -1.289 1.00 90.69 202 ALA A C 1
ATOM 1562 O O . ALA A 1 202 ? 2.494 -8.821 -1.495 1.00 90.69 202 ALA A O 1
ATOM 1563 N N . PRO A 1 203 ? 2.054 -6.694 -0.939 1.00 87.12 203 PRO A N 1
ATOM 1564 C CA . PRO A 1 203 ? 0.623 -6.954 -0.754 1.00 87.12 203 PRO A CA 1
ATOM 1565 C C . PRO A 1 203 ? -0.067 -7.475 -2.021 1.00 87.12 203 PRO A C 1
ATOM 1567 O O . PRO A 1 203 ? -0.940 -8.342 -1.950 1.00 87.12 203 PRO A O 1
ATOM 1570 N N . SER A 1 204 ? 0.328 -6.960 -3.186 1.00 86.19 204 SER A N 1
ATOM 1571 C CA . SER A 1 204 ? -0.217 -7.369 -4.482 1.00 86.19 204 SER A CA 1
ATOM 1572 C C . SER A 1 204 ? 0.320 -8.736 -4.906 1.00 86.19 204 SER A C 1
ATOM 1574 O O . SER A 1 204 ? -0.456 -9.565 -5.376 1.00 86.19 204 SER A O 1
ATOM 1576 N N . VAL A 1 205 ? 1.604 -9.019 -4.656 1.00 92.44 205 VAL A N 1
ATOM 1577 C CA . VAL A 1 205 ? 2.215 -10.341 -4.886 1.00 92.44 205 VAL A CA 1
ATOM 1578 C C . VAL A 1 205 ? 1.520 -11.413 -4.047 1.00 92.44 205 VAL A C 1
ATOM 1580 O O . VAL A 1 205 ? 1.118 -12.441 -4.581 1.00 92.44 205 VAL A O 1
ATOM 1583 N N . LEU A 1 206 ? 1.317 -11.176 -2.747 1.00 87.94 206 LEU A N 1
ATOM 1584 C CA . LEU A 1 206 ? 0.664 -12.143 -1.855 1.00 87.94 206 LEU A CA 1
ATOM 1585 C C . LEU A 1 206 ? -0.817 -12.356 -2.188 1.00 87.94 206 LEU A C 1
ATOM 1587 O O . LEU A 1 206 ? -1.349 -13.439 -1.952 1.00 87.94 206 LEU A O 1
ATOM 1591 N N . ARG A 1 207 ? -1.481 -11.343 -2.753 1.00 83.75 207 ARG A N 1
ATOM 1592 C CA . ARG A 1 207 ? -2.850 -11.469 -3.263 1.00 83.75 207 ARG A CA 1
ATOM 1593 C C . ARG A 1 207 ? -2.904 -12.272 -4.556 1.00 83.75 207 ARG A C 1
ATOM 1595 O O . ARG A 1 207 ? -3.811 -13.081 -4.720 1.00 83.75 207 ARG A O 1
ATOM 1602 N N . LEU A 1 208 ? -1.954 -12.041 -5.460 1.00 84.44 208 LEU A N 1
ATOM 1603 C CA . LEU A 1 208 ? -1.862 -12.763 -6.724 1.00 84.44 208 LEU A CA 1
ATOM 1604 C C . LEU A 1 208 ? -1.416 -14.212 -6.508 1.00 84.44 208 LEU A C 1
ATOM 1606 O O . LEU A 1 208 ? -1.854 -15.096 -7.238 1.00 84.44 208 LEU A O 1
ATOM 1610 N N . PHE A 1 209 ? -0.595 -14.474 -5.491 1.00 88.06 209 PHE A N 1
ATOM 1611 C CA . PHE A 1 209 ? -0.139 -15.810 -5.131 1.00 88.06 209 PHE A CA 1
ATOM 1612 C C . PHE A 1 209 ? -0.486 -16.172 -3.676 1.00 88.06 209 PHE A C 1
ATOM 1614 O O . PHE A 1 209 ? 0.392 -16.167 -2.806 1.00 88.06 209 PHE A O 1
ATOM 1621 N N . PRO A 1 210 ? -1.763 -16.494 -3.388 1.00 81.56 210 PRO A N 1
ATOM 1622 C CA . PRO A 1 210 ? -2.205 -16.824 -2.037 1.00 81.56 210 PRO A CA 1
ATOM 1623 C C . PRO A 1 210 ? -1.677 -18.186 -1.568 1.00 81.56 210 PRO A C 1
ATOM 1625 O O . PRO A 1 210 ? -1.375 -19.074 -2.368 1.00 81.56 210 PRO A O 1
ATOM 1628 N N . HIS A 1 211 ? -1.622 -18.378 -0.247 1.00 76.88 211 HIS A N 1
ATOM 1629 C CA . HIS A 1 211 ? -1.386 -19.687 0.360 1.00 76.88 211 HIS A CA 1
ATOM 1630 C C . HIS A 1 211 ? -2.440 -20.015 1.426 1.00 76.88 211 HIS A C 1
ATOM 1632 O O . HIS A 1 211 ? -2.637 -19.191 2.321 1.00 76.88 211 HIS A O 1
ATOM 1638 N N . PRO A 1 212 ? -3.085 -21.197 1.358 1.00 73.69 212 PRO A N 1
ATOM 1639 C CA . PRO A 1 212 ? -2.891 -22.247 0.352 1.00 73.69 212 PRO A CA 1
ATOM 1640 C C . PRO A 1 212 ? -3.355 -21.817 -1.049 1.00 73.69 212 PRO A C 1
ATOM 1642 O O . PRO A 1 212 ? -4.375 -21.153 -1.212 1.00 73.69 212 PRO A O 1
ATOM 1645 N N . PHE A 1 213 ? -2.578 -22.190 -2.070 1.00 73.50 213 PHE A N 1
ATOM 1646 C CA . PHE A 1 213 ? -2.881 -21.823 -3.452 1.00 73.50 213 PHE A CA 1
ATOM 1647 C C . PHE A 1 213 ? -4.052 -22.677 -3.975 1.00 73.50 213 PHE A C 1
ATOM 1649 O O . PHE A 1 213 ? -3.944 -23.911 -3.894 1.00 73.50 213 PHE A O 1
ATOM 1656 N N . PRO A 1 214 ? -5.138 -22.081 -4.509 1.00 71.62 214 PRO A N 1
ATOM 1657 C CA . PRO A 1 214 ? -6.330 -22.817 -4.921 1.00 71.62 214 PRO A CA 1
ATOM 1658 C C . PRO A 1 214 ? -6.028 -23.918 -5.944 1.00 71.62 214 PRO A C 1
ATOM 1660 O O . PRO A 1 214 ? -5.314 -23.690 -6.922 1.00 71.62 214 PRO A O 1
ATOM 1663 N N . GLN A 1 215 ? -6.593 -25.114 -5.745 1.00 68.31 215 GLN A N 1
ATOM 1664 C CA . GLN A 1 215 ? -6.302 -26.294 -6.574 1.00 68.31 215 GLN A CA 1
ATOM 1665 C C . GLN A 1 215 ? -6.608 -26.079 -8.068 1.00 68.31 215 GLN A C 1
ATOM 1667 O O . GLN A 1 215 ? -5.838 -26.523 -8.916 1.00 68.31 215 GLN A O 1
ATOM 1672 N N . HIS A 1 216 ? -7.687 -25.359 -8.395 1.00 67.56 216 HIS A N 1
ATOM 1673 C CA . HIS A 1 216 ? -8.064 -25.048 -9.780 1.00 67.56 216 HIS A CA 1
ATOM 1674 C C . HIS A 1 216 ? -7.012 -24.182 -10.492 1.00 67.56 216 HIS A C 1
ATOM 1676 O O . HIS A 1 216 ? -6.700 -24.418 -11.656 1.00 67.56 216 HIS A O 1
ATOM 1682 N N . SER A 1 217 ? -6.398 -23.243 -9.772 1.00 69.12 217 SER A N 1
ATOM 1683 C CA . SER A 1 217 ? -5.371 -22.349 -10.310 1.00 69.12 217 SER A CA 1
ATOM 1684 C C . SER A 1 217 ? -3.998 -23.022 -10.427 1.00 69.12 217 SER A C 1
ATOM 1686 O O . SER A 1 217 ? -3.191 -22.608 -11.258 1.00 69.12 217 SER A O 1
ATOM 1688 N N . ARG A 1 218 ? -3.726 -24.093 -9.659 1.00 68.31 218 ARG A N 1
ATOM 1689 C CA . ARG A 1 218 ? -2.473 -24.872 -9.779 1.00 68.31 218 ARG A CA 1
ATOM 1690 C C . ARG A 1 218 ? -2.310 -25.513 -11.155 1.00 68.31 218 ARG A C 1
ATOM 1692 O O . ARG A 1 218 ? -1.194 -25.604 -11.642 1.00 68.31 218 ARG A O 1
ATOM 1699 N N . ARG A 1 219 ? -3.413 -25.923 -11.795 1.00 66.88 219 ARG A N 1
ATOM 1700 C CA . ARG A 1 219 ? -3.379 -26.499 -13.152 1.00 66.88 219 ARG A CA 1
ATOM 1701 C C . ARG A 1 219 ? -2.964 -25.471 -14.211 1.00 66.88 219 ARG A C 1
ATOM 1703 O O . ARG A 1 219 ? -2.334 -25.837 -15.193 1.00 66.88 219 ARG A O 1
ATOM 1710 N N . ILE A 1 220 ? -3.302 -24.198 -13.996 1.00 69.69 220 ILE A N 1
ATOM 1711 C CA . ILE A 1 220 ? -3.045 -23.097 -14.941 1.00 69.69 220 ILE A CA 1
ATOM 1712 C C . ILE A 1 220 ? -1.612 -22.568 -14.797 1.00 69.69 220 ILE A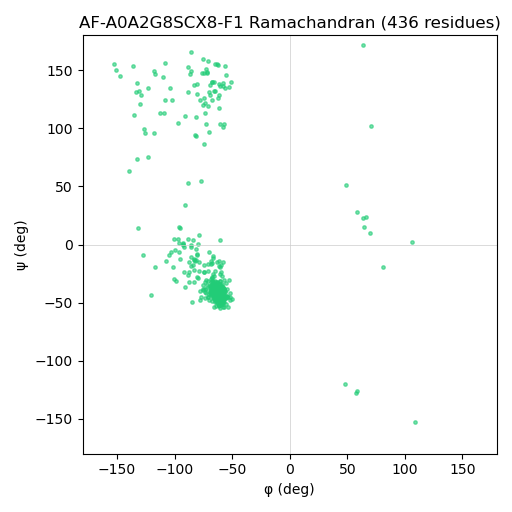 C 1
ATOM 1714 O O . ILE A 1 220 ? -1.006 -22.170 -15.783 1.00 69.69 220 ILE A O 1
ATOM 1718 N N . LEU A 1 221 ? -1.053 -22.605 -13.584 1.00 69.62 221 LEU A N 1
ATOM 1719 C CA . LEU A 1 221 ? 0.325 -22.186 -13.298 1.00 69.62 221 LEU A CA 1
ATOM 1720 C C . LEU A 1 221 ? 1.413 -23.075 -13.922 1.00 69.62 221 LEU A C 1
ATOM 1722 O O . LEU A 1 221 ? 2.584 -22.699 -13.894 1.00 69.62 221 LEU A O 1
ATOM 1726 N N . GLN A 1 222 ? 1.042 -24.231 -14.483 1.00 69.38 222 GLN A N 1
ATOM 1727 C CA . GLN A 1 222 ? 1.970 -25.192 -15.084 1.00 69.38 222 GLN A CA 1
ATOM 1728 C C . GLN A 1 222 ? 3.176 -25.486 -14.160 1.00 69.38 222 GLN A C 1
ATOM 1730 O O . GLN A 1 222 ? 2.987 -25.960 -13.042 1.00 69.38 222 GLN A O 1
ATOM 1735 N N . ALA A 1 223 ? 4.401 -25.209 -14.635 1.00 74.19 223 ALA A N 1
ATOM 1736 C CA . ALA A 1 223 ? 5.683 -25.442 -13.967 1.00 74.19 223 ALA A CA 1
ATOM 1737 C C . ALA A 1 223 ? 6.206 -24.234 -13.160 1.00 74.19 223 ALA A C 1
ATOM 1739 O O . ALA A 1 223 ? 7.298 -24.298 -12.595 1.00 74.19 223 ALA A O 1
ATOM 1740 N N . PHE A 1 224 ? 5.473 -23.119 -13.114 1.00 87.38 224 PHE A N 1
ATOM 1741 C CA . PHE A 1 224 ? 5.933 -21.931 -12.404 1.00 87.38 224 PHE A CA 1
ATOM 1742 C C . PHE A 1 224 ? 5.787 -22.102 -10.887 1.00 87.38 224 PHE A C 1
ATOM 1744 O O . PHE A 1 224 ? 4.679 -22.270 -10.376 1.00 87.38 224 PHE A O 1
ATOM 1751 N N . ASP A 1 225 ? 6.902 -22.016 -10.156 1.00 88.25 225 ASP A N 1
ATOM 1752 C CA . ASP A 1 225 ? 6.907 -22.029 -8.691 1.00 88.25 225 ASP A CA 1
ATOM 1753 C C . ASP A 1 225 ? 6.814 -20.599 -8.120 1.00 88.25 225 ASP A C 1
ATOM 1755 O O . ASP A 1 225 ? 7.786 -19.841 -8.216 1.00 88.25 225 ASP A O 1
ATOM 1759 N N . PRO A 1 226 ? 5.687 -20.214 -7.482 1.00 90.38 226 PRO A N 1
ATOM 1760 C CA . PRO A 1 226 ? 5.532 -18.896 -6.878 1.00 90.38 226 PRO A CA 1
ATOM 1761 C C . PRO A 1 226 ? 6.180 -18.775 -5.489 1.00 90.38 226 PRO A C 1
ATOM 1763 O O . PRO A 1 226 ? 6.145 -17.692 -4.901 1.00 90.38 226 PRO A O 1
ATOM 1766 N N . LYS A 1 227 ? 6.739 -19.848 -4.909 1.00 90.81 227 LYS A N 1
ATOM 1767 C CA . LYS A 1 227 ? 7.324 -19.801 -3.556 1.00 90.81 227 LYS A CA 1
ATOM 1768 C C . LYS A 1 227 ? 8.432 -18.751 -3.401 1.00 90.81 227 LYS A C 1
ATOM 1770 O O . LYS A 1 227 ? 8.342 -17.996 -2.433 1.00 90.81 227 LYS A O 1
ATOM 1775 N N . PRO A 1 228 ? 9.416 -18.615 -4.316 1.00 93.62 228 PRO A N 1
ATOM 1776 C CA . PRO A 1 228 ? 10.514 -17.662 -4.132 1.00 93.62 228 PRO A CA 1
ATOM 1777 C C . PRO A 1 228 ? 10.030 -16.209 -4.055 1.00 93.62 228 PRO A C 1
ATOM 1779 O O . PRO A 1 228 ? 10.386 -15.468 -3.143 1.00 93.62 228 PRO A O 1
ATOM 1782 N N . ILE A 1 229 ? 9.133 -15.824 -4.963 1.00 94.38 229 ILE A N 1
ATOM 1783 C CA . ILE A 1 229 ? 8.541 -14.480 -5.012 1.00 94.38 229 ILE A CA 1
ATOM 1784 C C . ILE A 1 229 ? 7.660 -14.196 -3.795 1.00 94.38 229 ILE A C 1
ATOM 1786 O O . ILE A 1 229 ? 7.682 -13.098 -3.241 1.00 94.38 229 ILE A O 1
ATOM 1790 N N . ARG A 1 230 ? 6.895 -15.192 -3.336 1.00 93.56 230 ARG A N 1
ATOM 1791 C CA . ARG A 1 230 ? 6.110 -15.065 -2.103 1.00 93.56 230 ARG A CA 1
ATOM 1792 C C . ARG A 1 230 ? 7.003 -14.913 -0.879 1.00 93.56 230 ARG A C 1
ATOM 1794 O O . ARG A 1 230 ? 6.676 -14.125 0.004 1.00 93.56 230 ARG A O 1
ATOM 1801 N N . GLN A 1 231 ? 8.110 -15.644 -0.815 1.00 93.44 231 GLN A N 1
ATOM 1802 C CA . GLN A 1 231 ? 9.069 -15.530 0.275 1.00 93.44 231 GLN A CA 1
ATOM 1803 C C . GLN A 1 231 ? 9.716 -14.143 0.306 1.00 93.44 231 GLN A C 1
ATOM 1805 O O . GLN A 1 231 ? 9.722 -13.527 1.370 1.00 93.44 231 GLN A O 1
ATOM 1810 N N . ALA A 1 232 ? 10.141 -13.615 -0.846 1.00 93.50 232 ALA A N 1
ATOM 1811 C CA . ALA A 1 232 ? 10.656 -12.251 -0.961 1.00 93.50 232 ALA A CA 1
ATOM 1812 C C . ALA A 1 232 ? 9.628 -11.212 -0.471 1.00 93.50 232 ALA A C 1
ATOM 1814 O O . ALA A 1 232 ? 9.939 -10.371 0.372 1.00 93.50 232 ALA A O 1
ATOM 1815 N N . ALA A 1 233 ? 8.365 -11.332 -0.898 1.00 92.12 233 ALA A N 1
ATOM 1816 C CA . ALA A 1 233 ? 7.284 -10.452 -0.449 1.00 92.12 233 ALA A CA 1
ATOM 1817 C C . ALA A 1 233 ? 7.032 -10.532 1.070 1.00 92.12 233 ALA A C 1
ATOM 1819 O O . ALA A 1 233 ? 6.802 -9.518 1.725 1.00 92.12 233 ALA A O 1
ATOM 1820 N N . ARG A 1 234 ? 7.080 -11.732 1.660 1.00 89.12 234 ARG A N 1
ATOM 1821 C CA . ARG A 1 234 ? 6.920 -11.911 3.113 1.00 89.12 234 ARG A CA 1
ATOM 1822 C C . ARG A 1 234 ? 8.072 -11.294 3.892 1.00 89.12 234 ARG A C 1
ATOM 1824 O O . ARG A 1 234 ? 7.816 -10.601 4.872 1.00 89.12 234 ARG A O 1
ATOM 1831 N N . GLN A 1 235 ? 9.305 -11.535 3.454 1.00 89.44 235 GLN A N 1
ATOM 1832 C CA . GLN A 1 235 ? 10.505 -10.986 4.082 1.00 89.44 235 GLN A CA 1
ATOM 1833 C C . GLN A 1 235 ? 10.497 -9.455 4.046 1.00 89.44 235 GLN A C 1
ATOM 1835 O O . GLN A 1 235 ? 10.747 -8.832 5.073 1.00 89.44 235 GLN A O 1
ATOM 1840 N N . ALA A 1 236 ? 10.105 -8.855 2.918 1.00 88.75 236 ALA A N 1
ATOM 1841 C CA . ALA A 1 236 ? 9.978 -7.403 2.787 1.00 88.75 236 ALA A CA 1
ATOM 1842 C C . ALA A 1 236 ? 8.959 -6.792 3.767 1.00 88.75 236 ALA A C 1
ATOM 1844 O O . ALA A 1 236 ? 9.142 -5.679 4.247 1.00 88.75 236 ALA A O 1
ATOM 1845 N N . LEU A 1 237 ? 7.908 -7.540 4.118 1.00 84.88 237 LEU A N 1
ATOM 1846 C CA . LEU A 1 237 ? 6.912 -7.138 5.117 1.00 84.88 237 LEU A CA 1
ATOM 1847 C C . LEU A 1 237 ? 7.285 -7.534 6.560 1.00 84.88 237 LEU A C 1
ATOM 1849 O O . LEU A 1 237 ? 6.462 -7.377 7.462 1.00 84.88 237 LEU A O 1
ATOM 1853 N N . GLY A 1 238 ? 8.477 -8.094 6.797 1.00 84.12 238 GLY A N 1
ATOM 1854 C CA . GLY A 1 238 ? 8.894 -8.583 8.116 1.00 84.12 238 GLY A CA 1
ATOM 1855 C C . GLY A 1 238 ? 8.089 -9.790 8.617 1.00 84.12 238 GLY A C 1
ATOM 1856 O O . GLY A 1 238 ? 7.981 -10.013 9.823 1.00 84.12 238 GLY A O 1
ATOM 1857 N N . LEU A 1 239 ? 7.479 -10.564 7.713 1.00 75.81 239 LEU A N 1
ATOM 1858 C CA . LEU A 1 239 ? 6.687 -11.744 8.056 1.00 75.81 239 LEU A CA 1
ATOM 1859 C C . LEU A 1 239 ? 7.570 -12.997 8.181 1.00 75.81 239 LEU A C 1
ATOM 1861 O O . LEU A 1 239 ? 8.511 -13.165 7.404 1.00 75.81 239 LEU A O 1
ATOM 1865 N N . PRO A 1 240 ? 7.232 -13.936 9.087 1.00 75.31 240 PRO A N 1
ATOM 1866 C CA . PRO A 1 240 ? 7.983 -15.179 9.238 1.00 75.31 240 PRO A CA 1
ATOM 1867 C C . PRO A 1 240 ? 7.929 -16.039 7.968 1.00 75.31 240 PRO A C 1
ATOM 1869 O O . PRO A 1 240 ? 6.967 -15.960 7.187 1.00 75.31 240 PRO A O 1
ATOM 1872 N N . ALA A 1 241 ? 8.940 -16.892 7.787 1.00 69.81 241 ALA A N 1
ATOM 1873 C CA . ALA A 1 241 ? 8.991 -17.870 6.704 1.00 69.81 241 ALA A CA 1
ATOM 1874 C C . ALA A 1 241 ? 7.753 -18.782 6.709 1.00 69.81 241 ALA A C 1
ATOM 1876 O O . ALA A 1 241 ? 7.068 -18.959 7.718 1.00 69.81 241 ALA A O 1
ATOM 1877 N N . GLU A 1 242 ? 7.416 -19.306 5.539 1.00 64.75 242 GLU A N 1
ATOM 1878 C CA . GLU A 1 242 ? 6.241 -20.144 5.354 1.00 64.75 242 GLU A CA 1
ATOM 1879 C C . GLU A 1 242 ? 6.477 -21.531 5.967 1.00 64.75 242 GLU A C 1
ATOM 1881 O O . GLU A 1 242 ? 7.348 -22.268 5.514 1.00 64.75 242 GLU A O 1
ATOM 1886 N N . ALA A 1 243 ? 5.737 -21.867 7.027 1.00 56.19 243 ALA A N 1
ATOM 1887 C CA . ALA A 1 243 ? 5.801 -23.189 7.644 1.00 56.19 243 ALA A CA 1
ATOM 1888 C C . ALA A 1 243 ? 5.144 -24.250 6.740 1.00 56.19 243 ALA A C 1
ATOM 1890 O O . ALA A 1 243 ? 4.185 -23.958 6.023 1.00 56.19 243 ALA A O 1
ATOM 1891 N N . VAL A 1 244 ? 5.663 -25.481 6.790 1.00 42.38 244 VAL A N 1
ATOM 1892 C CA . VAL A 1 244 ? 5.152 -26.645 6.045 1.00 42.38 244 VAL A CA 1
ATOM 1893 C C . VAL A 1 244 ? 3.678 -26.898 6.415 1.00 42.38 244 VAL A C 1
ATOM 1895 O O . VAL A 1 244 ? 3.348 -26.828 7.601 1.00 42.38 244 VAL A O 1
ATOM 1898 N N . PRO A 1 245 ? 2.772 -27.183 5.458 1.00 45.81 245 PRO A N 1
ATOM 1899 C CA . PRO A 1 245 ? 1.360 -27.357 5.778 1.00 45.81 245 PRO A CA 1
ATOM 1900 C C . PRO A 1 245 ? 1.130 -28.693 6.490 1.00 45.81 245 PRO A C 1
ATOM 1902 O O . PRO A 1 245 ? 1.401 -29.748 5.923 1.00 45.81 245 PRO A O 1
ATOM 1905 N N . ILE A 1 246 ? 0.569 -28.647 7.698 1.00 39.28 246 ILE A N 1
ATOM 1906 C CA . ILE A 1 246 ? -0.203 -29.764 8.252 1.00 39.28 246 ILE A CA 1
ATOM 1907 C C . ILE A 1 246 ? -1.582 -29.698 7.581 1.00 39.28 246 ILE A C 1
ATOM 1909 O O . ILE A 1 246 ? -2.229 -28.646 7.598 1.00 39.28 246 ILE A O 1
ATOM 1913 N N . GLU A 1 247 ? -1.994 -30.790 6.938 1.00 35.97 247 GLU A N 1
ATOM 1914 C CA . GLU A 1 247 ? -3.301 -30.948 6.293 1.00 35.97 247 GLU A CA 1
ATOM 1915 C C . GLU A 1 247 ? -4.428 -30.745 7.316 1.00 35.97 247 GLU A C 1
ATOM 1917 O O . GLU A 1 247 ? -4.715 -31.630 8.114 1.00 35.97 247 GLU A O 1
ATOM 1922 N N . MET A 1 248 ? -5.066 -29.573 7.325 1.00 40.62 248 MET A N 1
ATOM 1923 C CA . MET A 1 248 ? -6.259 -29.310 8.137 1.00 40.62 248 MET A CA 1
ATOM 1924 C C . MET A 1 248 ? -7.191 -28.327 7.424 1.00 40.62 248 MET A C 1
ATOM 1926 O O . MET A 1 248 ? -6.747 -27.423 6.717 1.00 40.62 248 MET A O 1
ATOM 1930 N N . GLU A 1 249 ? -8.494 -28.535 7.611 1.00 33.97 249 GLU A N 1
ATOM 1931 C CA . GLU A 1 249 ? -9.587 -27.967 6.820 1.00 33.97 249 GLU A CA 1
ATOM 1932 C C . GLU A 1 249 ? -9.552 -26.426 6.625 1.00 33.97 249 GLU A C 1
ATOM 1934 O O . GLU A 1 249 ? -9.291 -25.671 7.573 1.00 33.97 249 GLU A O 1
ATOM 1939 N N . PRO A 1 250 ? -9.893 -25.923 5.416 1.00 45.06 250 PRO A N 1
ATOM 1940 C CA . PRO A 1 250 ? -9.683 -24.522 5.035 1.00 45.06 250 PRO A CA 1
ATOM 1941 C C . PRO A 1 250 ? -10.505 -23.493 5.828 1.00 45.06 250 PRO A C 1
ATOM 1943 O O . PRO A 1 250 ? -10.083 -22.347 5.965 1.00 45.06 250 PRO A O 1
ATOM 1946 N N . SER A 1 251 ? -11.672 -23.863 6.360 1.00 46.94 251 SER A N 1
ATOM 1947 C CA . SER A 1 251 ? -12.542 -22.935 7.101 1.00 46.94 251 SER A CA 1
ATOM 1948 C C . SER A 1 251 ? -12.080 -22.716 8.550 1.00 46.94 251 SER A C 1
ATOM 1950 O O . SER A 1 251 ? -12.264 -21.628 9.105 1.00 46.94 251 SER A O 1
ATOM 1952 N N . ALA A 1 252 ? -11.423 -23.713 9.151 1.00 51.97 252 ALA A N 1
ATOM 1953 C CA . ALA A 1 252 ? -10.905 -23.651 10.515 1.00 51.97 252 ALA A CA 1
ATOM 1954 C C . ALA A 1 252 ? -9.592 -22.851 10.596 1.00 51.97 252 ALA A C 1
ATOM 1956 O O . ALA A 1 252 ? -9.436 -22.024 11.501 1.00 51.97 252 ALA A O 1
ATOM 1957 N N . GLN A 1 253 ? -8.693 -23.017 9.614 1.00 54.88 253 GLN A N 1
ATOM 1958 C CA . GLN A 1 253 ? -7.381 -22.352 9.575 1.00 54.88 253 GLN A CA 1
ATOM 1959 C C . GLN A 1 253 ? -7.468 -20.819 9.614 1.00 54.88 253 GLN A C 1
ATOM 1961 O O . GLN A 1 253 ? -6.676 -20.176 10.303 1.00 54.88 253 GLN A O 1
ATOM 1966 N N . TRP A 1 254 ? -8.428 -20.210 8.912 1.00 58.41 254 TRP A N 1
ATOM 1967 C CA . TRP A 1 254 ? -8.485 -18.745 8.790 1.00 58.41 254 TRP A CA 1
ATOM 1968 C C . TRP A 1 254 ? -8.951 -18.080 10.082 1.00 58.41 254 TRP A C 1
ATOM 1970 O O . TRP A 1 254 ? -8.378 -17.080 10.518 1.00 58.41 254 TRP A O 1
ATOM 1980 N N . SER A 1 255 ? -9.946 -18.683 10.741 1.00 65.62 255 SER A N 1
ATOM 1981 C CA . SER A 1 255 ? -10.363 -18.248 12.073 1.00 65.62 255 SER A CA 1
ATOM 1982 C C . SER A 1 255 ? -9.232 -18.444 13.084 1.00 65.62 255 SER A C 1
ATOM 1984 O O . SER A 1 255 ? -8.981 -17.554 13.890 1.00 65.62 255 SER A O 1
ATOM 1986 N N . HIS A 1 256 ? -8.481 -19.547 12.989 1.00 72.69 256 HIS A N 1
ATOM 1987 C CA . HIS A 1 256 ? -7.357 -19.832 13.874 1.00 72.69 256 HIS A CA 1
ATOM 1988 C C . HIS A 1 256 ? -6.217 -18.819 13.716 1.00 72.69 256 HIS A C 1
ATOM 1990 O O . HIS A 1 256 ? -5.671 -18.355 14.712 1.00 72.69 256 HIS A O 1
ATOM 1996 N N . GLN A 1 257 ? -5.891 -18.407 12.488 1.00 77.00 257 GLN A N 1
ATOM 1997 C CA . GLN A 1 257 ? -4.825 -17.435 12.247 1.00 77.00 257 GLN A CA 1
ATOM 1998 C C . GLN A 1 257 ? -5.140 -16.062 12.854 1.00 77.00 257 GLN A C 1
ATOM 2000 O O . GLN A 1 257 ? -4.286 -15.476 13.516 1.00 77.00 257 GLN A O 1
ATOM 2005 N N . VAL A 1 258 ? -6.367 -15.559 12.680 1.00 78.94 258 VAL A N 1
ATOM 2006 C CA . VAL A 1 258 ? -6.803 -14.295 13.301 1.00 78.94 258 VAL A CA 1
ATOM 2007 C C . VAL A 1 258 ? -6.766 -14.403 14.826 1.00 78.94 258 VAL A C 1
ATOM 2009 O O . VAL A 1 258 ? -6.243 -13.512 15.494 1.00 78.94 258 VAL A O 1
ATOM 2012 N N . ARG A 1 259 ? -7.255 -15.517 15.382 1.00 83.38 259 ARG A N 1
ATOM 2013 C CA . ARG A 1 259 ? -7.198 -15.788 16.827 1.00 83.38 259 ARG A CA 1
ATOM 2014 C C . ARG A 1 259 ? -5.764 -15.807 17.349 1.00 83.38 259 ARG A C 1
ATOM 2016 O O . ARG A 1 259 ? -5.487 -15.200 18.378 1.00 83.38 259 ARG A O 1
ATOM 2023 N N . GLN A 1 260 ? -4.847 -16.435 16.619 1.00 85.25 260 GLN A N 1
ATOM 2024 C CA . GLN A 1 260 ? -3.434 -16.500 16.978 1.00 85.25 260 GLN A CA 1
ATOM 2025 C C . GLN A 1 260 ? -2.774 -15.115 16.942 1.00 85.25 260 GLN A C 1
ATOM 2027 O O . GLN A 1 260 ? -2.034 -14.776 17.860 1.00 85.25 260 GLN A O 1
ATOM 2032 N N . LEU A 1 261 ? -3.077 -14.282 15.940 1.00 85.06 261 LEU A N 1
ATOM 2033 C CA . LEU A 1 261 ? -2.579 -12.901 15.877 1.00 85.06 261 LEU A CA 1
ATOM 2034 C C . LEU A 1 261 ? -3.074 -12.064 17.064 1.00 85.06 261 LEU A C 1
ATOM 2036 O O . LEU A 1 261 ? -2.279 -11.376 17.702 1.00 85.06 261 LEU A O 1
ATOM 2040 N N . VAL A 1 262 ? -4.363 -12.167 17.402 1.00 89.31 262 VAL A N 1
ATOM 2041 C CA . VAL A 1 262 ? -4.943 -11.496 18.576 1.00 89.31 262 VAL A CA 1
ATOM 2042 C C . VAL A 1 262 ? -4.313 -12.015 19.872 1.00 89.31 262 VAL A C 1
ATOM 2044 O O . VAL A 1 262 ? -3.948 -11.218 20.732 1.00 89.31 262 VAL A O 1
ATOM 2047 N N . SER A 1 263 ? -4.124 -13.330 20.000 1.00 89.50 263 SER A N 1
ATOM 2048 C CA . SER A 1 263 ? -3.480 -13.951 21.163 1.00 89.50 263 SER A CA 1
ATOM 2049 C C . SER A 1 263 ? -2.035 -13.480 21.337 1.00 89.50 263 SER A C 1
ATOM 2051 O O . SER A 1 263 ? -1.622 -13.158 22.447 1.00 89.50 263 SER A O 1
ATOM 2053 N N . ASN A 1 264 ? -1.273 -13.382 20.246 1.00 88.94 264 ASN A N 1
ATOM 2054 C CA . ASN A 1 264 ? 0.100 -12.884 20.274 1.00 88.94 264 ASN A CA 1
ATOM 2055 C C . ASN A 1 264 ? 0.151 -11.405 20.682 1.00 88.94 264 ASN A C 1
ATOM 2057 O O . ASN A 1 264 ? 0.987 -11.025 21.502 1.00 88.94 264 ASN A O 1
ATOM 2061 N N . ALA A 1 265 ? -0.760 -10.579 20.156 1.00 90.12 265 ALA A N 1
ATOM 2062 C CA . ALA A 1 265 ? -0.868 -9.173 20.532 1.00 90.12 265 ALA A CA 1
ATO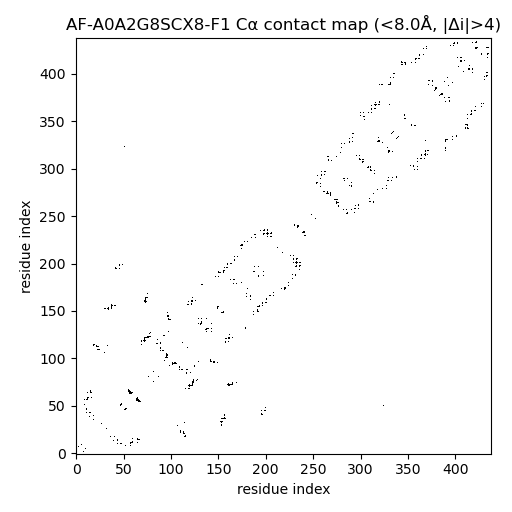M 2063 C C . ALA A 1 265 ? -1.240 -9.008 22.017 1.00 90.12 265 ALA A C 1
ATOM 2065 O O . ALA A 1 265 ? -0.632 -8.198 22.714 1.00 90.12 265 ALA A O 1
ATOM 2066 N N . LEU A 1 266 ? -2.174 -9.816 22.526 1.00 90.50 266 LEU A N 1
ATOM 2067 C CA . LEU A 1 266 ? -2.532 -9.847 23.947 1.00 90.50 266 LEU A CA 1
ATOM 2068 C C . LEU A 1 266 ? -1.363 -10.280 24.833 1.00 90.50 266 LEU A C 1
ATOM 2070 O O . LEU A 1 266 ? -1.095 -9.636 25.843 1.00 90.50 266 LEU A O 1
ATOM 2074 N N . ALA A 1 267 ? -0.651 -11.343 24.458 1.00 88.12 267 ALA A N 1
ATOM 2075 C CA . ALA A 1 267 ? 0.513 -11.817 25.200 1.00 88.12 267 ALA A CA 1
ATOM 2076 C C . ALA A 1 267 ? 1.625 -10.757 25.240 1.00 88.12 267 ALA A C 1
ATOM 2078 O O . ALA A 1 267 ? 2.228 -10.530 26.289 1.00 88.12 267 ALA A O 1
ATOM 2079 N N . ALA A 1 268 ? 1.862 -10.061 24.121 1.00 86.69 268 ALA A N 1
ATOM 2080 C CA . ALA A 1 268 ? 2.789 -8.937 24.070 1.00 86.69 268 ALA A CA 1
ATOM 2081 C C . ALA A 1 268 ? 2.355 -7.815 25.027 1.00 86.69 268 ALA A C 1
ATOM 2083 O O . ALA A 1 268 ? 3.148 -7.437 25.891 1.00 86.69 268 ALA A O 1
ATOM 2084 N N . ALA A 1 269 ? 1.093 -7.376 24.949 1.00 88.00 269 ALA A N 1
ATOM 2085 C CA . ALA A 1 269 ? 0.548 -6.329 25.813 1.00 88.00 269 ALA A CA 1
ATOM 2086 C C . ALA A 1 269 ? 0.651 -6.683 27.308 1.00 88.00 269 ALA A C 1
ATOM 2088 O O . ALA A 1 269 ? 1.071 -5.850 28.107 1.00 88.00 269 ALA A O 1
ATOM 2089 N N . ARG A 1 270 ? 0.355 -7.936 27.675 1.00 87.62 270 ARG A N 1
ATOM 2090 C CA . ARG A 1 270 ? 0.500 -8.465 29.044 1.00 87.62 270 ARG A CA 1
ATOM 2091 C C . ARG A 1 270 ? 1.935 -8.456 29.545 1.00 87.62 270 ARG A C 1
ATOM 2093 O O . ARG A 1 270 ? 2.183 -8.165 30.706 1.00 87.62 270 ARG A O 1
ATOM 2100 N N . SER A 1 271 ? 2.885 -8.740 28.659 1.00 87.88 271 SER A N 1
ATOM 2101 C CA . SER A 1 271 ? 4.318 -8.679 28.969 1.00 87.88 271 SER A CA 1
ATOM 2102 C C . SER A 1 271 ? 4.899 -7.255 28.969 1.00 87.88 271 SER A C 1
ATOM 2104 O O . SER A 1 271 ? 6.116 -7.105 28.994 1.00 87.88 271 SER A O 1
ATOM 2106 N N . GLY A 1 272 ? 4.066 -6.208 28.868 1.00 83.56 272 GLY A N 1
ATOM 2107 C CA . GLY A 1 272 ? 4.518 -4.815 28.768 1.00 83.56 272 GLY A CA 1
ATOM 2108 C C . GLY A 1 272 ? 5.208 -4.470 27.441 1.00 83.56 272 GLY A C 1
ATOM 2109 O O . GLY A 1 272 ? 5.782 -3.393 27.305 1.00 83.56 272 GLY A O 1
ATOM 2110 N N . ARG A 1 273 ? 5.160 -5.369 26.450 1.00 81.12 273 ARG A N 1
ATOM 2111 C CA . ARG A 1 273 ? 5.716 -5.152 25.109 1.00 81.12 273 ARG A CA 1
ATOM 2112 C C . ARG A 1 273 ? 4.681 -4.490 24.207 1.00 81.12 273 ARG A C 1
ATOM 2114 O O . ARG A 1 273 ? 3.479 -4.680 24.380 1.00 81.12 273 ARG A O 1
ATOM 2121 N N . ALA A 1 274 ? 5.154 -3.748 23.207 1.00 79.06 274 ALA A N 1
ATOM 2122 C CA . ALA A 1 274 ? 4.284 -3.125 22.217 1.00 79.06 274 ALA A CA 1
ATOM 2123 C C . ALA A 1 274 ? 3.497 -4.205 21.441 1.00 79.06 274 ALA A C 1
ATOM 2125 O O . ALA A 1 274 ? 4.115 -5.044 20.777 1.00 79.06 274 ALA A O 1
ATOM 2126 N N . PRO A 1 275 ? 2.154 -4.226 21.518 1.00 85.69 275 PRO A N 1
ATOM 2127 C CA . PRO A 1 275 ? 1.355 -5.175 20.760 1.00 85.69 275 PRO A CA 1
ATOM 2128 C C . PRO A 1 275 ? 1.398 -4.821 19.271 1.00 85.69 275 PRO A C 1
ATOM 2130 O O . PRO A 1 275 ? 1.153 -3.680 18.886 1.00 85.69 275 PRO A O 1
ATOM 2133 N N . ALA A 1 276 ? 1.671 -5.813 18.428 1.00 82.38 276 ALA A N 1
ATOM 2134 C CA . ALA A 1 276 ? 1.598 -5.680 16.978 1.00 82.38 276 ALA A CA 1
ATOM 2135 C C . ALA A 1 276 ? 0.389 -6.468 16.464 1.00 82.38 276 ALA A C 1
ATOM 2137 O O . ALA A 1 276 ? 0.361 -7.697 16.549 1.00 82.38 276 ALA A O 1
ATOM 2138 N N . LEU A 1 277 ? -0.612 -5.764 15.935 1.00 88.56 277 LEU A N 1
ATOM 2139 C CA . LEU A 1 277 ? -1.778 -6.372 15.299 1.00 88.56 277 LEU A CA 1
ATOM 2140 C C . LEU A 1 277 ? -2.096 -5.642 13.994 1.00 88.56 277 LEU A C 1
ATOM 2142 O O . LEU A 1 277 ? -2.547 -4.500 14.001 1.00 88.56 277 LEU A O 1
ATOM 2146 N N . ASP A 1 278 ? -1.886 -6.329 12.873 1.00 85.56 278 ASP A N 1
ATOM 2147 C CA . ASP A 1 278 ? -2.278 -5.844 11.551 1.00 85.56 278 ASP A CA 1
ATOM 2148 C C . ASP A 1 278 ? -3.771 -6.116 11.327 1.00 85.56 278 ASP A C 1
ATOM 2150 O O . ASP A 1 278 ? -4.197 -7.202 10.913 1.00 85.56 278 ASP A O 1
ATOM 2154 N N . VAL A 1 279 ? -4.585 -5.117 11.658 1.00 89.62 279 VAL A N 1
ATOM 2155 C CA . VAL A 1 279 ? -6.040 -5.205 11.542 1.00 89.62 279 VAL A CA 1
ATOM 2156 C C . VAL A 1 279 ? -6.464 -5.261 10.071 1.00 89.62 279 VAL A C 1
ATOM 2158 O O . VAL A 1 279 ? -7.414 -5.966 9.750 1.00 89.62 279 VAL A O 1
ATOM 2161 N N . ASP A 1 280 ? -5.777 -4.574 9.144 1.00 84.19 280 ASP A N 1
ATOM 2162 C CA . ASP A 1 280 ? -6.113 -4.627 7.707 1.00 84.19 280 ASP A CA 1
ATOM 2163 C C . ASP A 1 280 ? -5.942 -6.034 7.161 1.00 84.19 280 ASP A C 1
ATOM 2165 O O . ASP A 1 280 ? -6.838 -6.549 6.493 1.00 84.19 280 ASP A O 1
ATOM 2169 N N . ARG A 1 281 ? -4.865 -6.714 7.548 1.00 81.00 281 ARG A N 1
ATOM 2170 C CA . ARG A 1 281 ? -4.694 -8.127 7.229 1.00 81.00 281 ARG A CA 1
ATOM 2171 C C . ARG A 1 281 ? -5.793 -8.999 7.824 1.00 81.00 281 ARG A C 1
ATOM 2173 O O . ARG A 1 281 ? -6.282 -9.888 7.135 1.00 81.00 281 ARG A O 1
ATOM 2180 N N . CYS A 1 282 ? -6.216 -8.754 9.062 1.00 84.75 282 CYS A N 1
ATOM 2181 C CA . CYS A 1 282 ? -7.320 -9.513 9.655 1.00 84.75 282 CYS A CA 1
ATOM 2182 C C . CYS A 1 282 ? -8.635 -9.319 8.878 1.00 84.75 282 CYS A C 1
ATOM 2184 O O . CYS A 1 282 ? -9.366 -10.287 8.665 1.00 84.75 282 CYS A O 1
ATOM 2186 N N . LEU A 1 283 ? -8.905 -8.100 8.401 1.00 84.81 283 LEU A N 1
ATOM 2187 C CA . LEU A 1 283 ? -10.092 -7.781 7.600 1.00 84.81 283 LEU A CA 1
ATOM 2188 C C . LEU A 1 283 ? -10.016 -8.287 6.154 1.00 84.81 283 LEU A C 1
ATOM 2190 O O . LEU A 1 283 ? -11.053 -8.528 5.541 1.00 84.81 283 LEU A O 1
ATOM 2194 N N . LEU A 1 284 ? -8.814 -8.497 5.609 1.00 80.44 284 LEU A N 1
ATOM 2195 C CA . LEU A 1 284 ? -8.643 -9.220 4.344 1.00 80.44 284 LEU A CA 1
ATOM 2196 C C . LEU A 1 284 ? -8.997 -10.707 4.484 1.00 80.44 284 LEU A C 1
ATOM 2198 O O . LEU A 1 284 ? -9.427 -11.325 3.514 1.00 80.44 284 LEU A O 1
ATOM 2202 N N . LEU A 1 285 ? -8.806 -11.282 5.676 1.00 78.00 285 LEU A N 1
ATOM 2203 C CA . LEU A 1 285 ? -9.040 -12.703 5.945 1.00 78.00 285 LEU A CA 1
ATOM 2204 C C . LEU A 1 285 ? -10.478 -13.009 6.379 1.00 78.00 285 LEU A C 1
ATOM 2206 O O . LEU A 1 285 ? -10.945 -14.133 6.196 1.00 78.00 285 LEU A O 1
ATOM 2210 N N . CYS A 1 286 ? -11.191 -12.049 6.972 1.00 81.94 286 CYS A N 1
ATOM 2211 C CA . CYS A 1 286 ? -12.572 -12.256 7.394 1.00 81.94 286 CYS A CA 1
ATOM 2212 C C . CYS A 1 286 ? -13.411 -10.966 7.382 1.00 81.94 286 CYS A C 1
ATOM 2214 O O . CYS A 1 286 ? -12.881 -9.882 7.625 1.00 81.94 286 CYS A O 1
ATOM 2216 N N . PRO A 1 287 ? -14.737 -11.066 7.143 1.00 87.56 287 PRO A N 1
ATOM 2217 C CA . PRO A 1 287 ? -15.629 -9.913 7.194 1.00 87.56 287 PRO A CA 1
ATOM 2218 C C . PRO A 1 287 ? -15.552 -9.178 8.544 1.00 87.56 287 PRO A C 1
ATOM 2220 O O . PRO A 1 287 ? -15.450 -9.846 9.580 1.00 87.56 287 PRO A O 1
ATOM 2223 N N . PRO A 1 288 ? -15.702 -7.839 8.572 1.00 91.56 288 PRO A N 1
ATOM 2224 C CA . PRO A 1 288 ? -15.546 -7.032 9.786 1.00 91.56 288 PRO A CA 1
ATOM 2225 C C . PRO A 1 288 ? -16.360 -7.509 10.991 1.00 91.56 288 PRO A C 1
ATOM 2227 O O . PRO A 1 288 ? -15.852 -7.557 12.105 1.00 91.56 288 PRO A O 1
ATOM 2230 N N . THR A 1 289 ? -17.610 -7.920 10.785 1.00 91.62 289 THR A N 1
ATOM 2231 C CA . THR A 1 289 ? -18.478 -8.414 11.865 1.00 91.62 289 THR A CA 1
ATOM 2232 C C . THR A 1 289 ? -17.981 -9.734 12.456 1.00 91.62 289 THR A C 1
ATOM 2234 O O . THR A 1 289 ? -17.967 -9.890 13.676 1.00 91.62 289 THR A O 1
ATOM 2237 N N . LYS A 1 290 ? -17.508 -10.668 11.615 1.00 88.94 290 LYS A N 1
ATOM 2238 C CA . LYS A 1 290 ? -16.915 -11.939 12.067 1.00 88.94 290 LYS A CA 1
ATOM 2239 C C . LYS A 1 290 ? -15.597 -11.704 12.803 1.00 88.94 290 LYS A C 1
ATOM 2241 O O . LYS A 1 290 ? -15.373 -12.320 13.843 1.00 88.94 290 LYS A O 1
ATOM 2246 N N . PHE A 1 291 ? -14.763 -10.798 12.289 1.00 92.69 291 PHE A N 1
ATOM 2247 C CA . PHE A 1 291 ? -13.526 -10.379 12.946 1.00 92.69 291 PHE A CA 1
ATOM 2248 C C . PHE A 1 291 ? -13.801 -9.837 14.351 1.00 92.69 291 PHE A C 1
ATOM 2250 O O . PHE A 1 291 ? -13.239 -10.334 15.323 1.00 92.69 291 PHE A O 1
ATOM 2257 N N . LEU A 1 292 ? -14.706 -8.861 14.463 1.00 95.31 292 LEU A N 1
ATOM 2258 C CA . LEU A 1 292 ? -15.050 -8.216 15.729 1.00 95.31 292 LEU A CA 1
ATOM 2259 C C . LEU A 1 292 ? -15.664 -9.196 16.734 1.00 95.31 292 LEU A C 1
ATOM 2261 O O . LEU A 1 292 ? -15.336 -9.130 17.915 1.00 95.31 292 LEU A O 1
ATOM 2265 N N . GLY A 1 293 ? -16.492 -10.139 16.277 1.00 92.56 293 GLY A N 1
ATOM 2266 C CA . GLY A 1 293 ? -17.011 -11.209 17.130 1.00 92.56 293 GLY A CA 1
ATOM 2267 C C . GLY A 1 293 ? -15.906 -12.130 17.665 1.00 92.56 293 GLY A C 1
ATOM 2268 O O . GLY A 1 293 ? -15.864 -12.419 18.861 1.00 92.56 293 GLY A O 1
ATOM 2269 N N . ALA A 1 294 ? -14.975 -12.555 16.804 1.00 90.94 294 ALA A N 1
ATOM 2270 C CA . ALA A 1 294 ? -13.849 -13.402 17.204 1.00 90.94 294 ALA A CA 1
ATOM 2271 C C . ALA A 1 294 ? -12.879 -12.679 18.153 1.00 90.94 294 ALA A C 1
ATOM 2273 O O . ALA A 1 294 ? -12.442 -13.267 19.147 1.00 90.94 294 ALA A O 1
ATOM 2274 N N . LEU A 1 295 ? -12.585 -11.407 17.861 1.00 94.69 295 LEU A N 1
ATOM 2275 C CA . LEU A 1 295 ? -11.804 -10.514 18.709 1.00 94.69 295 LEU A CA 1
ATOM 2276 C C . LEU A 1 295 ? -12.461 -10.398 20.085 1.00 94.69 295 LEU A C 1
ATOM 2278 O O . LEU A 1 295 ? -11.821 -10.705 21.084 1.00 94.69 295 LEU A O 1
ATOM 2282 N N . TRP A 1 296 ? -13.748 -10.042 20.141 1.00 95.19 296 TRP A N 1
ATOM 2283 C CA . TRP A 1 296 ? -14.478 -9.897 21.399 1.00 95.19 296 TRP A CA 1
ATOM 2284 C C . TRP A 1 296 ? -14.428 -11.164 22.253 1.00 95.19 296 TRP A C 1
ATOM 2286 O O . TRP A 1 296 ? -14.128 -11.088 23.441 1.00 95.19 296 TRP A O 1
ATOM 2296 N N . ALA A 1 297 ? -14.659 -12.336 21.655 1.00 91.62 297 ALA A N 1
ATOM 2297 C CA . ALA A 1 297 ? -14.595 -13.604 22.375 1.00 91.62 297 ALA A CA 1
ATOM 2298 C C . ALA A 1 297 ? -13.220 -13.835 23.036 1.00 91.62 297 ALA A C 1
ATOM 2300 O O . ALA A 1 297 ? -13.164 -14.271 24.185 1.00 91.62 297 ALA A O 1
ATOM 2301 N N . HIS A 1 298 ? -12.127 -13.493 22.343 1.00 90.62 298 HIS A N 1
ATOM 2302 C CA . HIS A 1 298 ? -10.764 -13.617 22.878 1.00 90.62 298 HIS A CA 1
ATOM 2303 C C . HIS A 1 298 ? -10.484 -12.595 23.973 1.00 90.62 298 HIS A C 1
ATOM 2305 O O . HIS A 1 298 ? -9.949 -12.945 25.022 1.00 90.62 298 HIS A O 1
ATOM 2311 N N . LEU A 1 299 ? -10.868 -11.339 23.747 1.00 93.75 299 LEU A N 1
ATOM 2312 C CA . LEU A 1 299 ? -10.660 -10.265 24.711 1.00 93.75 299 LEU A CA 1
ATOM 2313 C C . LEU A 1 299 ? -11.461 -10.494 25.998 1.00 93.75 299 LEU A C 1
ATOM 2315 O O . LEU A 1 299 ? -10.924 -10.299 27.082 1.00 93.75 299 LEU A O 1
ATOM 2319 N N . ARG A 1 300 ? -12.707 -10.973 25.893 1.00 93.06 300 ARG A N 1
ATOM 2320 C CA . ARG A 1 300 ? -13.547 -11.322 27.045 1.00 93.06 300 ARG A CA 1
ATOM 2321 C C . ARG A 1 300 ? -12.936 -12.464 27.852 1.00 93.06 300 ARG A C 1
ATOM 2323 O O . ARG A 1 300 ? -12.853 -12.366 29.069 1.00 93.06 300 ARG A O 1
ATOM 2330 N N . HIS A 1 301 ? -12.478 -13.523 27.182 1.00 90.06 301 HIS A N 1
ATOM 2331 C CA . HIS A 1 301 ? -11.803 -14.629 27.863 1.00 90.06 301 HIS A CA 1
ATOM 2332 C C . HIS A 1 301 ? -10.527 -14.155 28.575 1.00 90.06 301 HIS A C 1
ATOM 2334 O O . HIS A 1 301 ? -10.275 -14.505 29.726 1.00 90.06 301 HIS A O 1
ATOM 2340 N N . ALA A 1 302 ? -9.755 -13.281 27.931 1.00 88.88 302 ALA A N 1
ATOM 2341 C CA . ALA A 1 302 ? -8.592 -12.664 28.548 1.00 88.88 302 ALA A CA 1
ATOM 2342 C C . ALA A 1 302 ? -8.973 -11.810 29.776 1.00 88.88 302 ALA A C 1
ATOM 2344 O O . ALA A 1 302 ? -8.322 -11.937 30.813 1.00 88.88 302 ALA A O 1
ATOM 2345 N N . ALA A 1 303 ? -10.047 -11.019 29.692 1.00 89.31 303 ALA A N 1
ATOM 2346 C CA . ALA A 1 303 ? -10.545 -10.182 30.784 1.00 89.31 303 ALA A CA 1
ATOM 2347 C C . ALA A 1 303 ? -11.004 -10.999 32.007 1.00 89.31 303 ALA A C 1
ATOM 2349 O O . ALA A 1 303 ? -10.787 -10.571 33.137 1.00 89.31 303 ALA A O 1
ATOM 2350 N N . THR A 1 304 ? -11.557 -12.205 31.805 1.00 85.56 304 THR A N 1
ATOM 2351 C CA . THR A 1 304 ? -11.939 -13.103 32.916 1.00 85.56 304 THR A CA 1
ATOM 2352 C C . THR A 1 304 ? -10.748 -13.655 33.709 1.00 85.56 304 THR A C 1
ATOM 2354 O O . THR A 1 304 ? -10.928 -14.110 34.832 1.00 85.56 304 THR A O 1
ATOM 2357 N N . MET A 1 305 ? -9.518 -13.576 33.184 1.00 82.38 305 MET A N 1
ATOM 2358 C CA . MET A 1 305 ? -8.299 -14.020 33.882 1.00 82.38 305 MET A CA 1
ATOM 2359 C C . MET A 1 305 ? -7.630 -12.902 34.708 1.00 82.38 305 MET A C 1
ATOM 2361 O O . MET A 1 305 ? -6.406 -12.853 34.792 1.00 82.38 305 MET A O 1
ATOM 2365 N N . ALA A 1 306 ? -8.427 -11.999 35.293 1.00 72.75 306 ALA A N 1
ATOM 2366 C CA . ALA A 1 306 ? -8.010 -10.899 36.181 1.00 72.75 306 ALA A CA 1
ATOM 2367 C C . ALA A 1 306 ? -7.124 -9.786 35.569 1.00 72.75 306 ALA A C 1
ATOM 2369 O O . ALA A 1 306 ? -6.579 -8.960 36.297 1.00 72.75 306 ALA A O 1
ATOM 2370 N N . ASP A 1 307 ? -7.026 -9.698 34.240 1.00 82.81 307 ASP A N 1
ATOM 2371 C CA . ASP A 1 307 ? -6.375 -8.586 33.532 1.00 82.81 307 ASP A CA 1
ATOM 2372 C C . ASP A 1 307 ? -7.344 -7.983 32.511 1.00 82.81 307 ASP A C 1
ATOM 2374 O O . ASP A 1 307 ? -7.490 -8.481 31.393 1.00 82.81 307 ASP A O 1
ATOM 2378 N N . MET A 1 308 ? -8.025 -6.907 32.916 1.00 90.88 308 MET A N 1
ATOM 2379 C CA . MET A 1 308 ? -8.938 -6.152 32.051 1.00 90.88 308 MET A CA 1
ATOM 2380 C C . MET A 1 308 ? -8.223 -5.083 31.220 1.00 90.88 308 MET A C 1
ATOM 2382 O O . MET A 1 308 ? -8.763 -4.630 30.211 1.00 90.88 308 MET A O 1
ATOM 2386 N N . GLU A 1 309 ? -7.011 -4.680 31.603 1.00 92.88 309 GLU A N 1
ATOM 2387 C CA . GLU A 1 309 ? -6.355 -3.507 31.032 1.00 92.88 309 GLU A CA 1
ATOM 2388 C C . GLU A 1 309 ? -5.766 -3.795 29.651 1.00 92.88 309 GLU A C 1
ATOM 2390 O O . GLU A 1 309 ? -6.014 -3.038 28.706 1.00 92.88 309 GLU A O 1
ATOM 2395 N N . ALA A 1 310 ? -5.030 -4.900 29.493 1.00 93.25 310 ALA A N 1
ATOM 2396 C CA . ALA A 1 310 ? -4.467 -5.254 28.191 1.00 93.25 310 ALA A CA 1
ATOM 2397 C C . ALA A 1 310 ? -5.558 -5.553 27.139 1.00 93.25 310 ALA A C 1
ATOM 2399 O O . ALA A 1 310 ? -5.477 -4.996 26.036 1.00 93.25 310 ALA A O 1
ATOM 2400 N N . PRO A 1 311 ? -6.619 -6.335 27.445 1.00 95.12 311 PRO A N 1
ATOM 2401 C CA . PRO A 1 311 ? -7.722 -6.547 26.511 1.00 95.12 311 PRO A CA 1
ATOM 2402 C C . PRO A 1 311 ? -8.469 -5.260 26.164 1.00 95.12 311 PRO A C 1
ATOM 2404 O O . PRO A 1 311 ? -8.806 -5.052 24.998 1.00 95.12 311 PRO A O 1
ATOM 2407 N N . ARG A 1 312 ? -8.682 -4.369 27.143 1.00 95.94 312 ARG A N 1
ATOM 2408 C CA . ARG A 1 312 ? -9.320 -3.066 26.927 1.00 95.94 312 ARG A CA 1
ATOM 2409 C C . ARG A 1 312 ? -8.504 -2.206 25.969 1.00 95.94 312 ARG A C 1
ATOM 2411 O O . ARG A 1 312 ? -9.052 -1.763 24.968 1.00 95.94 312 ARG A O 1
ATOM 2418 N N . ARG A 1 313 ? -7.201 -2.017 26.219 1.00 93.75 313 ARG A N 1
ATOM 2419 C CA . ARG A 1 313 ? -6.312 -1.224 25.345 1.00 93.75 313 ARG A CA 1
ATOM 2420 C C . ARG A 1 313 ? -6.282 -1.759 23.918 1.00 93.75 313 ARG A C 1
ATOM 2422 O O . ARG A 1 313 ? -6.343 -0.975 22.972 1.00 93.75 313 ARG A O 1
ATOM 2429 N N . LEU A 1 314 ? -6.213 -3.083 23.764 1.00 95.31 314 LEU A N 1
ATOM 2430 C CA . LEU A 1 314 ? -6.228 -3.710 22.447 1.00 95.31 314 LEU A CA 1
ATOM 2431 C C . LEU A 1 314 ? -7.574 -3.495 21.739 1.00 95.31 314 LEU A C 1
ATOM 2433 O O . LEU A 1 314 ? -7.580 -3.158 20.556 1.00 95.31 314 LEU A O 1
ATOM 2437 N N . ALA A 1 315 ? -8.700 -3.615 22.453 1.00 96.94 315 ALA A N 1
ATOM 2438 C CA . ALA A 1 315 ? -10.023 -3.297 21.914 1.00 96.94 315 ALA A CA 1
ATOM 2439 C C . ALA A 1 315 ? -10.098 -1.842 21.439 1.00 96.94 315 ALA A C 1
ATOM 2441 O O . ALA A 1 315 ? -10.482 -1.592 20.298 1.00 96.94 315 ALA A O 1
ATOM 2442 N N . THR A 1 316 ? -9.696 -0.895 22.296 1.00 96.62 316 THR A N 1
ATOM 2443 C CA . THR A 1 316 ? -9.679 0.538 21.986 1.00 96.62 316 THR A CA 1
ATOM 2444 C C . THR A 1 316 ? -8.891 0.781 20.705 1.00 96.62 316 THR A C 1
ATOM 2446 O O . THR A 1 316 ? -9.444 1.321 19.755 1.00 96.62 316 THR A O 1
ATOM 2449 N N . PHE A 1 317 ? -7.648 0.293 20.636 1.00 94.81 317 PHE A N 1
ATOM 2450 C CA . PHE A 1 317 ? -6.784 0.448 19.467 1.00 94.81 317 PHE A CA 1
ATOM 2451 C C . PHE A 1 317 ? -7.434 -0.075 18.181 1.00 94.81 317 PHE A C 1
ATOM 2453 O O . PHE A 1 317 ? -7.498 0.646 17.188 1.00 94.81 317 PHE A O 1
ATOM 2460 N N . VAL A 1 318 ? -7.952 -1.308 18.195 1.00 95.94 318 VAL A N 1
ATOM 2461 C CA . VAL A 1 318 ? -8.553 -1.926 17.002 1.00 95.94 318 VAL A CA 1
ATOM 2462 C C . VAL A 1 318 ? -9.793 -1.167 16.531 1.00 95.94 318 VAL A C 1
ATOM 2464 O O . VAL A 1 318 ? -10.019 -1.045 15.327 1.00 95.94 318 VAL A O 1
ATOM 2467 N N . LEU A 1 319 ? -10.605 -0.669 17.463 1.00 97.31 319 LEU A N 1
ATOM 2468 C CA . LEU A 1 319 ? -11.835 0.041 17.134 1.00 97.31 319 LEU A CA 1
ATOM 2469 C C . LEU A 1 319 ? -11.567 1.461 16.620 1.00 97.31 319 LEU A C 1
ATOM 2471 O O . LEU A 1 319 ? -12.299 1.919 15.742 1.00 97.31 319 LEU A O 1
ATOM 2475 N N . THR A 1 320 ? -10.541 2.144 17.135 1.00 96.12 320 THR A N 1
ATOM 2476 C CA . THR A 1 320 ? -10.314 3.574 16.868 1.00 96.12 320 THR A CA 1
ATOM 2477 C C . THR A 1 320 ? -9.186 3.877 15.891 1.00 96.12 320 THR A C 1
ATOM 2479 O O . THR A 1 320 ? -9.049 5.033 15.503 1.00 96.12 320 THR A O 1
ATOM 2482 N N . ILE A 1 321 ? -8.366 2.903 15.485 1.00 91.75 321 ILE A N 1
ATOM 2483 C CA . ILE A 1 321 ? -7.286 3.160 14.524 1.00 91.75 321 ILE A CA 1
ATOM 2484 C C . ILE A 1 321 ? -7.856 3.643 13.172 1.00 91.75 321 ILE A C 1
ATOM 2486 O O . ILE A 1 321 ? -8.700 2.948 12.593 1.00 91.75 321 ILE A O 1
ATOM 2490 N N . PRO A 1 322 ? -7.406 4.801 12.636 1.00 88.12 322 PRO A N 1
ATOM 2491 C CA . PRO A 1 322 ? -7.749 5.228 11.283 1.00 88.12 322 PRO A CA 1
ATOM 2492 C C . PRO A 1 322 ? -7.436 4.133 10.264 1.00 88.12 322 PRO A C 1
ATOM 2494 O O . PRO A 1 322 ? -6.383 3.493 10.316 1.00 88.12 322 PRO A O 1
ATOM 2497 N N . ARG A 1 323 ? -8.364 3.896 9.340 1.00 85.00 323 ARG A N 1
ATOM 2498 C CA . ARG A 1 323 ? -8.270 2.806 8.363 1.00 85.00 323 ARG A CA 1
ATOM 2499 C C . ARG A 1 323 ? -7.995 3.361 6.973 1.00 85.00 323 ARG A C 1
ATOM 2501 O O . ARG A 1 323 ? -8.302 4.512 6.670 1.00 85.00 323 ARG A O 1
ATOM 2508 N N . THR A 1 324 ? -7.421 2.527 6.110 1.00 76.31 324 THR A N 1
ATOM 2509 C CA . THR A 1 324 ? -7.257 2.881 4.694 1.00 76.31 324 THR A CA 1
ATOM 2510 C C . THR A 1 324 ? -8.628 3.016 4.013 1.00 76.31 324 THR A C 1
ATOM 2512 O O . THR A 1 324 ? -9.571 2.343 4.428 1.00 76.31 324 THR A O 1
ATOM 2515 N N . PRO A 1 325 ? -8.770 3.781 2.911 1.00 67.44 325 PRO A N 1
ATOM 2516 C CA . PRO A 1 325 ? -10.055 3.933 2.210 1.00 67.44 325 PRO A CA 1
ATOM 2517 C C . PRO A 1 325 ? -10.690 2.620 1.715 1.00 67.44 325 PRO A C 1
ATOM 2519 O O . PRO A 1 325 ? -11.856 2.592 1.337 1.00 67.44 325 PRO A O 1
ATOM 2522 N N . ARG A 1 326 ? -9.919 1.525 1.682 1.00 70.12 326 ARG A N 1
ATOM 2523 C CA . ARG A 1 326 ? -10.359 0.183 1.265 1.00 70.12 326 ARG A CA 1
ATOM 2524 C C . ARG A 1 326 ? -10.854 -0.684 2.430 1.00 70.12 326 ARG A C 1
ATOM 2526 O O . ARG A 1 326 ? -11.242 -1.825 2.204 1.00 70.12 326 ARG A O 1
ATOM 2533 N N . SER A 1 327 ? -10.797 -0.172 3.656 1.00 80.62 327 SER A N 1
ATOM 2534 C CA . SER A 1 327 ? -11.018 -0.906 4.899 1.00 80.62 327 SER A CA 1
ATOM 2535 C C . SER A 1 327 ? -12.029 -0.135 5.749 1.00 80.62 327 SER A C 1
ATOM 2537 O O . SER A 1 327 ? -11.805 1.040 6.040 1.00 80.62 327 SER A O 1
ATOM 2539 N N . PRO A 1 328 ? -13.175 -0.731 6.115 1.00 88.44 328 PRO A N 1
ATOM 2540 C CA . PRO A 1 328 ? -14.225 0.016 6.790 1.00 88.44 328 PRO A CA 1
ATOM 2541 C C . PRO A 1 328 ? -13.826 0.365 8.235 1.00 88.44 328 PRO A C 1
ATOM 2543 O O . PRO A 1 328 ? -13.130 -0.421 8.891 1.00 88.44 328 PRO A O 1
ATOM 2546 N N . PRO A 1 329 ? -14.298 1.505 8.772 1.00 93.38 329 PRO A N 1
ATOM 2547 C CA . PRO A 1 329 ? -14.088 1.854 10.171 1.00 93.38 329 PRO A CA 1
ATOM 2548 C C . PRO A 1 329 ? -14.812 0.857 11.081 1.00 93.38 329 PRO A C 1
ATOM 2550 O O . PRO A 1 329 ? -15.985 0.536 10.878 1.00 93.38 329 PRO A O 1
ATOM 2553 N N . LEU A 1 330 ? -14.108 0.351 12.095 1.00 96.25 330 LEU A N 1
ATOM 2554 C CA . LEU A 1 330 ? -14.606 -0.756 12.912 1.00 96.25 330 LEU A CA 1
ATOM 2555 C C . LEU A 1 330 ? -15.471 -0.314 14.091 1.00 96.25 330 LEU A C 1
ATOM 2557 O O . LEU A 1 330 ? -16.408 -1.033 14.429 1.00 96.25 330 LEU A O 1
ATOM 2561 N N . LEU A 1 331 ? -15.219 0.858 14.685 1.00 97.56 331 LEU A N 1
ATOM 2562 C CA . LEU A 1 331 ? -16.025 1.361 15.803 1.00 97.56 331 LEU A CA 1
ATOM 2563 C C . LEU A 1 331 ? -17.528 1.476 15.469 1.00 97.56 331 LEU A C 1
ATOM 2565 O O . LEU A 1 331 ? -18.327 0.920 16.223 1.00 97.56 331 LEU A O 1
ATOM 2569 N N . PRO A 1 332 ? -17.951 2.090 14.342 1.00 96.31 332 PRO A N 1
ATOM 2570 C CA . PRO A 1 332 ? -19.357 2.088 13.930 1.00 96.31 332 PRO A CA 1
ATOM 2571 C C . PRO A 1 332 ? -19.965 0.688 13.823 1.00 96.31 332 PRO A C 1
ATOM 2573 O O . PRO A 1 332 ? -21.078 0.454 14.283 1.00 96.31 332 PRO A O 1
ATOM 2576 N N . ILE A 1 333 ? -19.237 -0.248 13.210 1.00 95.69 333 ILE A N 1
ATOM 2577 C CA . ILE A 1 333 ? -19.700 -1.623 12.995 1.00 95.69 333 ILE A CA 1
ATOM 2578 C C . ILE A 1 333 ? -19.862 -2.325 14.343 1.00 95.69 333 ILE A C 1
ATOM 2580 O O . ILE A 1 333 ? -20.864 -3.002 14.578 1.00 95.69 333 ILE A O 1
ATOM 2584 N N . PHE A 1 334 ? -18.899 -2.136 15.244 1.00 97.62 334 PHE A N 1
ATOM 2585 C CA . PHE A 1 334 ? -18.955 -2.686 16.585 1.00 97.62 334 PHE A CA 1
ATOM 2586 C C . PHE A 1 334 ? -20.169 -2.158 17.350 1.00 97.62 334 PHE A C 1
ATOM 2588 O O . PHE A 1 334 ? -20.987 -2.961 17.785 1.00 97.62 334 PHE A O 1
ATOM 2595 N N . LEU A 1 335 ? -20.332 -0.835 17.458 1.00 96.62 335 LEU A N 1
ATOM 2596 C CA . LEU A 1 335 ? -21.413 -0.226 18.238 1.00 96.62 335 LEU A CA 1
ATOM 2597 C C . LEU A 1 335 ? -22.805 -0.543 17.682 1.00 96.62 335 LEU A C 1
ATOM 2599 O O . LEU A 1 335 ? -23.717 -0.816 18.455 1.00 96.62 335 LEU A O 1
ATOM 2603 N N . HIS A 1 336 ? -22.971 -0.526 16.356 1.00 92.81 336 HIS A N 1
ATOM 2604 C CA . HIS A 1 336 ? -24.301 -0.607 15.739 1.00 92.81 336 HIS A CA 1
ATOM 2605 C C . HIS A 1 336 ? -24.748 -2.030 15.403 1.00 92.81 336 HIS A C 1
ATOM 2607 O O . HIS A 1 336 ? -25.949 -2.261 15.278 1.00 92.81 336 HIS A O 1
ATOM 2613 N N . LEU A 1 337 ? -23.815 -2.973 15.220 1.00 92.06 337 LEU A N 1
ATOM 2614 C CA . LEU A 1 337 ? -24.134 -4.336 14.769 1.00 92.06 337 LEU A CA 1
ATOM 2615 C C . LEU A 1 337 ? -23.698 -5.414 15.764 1.00 92.06 337 LEU A C 1
ATOM 2617 O O . LEU A 1 337 ? -24.452 -6.350 16.026 1.00 92.06 337 LEU A O 1
ATOM 2621 N N . VAL A 1 338 ? -22.492 -5.305 16.325 1.00 94.94 338 VAL A N 1
ATOM 2622 C CA . VAL A 1 338 ? -21.934 -6.357 17.191 1.00 94.94 338 VAL A CA 1
ATOM 2623 C C . VAL A 1 338 ? -22.418 -6.193 18.630 1.00 94.94 338 VAL A C 1
ATOM 2625 O O . VAL A 1 338 ? -22.941 -7.137 19.215 1.00 94.94 338 VAL A O 1
ATOM 2628 N N . LEU A 1 339 ? -22.303 -4.986 19.180 1.00 95.25 339 LEU A N 1
ATOM 2629 C CA . LEU A 1 339 ? -22.619 -4.664 20.567 1.00 95.25 339 LEU A CA 1
ATOM 2630 C C . LEU A 1 339 ? -24.053 -5.043 20.982 1.00 95.25 339 LEU A C 1
ATOM 2632 O O . LEU A 1 339 ? -24.181 -5.668 22.033 1.00 95.25 339 LEU A O 1
ATOM 2636 N N . PRO A 1 340 ? -25.118 -4.784 20.192 1.00 92.81 340 PRO A N 1
ATOM 2637 C CA . PRO A 1 340 ? -26.471 -5.202 20.568 1.00 92.81 340 PRO A CA 1
ATOM 2638 C C . PRO A 1 340 ? -26.586 -6.717 20.784 1.00 92.81 340 PRO A C 1
ATOM 2640 O O . PRO A 1 340 ? -27.237 -7.169 21.723 1.00 92.81 340 PRO A O 1
ATOM 2643 N N . SER A 1 341 ? -25.893 -7.503 19.952 1.00 92.50 341 SER A N 1
ATOM 2644 C CA . SER A 1 341 ? -25.860 -8.965 20.070 1.00 92.50 341 SER A CA 1
ATOM 2645 C C . SER A 1 341 ? -25.103 -9.413 21.322 1.00 92.50 341 SER A C 1
ATOM 2647 O O . SER A 1 341 ? -25.510 -10.364 21.985 1.00 92.50 341 SER A O 1
ATOM 2649 N N . LEU A 1 342 ? -24.018 -8.712 21.671 1.00 94.06 342 LEU A N 1
ATOM 2650 C CA . LEU A 1 342 ? -23.238 -8.988 22.879 1.00 94.06 342 LEU A CA 1
ATOM 2651 C C . LEU A 1 342 ? -24.045 -8.700 24.145 1.00 94.06 342 LEU A C 1
ATOM 2653 O O . LEU A 1 342 ? -24.091 -9.548 25.033 1.00 94.06 342 LEU A O 1
ATOM 2657 N N . VAL A 1 343 ? -24.724 -7.551 24.193 1.00 93.44 343 VAL A N 1
ATOM 2658 C CA . VAL A 1 343 ? -25.597 -7.163 25.310 1.00 93.44 343 VAL A CA 1
ATOM 2659 C C . VAL A 1 343 ? -26.712 -8.193 25.505 1.00 93.44 343 VAL A C 1
ATOM 2661 O O . VAL A 1 343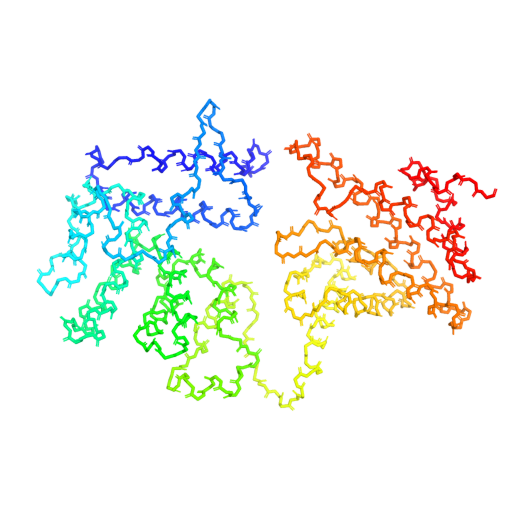 ? -26.869 -8.706 26.607 1.00 93.44 343 VAL A O 1
ATOM 2664 N N . ALA A 1 344 ? -27.405 -8.587 24.432 1.00 91.00 344 ALA A N 1
ATOM 2665 C CA . ALA A 1 344 ? -28.459 -9.601 24.502 1.00 91.00 344 ALA A CA 1
ATOM 2666 C C . ALA A 1 344 ? -27.942 -10.994 24.917 1.00 91.00 344 ALA A C 1
ATOM 2668 O O . ALA A 1 344 ? -28.653 -11.762 25.563 1.00 91.00 344 ALA A O 1
ATOM 2669 N N . SER A 1 345 ? -26.707 -11.348 24.540 1.00 92.25 345 SER A N 1
ATOM 2670 C CA . SER A 1 345 ? -26.093 -12.616 24.955 1.00 92.25 345 SER A CA 1
ATOM 2671 C C . SER A 1 345 ? -25.677 -12.624 26.428 1.00 92.25 345 SER A C 1
ATOM 2673 O O . SER A 1 345 ? -25.723 -13.676 27.063 1.00 92.25 345 SER A O 1
ATOM 2675 N N . ALA A 1 346 ? -25.309 -11.460 26.975 1.00 92.75 346 ALA A N 1
ATOM 2676 C CA . ALA A 1 346 ? -24.855 -11.324 28.353 1.00 92.75 346 ALA A CA 1
ATOM 2677 C C . ALA A 1 346 ? -25.980 -11.575 29.367 1.00 92.75 346 ALA A C 1
ATOM 2679 O O . ALA A 1 346 ? -25.725 -12.173 30.408 1.00 92.75 346 ALA A O 1
ATOM 2680 N N . ASP A 1 347 ? -27.229 -11.243 29.023 1.00 92.06 347 ASP A N 1
ATOM 2681 C CA . ASP A 1 347 ? -28.409 -11.507 29.865 1.00 92.06 347 ASP A CA 1
ATOM 2682 C C . ASP A 1 347 ? -28.622 -13.003 30.177 1.00 92.06 347 ASP A C 1
ATOM 2684 O O . ASP A 1 347 ? -29.357 -13.348 31.098 1.00 92.06 347 ASP A O 1
ATOM 2688 N N . ARG A 1 348 ? -27.996 -13.908 29.411 1.00 92.06 348 ARG A N 1
ATOM 2689 C CA . ARG A 1 348 ? -28.112 -15.369 29.574 1.00 92.06 348 ARG A CA 1
ATOM 2690 C C . ARG A 1 348 ? -26.930 -15.999 30.314 1.00 92.06 348 ARG A C 1
ATOM 2692 O O . ARG A 1 348 ? -26.826 -17.223 30.362 1.00 92.06 348 ARG A O 1
ATOM 2699 N N . MET A 1 349 ? -25.999 -15.190 30.809 1.00 92.75 349 MET A N 1
ATOM 2700 C CA . MET A 1 349 ? -24.775 -15.667 31.450 1.00 92.75 349 MET A CA 1
ATOM 2701 C C . MET A 1 349 ? -24.979 -15.952 32.943 1.00 92.75 349 MET A C 1
ATOM 2703 O O . MET A 1 349 ? -25.961 -15.528 33.548 1.00 92.75 349 MET A O 1
ATOM 2707 N N . SER A 1 350 ? -24.028 -16.670 33.550 1.00 92.56 350 SER A N 1
ATOM 2708 C CA . SER A 1 350 ? -23.965 -16.816 35.008 1.00 92.56 350 SER A CA 1
ATOM 2709 C C . SER A 1 350 ? -23.749 -15.447 35.672 1.00 92.56 350 SER A C 1
ATOM 2711 O O . SER A 1 350 ? -23.168 -14.556 35.058 1.00 92.56 350 SER A O 1
ATOM 2713 N N . ALA A 1 351 ? -24.167 -15.264 36.930 1.00 90.75 351 ALA A N 1
ATOM 2714 C CA . ALA A 1 351 ? -24.054 -13.967 37.611 1.00 90.75 351 ALA A CA 1
ATOM 2715 C C . ALA A 1 351 ? -22.607 -13.429 37.671 1.00 90.75 351 ALA A C 1
ATOM 2717 O O . ALA A 1 351 ? -22.383 -12.233 37.485 1.00 90.75 351 ALA A O 1
ATOM 2718 N N . ALA A 1 352 ? -21.622 -14.311 37.881 1.00 88.38 352 ALA A N 1
ATOM 2719 C CA . ALA A 1 352 ? -20.209 -13.936 37.907 1.00 88.38 352 ALA A CA 1
ATOM 2720 C C . ALA A 1 352 ? -19.713 -13.496 36.518 1.00 88.38 352 ALA A C 1
ATOM 2722 O O . ALA A 1 352 ? -19.141 -12.415 36.376 1.00 88.38 352 ALA A O 1
ATOM 2723 N N . ASP A 1 353 ? -19.995 -14.288 35.477 1.00 90.50 353 ASP A N 1
ATOM 2724 C CA . ASP A 1 353 ? -19.579 -13.951 34.112 1.00 90.50 353 ASP A CA 1
ATOM 2725 C C . ASP A 1 353 ? -20.317 -12.723 33.563 1.00 90.50 353 ASP A C 1
ATOM 2727 O O . ASP A 1 353 ? -19.767 -11.969 32.754 1.00 90.50 353 ASP A O 1
ATOM 2731 N N . HIS A 1 354 ? -21.565 -12.525 33.991 1.00 93.88 354 HIS A N 1
ATOM 2732 C CA . HIS A 1 354 ? -22.397 -11.380 33.643 1.00 93.88 354 HIS A CA 1
ATOM 2733 C C . HIS A 1 354 ? -21.779 -10.083 34.161 1.00 93.88 354 HIS A C 1
ATOM 2735 O O . HIS A 1 354 ? -21.555 -9.169 33.368 1.00 93.88 354 HIS A O 1
ATOM 2741 N N . ALA A 1 355 ? -21.402 -10.036 35.443 1.00 93.50 355 ALA A N 1
ATOM 2742 C CA . ALA A 1 355 ? -20.759 -8.871 36.047 1.00 93.50 355 ALA A CA 1
ATOM 2743 C C . ALA A 1 355 ? -19.449 -8.500 35.329 1.00 93.50 355 ALA A C 1
ATOM 2745 O O . ALA A 1 355 ? -19.292 -7.359 34.891 1.00 93.50 355 ALA A O 1
ATOM 2746 N N . THR A 1 356 ? -18.550 -9.469 35.108 1.00 93.62 356 THR A N 1
ATOM 2747 C CA . THR A 1 356 ? -17.290 -9.228 34.382 1.00 93.62 356 THR A CA 1
ATOM 2748 C C . THR A 1 356 ? -17.532 -8.782 32.938 1.00 93.62 356 THR A C 1
ATOM 2750 O O . THR A 1 356 ? -16.826 -7.916 32.421 1.00 93.62 356 THR A O 1
ATOM 2753 N N . THR A 1 357 ? -18.547 -9.335 32.268 1.00 94.75 357 THR A N 1
ATOM 2754 C CA . THR A 1 357 ? -18.886 -8.947 30.891 1.00 94.75 357 THR A CA 1
ATOM 2755 C C . THR A 1 357 ? -19.431 -7.520 30.828 1.00 94.75 357 THR A C 1
ATOM 2757 O O . THR A 1 357 ? -19.035 -6.768 29.937 1.00 94.75 357 THR A O 1
ATOM 2760 N N . VAL A 1 358 ? -20.286 -7.118 31.775 1.00 95.81 358 VAL A N 1
ATOM 2761 C CA . VAL A 1 358 ? -20.792 -5.740 31.892 1.00 95.81 358 VAL A CA 1
ATOM 2762 C C . VAL A 1 358 ? -19.645 -4.763 32.136 1.00 95.81 358 VAL A C 1
ATOM 2764 O O . VAL A 1 358 ? -19.541 -3.762 31.426 1.00 95.81 358 VAL A O 1
ATOM 2767 N N . GLU A 1 359 ? -18.754 -5.056 33.085 1.00 95.81 359 GLU A N 1
ATOM 2768 C CA . GLU A 1 359 ? -17.589 -4.208 33.368 1.00 95.81 359 GLU A CA 1
ATOM 2769 C C . GLU A 1 359 ? -16.690 -4.056 32.140 1.00 95.81 359 GLU A C 1
ATOM 2771 O O . GLU A 1 359 ? -16.302 -2.941 31.780 1.00 95.81 359 GLU A O 1
ATOM 2776 N N . PHE A 1 360 ? -16.429 -5.157 31.433 1.00 96.88 360 PHE A N 1
ATOM 2777 C CA . PHE A 1 360 ? -15.612 -5.127 30.229 1.00 96.88 360 PHE A CA 1
ATOM 2778 C C . PHE A 1 360 ? -16.277 -4.343 29.083 1.00 96.88 360 PHE A C 1
ATOM 2780 O O . PHE A 1 360 ? -15.610 -3.558 28.407 1.00 96.88 360 PHE A O 1
ATOM 2787 N N . LEU A 1 361 ? -17.595 -4.483 28.887 1.00 97.12 361 LEU A N 1
ATOM 2788 C CA . LEU A 1 361 ? -18.361 -3.686 27.920 1.00 97.12 361 LEU A CA 1
ATOM 2789 C C . LEU A 1 361 ? -18.255 -2.188 28.217 1.00 97.12 361 LEU A C 1
ATOM 2791 O O . LEU A 1 361 ? -17.917 -1.414 27.322 1.00 97.12 361 LEU A O 1
ATOM 2795 N N . VAL A 1 362 ? -18.484 -1.782 29.468 1.00 97.62 362 VAL A N 1
ATOM 2796 C CA . VAL A 1 362 ? -18.372 -0.380 29.905 1.00 97.62 362 VAL A CA 1
ATOM 2797 C C . VAL A 1 362 ? -16.959 0.149 29.663 1.00 97.62 362 VAL A C 1
ATOM 2799 O O . VAL A 1 362 ? -16.790 1.242 29.116 1.00 97.62 362 VAL A O 1
ATOM 2802 N N . ALA A 1 363 ? -15.935 -0.636 30.001 1.00 97.56 363 ALA A N 1
ATOM 2803 C CA . ALA A 1 363 ? -14.538 -0.262 29.822 1.00 97.56 363 ALA A CA 1
ATOM 2804 C C . ALA A 1 363 ? -14.161 -0.076 28.341 1.00 97.56 363 ALA A C 1
ATOM 2806 O O . ALA A 1 363 ? -13.479 0.890 27.989 1.00 97.56 363 ALA A O 1
ATOM 2807 N N . VAL A 1 364 ? -14.619 -0.962 27.451 1.00 98.06 364 VAL A N 1
ATOM 2808 C CA . VAL A 1 364 ? -14.359 -0.859 26.006 1.00 98.06 364 VAL A CA 1
ATOM 2809 C C . VAL A 1 364 ? -15.141 0.294 25.378 1.00 98.06 364 VAL A C 1
ATOM 2811 O O . VAL A 1 364 ? -14.552 1.078 24.640 1.00 98.06 364 VAL A O 1
ATOM 2814 N N . ILE A 1 365 ? -16.431 0.450 25.692 1.00 98.19 365 ILE A N 1
ATOM 2815 C CA . ILE A 1 365 ? -17.270 1.530 25.145 1.00 98.19 365 ILE A CA 1
ATOM 2816 C C . ILE A 1 365 ? -16.714 2.899 25.543 1.00 98.19 365 ILE A C 1
ATOM 2818 O O . ILE A 1 365 ? -16.482 3.745 24.677 1.00 98.19 365 ILE A O 1
ATOM 2822 N N . SER A 1 366 ? -16.473 3.110 26.841 1.00 98.00 366 SER A N 1
ATOM 2823 C CA . SER A 1 366 ? -15.992 4.394 27.359 1.00 98.00 366 SER A CA 1
ATOM 2824 C C . SER A 1 366 ? -14.626 4.762 26.781 1.00 98.00 366 SER A C 1
ATOM 2826 O O . SER A 1 366 ? -14.440 5.883 26.300 1.00 98.00 366 SER A O 1
ATOM 2828 N N . SER A 1 367 ? -13.687 3.812 26.751 1.00 97.88 367 SER A N 1
ATOM 2829 C CA . SER A 1 367 ? -12.348 4.044 26.205 1.00 97.88 367 SER A CA 1
ATOM 2830 C C . SER A 1 367 ? -12.349 4.262 24.693 1.00 97.88 367 SER A C 1
ATOM 2832 O O . SER A 1 367 ? -11.665 5.169 24.228 1.00 97.88 367 SER A O 1
ATOM 2834 N N . ALA A 1 368 ? -13.126 3.492 23.924 1.00 98.12 368 ALA A N 1
ATOM 2835 C CA . ALA A 1 368 ? -13.183 3.626 22.471 1.00 98.12 368 ALA A CA 1
ATOM 2836 C C . ALA A 1 368 ? -13.844 4.937 22.032 1.00 98.12 368 ALA A C 1
ATOM 2838 O O . ALA A 1 368 ? -13.313 5.612 21.156 1.00 98.12 368 ALA A O 1
ATOM 2839 N N . LEU A 1 369 ? -14.955 5.343 22.657 1.00 98.06 369 LEU A N 1
ATOM 2840 C CA . LEU A 1 369 ? -15.586 6.629 22.345 1.00 98.06 369 LEU A CA 1
ATOM 2841 C C . LEU A 1 369 ? -14.696 7.809 22.751 1.00 98.06 369 LEU A C 1
ATOM 2843 O O . LEU A 1 369 ? -14.527 8.734 21.962 1.00 98.06 369 LEU A O 1
ATOM 2847 N N . THR A 1 370 ? -14.066 7.762 23.928 1.00 97.62 370 THR A N 1
ATOM 2848 C CA . THR A 1 370 ? -13.151 8.831 24.372 1.00 97.62 370 THR A CA 1
ATOM 2849 C C . THR A 1 370 ? -11.922 8.933 23.465 1.00 97.62 370 THR A C 1
ATOM 2851 O O . THR A 1 370 ? -11.552 10.025 23.042 1.00 97.62 370 THR A O 1
ATOM 2854 N N . ALA A 1 371 ? -11.306 7.801 23.109 1.00 97.44 371 ALA A N 1
ATOM 2855 C CA . ALA A 1 371 ? -10.172 7.784 22.188 1.00 97.44 371 ALA A CA 1
ATOM 2856 C C . ALA A 1 371 ? -10.566 8.273 20.787 1.00 97.44 371 ALA A C 1
ATOM 2858 O O . ALA A 1 371 ? -9.808 9.012 20.165 1.00 97.44 371 ALA A O 1
ATOM 2859 N N . ALA A 1 372 ? -11.761 7.916 20.310 1.00 97.19 372 ALA A N 1
ATOM 2860 C CA . ALA A 1 372 ? -12.282 8.413 19.045 1.00 97.19 372 ALA A CA 1
ATOM 2861 C C . ALA A 1 372 ? -12.508 9.934 19.068 1.00 97.19 372 ALA A C 1
ATOM 2863 O O . ALA A 1 372 ? -12.166 10.601 18.097 1.00 97.19 372 ALA A O 1
ATOM 2864 N N . LEU A 1 373 ? -13.035 10.490 20.167 1.00 96.31 373 LEU A N 1
ATOM 2865 C CA . LEU A 1 373 ? -13.232 11.935 20.321 1.00 96.31 373 LEU A CA 1
ATOM 2866 C C . LEU A 1 373 ? -11.897 12.687 20.286 1.00 96.31 373 LEU A C 1
ATOM 2868 O O . LEU A 1 373 ? -11.748 13.652 19.542 1.00 96.31 373 LEU A O 1
ATOM 2872 N N . HIS A 1 374 ? -10.902 12.214 21.042 1.00 94.50 374 HIS A N 1
ATOM 2873 C CA . HIS A 1 374 ? -9.567 12.812 21.027 1.00 94.50 374 HIS A CA 1
ATOM 2874 C C . HIS A 1 374 ? -8.892 12.697 19.658 1.00 94.50 374 HIS A C 1
ATOM 2876 O O . HIS A 1 374 ? -8.190 13.617 19.251 1.00 94.50 374 HIS A O 1
ATOM 2882 N N . LEU A 1 375 ? -9.108 11.595 18.937 1.00 93.38 375 LEU A N 1
ATOM 2883 C CA . LEU A 1 375 ? -8.616 11.432 17.572 1.00 93.38 375 LEU A CA 1
ATOM 2884 C C . LEU A 1 375 ? -9.269 12.439 16.615 1.00 93.38 375 LEU A C 1
ATOM 2886 O O . LEU A 1 375 ? -8.560 13.064 15.831 1.00 93.38 375 LEU A O 1
ATOM 2890 N N . GLU A 1 376 ? -10.590 12.618 16.697 1.00 93.38 376 GLU A N 1
ATOM 2891 C CA . GLU A 1 376 ? -11.332 13.612 15.908 1.00 93.38 376 GLU A CA 1
ATOM 2892 C C . GLU A 1 376 ? -10.786 15.026 16.171 1.00 93.38 376 GLU A C 1
ATOM 2894 O O . GLU A 1 376 ? -10.429 15.737 15.232 1.00 93.38 376 GLU A O 1
ATOM 2899 N N . TRP A 1 377 ? -10.597 15.402 17.441 1.00 91.94 377 TRP A N 1
ATOM 2900 C CA . TRP A 1 377 ? -10.014 16.695 17.815 1.00 91.94 377 TRP A CA 1
ATOM 2901 C C . TRP A 1 377 ? -8.565 16.861 17.370 1.00 91.94 377 TRP A C 1
ATOM 2903 O O . TRP A 1 377 ? -8.197 17.931 16.886 1.00 91.94 377 TRP A O 1
ATOM 2913 N N . ALA A 1 378 ? -7.738 15.826 17.517 1.00 89.06 378 ALA A N 1
ATOM 2914 C CA . ALA A 1 378 ? -6.341 15.873 17.112 1.00 89.06 378 ALA A CA 1
ATOM 2915 C C . ALA A 1 378 ? -6.225 16.093 15.601 1.00 89.06 378 ALA A C 1
ATOM 2917 O O . ALA A 1 378 ? -5.462 16.954 15.170 1.00 89.06 378 ALA A O 1
ATOM 2918 N N . LEU A 1 379 ? -7.005 15.370 14.797 1.00 85.69 379 LEU A N 1
ATOM 2919 C CA . LEU A 1 379 ? -6.987 15.501 13.340 1.00 85.69 379 LEU A CA 1
ATOM 2920 C C . LEU A 1 379 ? -7.498 16.865 12.877 1.00 85.69 379 LEU A C 1
ATOM 2922 O O . LEU A 1 379 ? -6.863 17.495 12.031 1.00 85.69 379 LEU A O 1
ATOM 2926 N N . LEU A 1 380 ? -8.576 17.362 13.483 1.00 85.44 380 LEU A N 1
ATOM 2927 C CA . LEU A 1 380 ? -9.086 18.692 13.173 1.00 85.44 380 LEU A CA 1
ATOM 2928 C C . LEU A 1 380 ? -8.058 19.777 13.534 1.00 85.44 380 LEU A C 1
ATOM 2930 O O . LEU A 1 380 ? -7.725 20.621 12.709 1.00 85.44 380 LEU A O 1
ATOM 2934 N N . THR A 1 381 ? -7.501 19.721 14.745 1.00 84.69 381 THR A N 1
ATOM 2935 C CA . THR A 1 381 ? -6.619 20.777 15.276 1.00 84.69 381 THR A CA 1
ATOM 2936 C C . THR A 1 381 ? -5.233 20.767 14.631 1.00 84.69 381 THR A C 1
ATOM 2938 O O . THR A 1 381 ? -4.655 21.822 14.388 1.00 84.69 381 THR A O 1
ATOM 2941 N N . THR A 1 382 ? -4.668 19.586 14.361 1.00 79.81 382 THR A N 1
ATOM 2942 C CA . THR A 1 382 ? -3.274 19.458 13.888 1.00 79.81 382 THR A CA 1
ATOM 2943 C C . THR A 1 382 ? -3.154 19.292 12.374 1.00 79.81 382 THR A C 1
ATOM 2945 O O . THR A 1 382 ? -2.162 19.738 11.784 1.00 79.81 382 THR A O 1
ATOM 2948 N N . CYS A 1 383 ? -4.144 18.659 11.737 1.00 77.88 383 CYS A N 1
ATOM 2949 C CA . CYS A 1 383 ? -4.139 18.377 10.303 1.00 77.88 383 CYS A CA 1
ATOM 2950 C C . CYS A 1 383 ? -5.116 19.256 9.512 1.00 77.88 383 CYS A C 1
ATOM 2952 O O . CYS A 1 383 ? -4.997 19.288 8.290 1.00 77.88 383 CYS A O 1
ATOM 2954 N N . GLY A 1 384 ? -6.056 19.952 10.166 1.00 78.69 384 GLY A N 1
ATOM 2955 C CA . GLY A 1 384 ? -7.154 20.634 9.473 1.00 78.69 384 GLY A CA 1
ATOM 2956 C C . GLY A 1 384 ? -8.074 19.657 8.734 1.00 78.69 384 GLY A C 1
ATOM 2957 O O . GLY A 1 384 ? -8.700 20.031 7.749 1.00 78.69 384 GLY A O 1
ATOM 2958 N N . GLU A 1 385 ? -8.102 18.385 9.149 1.00 78.75 385 GLU A N 1
ATOM 2959 C CA . GLU A 1 385 ? -8.917 17.357 8.504 1.00 78.75 385 GLU A CA 1
ATOM 2960 C C . GLU A 1 385 ? -10.358 17.461 9.008 1.00 78.75 385 GLU A C 1
ATOM 2962 O O . GLU A 1 385 ? -10.654 17.140 10.159 1.00 78.75 385 GLU A O 1
ATOM 2967 N N . GLU A 1 386 ? -11.257 17.910 8.134 1.00 79.06 386 GLU A N 1
ATOM 2968 C CA . GLU A 1 386 ? -12.686 18.039 8.436 1.00 79.06 386 GLU A CA 1
ATOM 2969 C C . GLU A 1 386 ? -13.443 16.709 8.286 1.00 79.06 386 GLU A C 1
ATOM 2971 O O . GLU A 1 386 ? -14.581 16.576 8.743 1.00 79.06 386 GLU A O 1
ATOM 2976 N N . ARG A 1 387 ? -12.847 15.694 7.641 1.00 82.31 387 ARG A N 1
ATOM 2977 C CA . ARG A 1 387 ? -13.508 14.401 7.434 1.00 82.31 387 ARG A CA 1
ATOM 2978 C C . ARG A 1 387 ? -13.421 13.523 8.676 1.00 82.31 387 ARG A C 1
ATOM 2980 O O . ARG A 1 387 ? -12.362 13.313 9.264 1.00 82.31 387 ARG A O 1
ATOM 2987 N N . PHE A 1 388 ? -14.530 12.860 8.991 1.00 86.81 388 PHE A N 1
ATOM 2988 C CA . PHE A 1 388 ? -14.561 11.850 10.044 1.00 86.81 388 PHE A CA 1
ATOM 2989 C C . PHE A 1 388 ? -13.833 10.576 9.595 1.00 86.81 388 PHE A C 1
ATOM 2991 O O . PHE A 1 388 ? -14.385 9.758 8.858 1.00 86.81 388 PHE A O 1
ATOM 2998 N N . VAL A 1 389 ? -12.609 10.358 10.084 1.00 85.62 389 VAL A N 1
ATOM 2999 C CA . VAL A 1 389 ? -11.795 9.162 9.764 1.00 85.62 389 VAL A CA 1
ATOM 3000 C C . VAL A 1 389 ? -12.435 7.836 10.185 1.00 85.62 389 VAL A C 1
ATOM 3002 O O . VAL A 1 389 ? -12.088 6.782 9.657 1.00 85.62 389 VAL A O 1
ATOM 3005 N N . LEU A 1 390 ? -13.398 7.879 11.111 1.00 90.50 390 LEU A N 1
ATOM 3006 C CA . LEU A 1 390 ? -14.204 6.728 11.526 1.00 90.50 390 LEU A CA 1
ATOM 3007 C C . LEU A 1 390 ? -15.549 6.641 10.780 1.00 90.50 390 LEU A C 1
ATOM 3009 O O . LEU A 1 390 ? -16.437 5.898 11.188 1.00 90.50 390 LEU A O 1
ATOM 3013 N N . GLY A 1 391 ? -15.715 7.394 9.691 1.00 87.19 391 GLY A N 1
ATOM 3014 C CA . GLY A 1 391 ? -16.891 7.400 8.817 1.00 87.19 391 GLY A CA 1
ATOM 3015 C C . GLY A 1 391 ? -18.078 8.228 9.321 1.00 87.19 391 GLY A C 1
ATOM 3016 O O . GLY A 1 391 ? -18.935 8.595 8.525 1.00 87.19 391 GLY A O 1
ATOM 3017 N N . GLN A 1 392 ? -18.141 8.544 10.615 1.00 91.62 392 GLN A N 1
ATOM 3018 C CA . GLN A 1 392 ? -19.172 9.397 11.214 1.00 91.62 392 GLN A CA 1
ATOM 3019 C C . GLN A 1 392 ? -18.637 10.098 12.469 1.00 91.62 392 GLN A C 1
ATOM 3021 O O . GLN A 1 392 ? -17.728 9.577 13.117 1.00 91.62 392 GLN A O 1
ATOM 3026 N N . SER A 1 393 ? -19.232 11.239 12.831 1.00 94.75 393 SER A N 1
ATOM 3027 C CA . SER A 1 393 ? -18.898 11.971 14.062 1.00 94.75 393 SER A CA 1
ATOM 3028 C C . SER A 1 393 ? -19.099 11.106 15.307 1.00 94.75 393 SER A C 1
ATOM 3030 O O . SER A 1 393 ? -20.118 10.412 15.443 1.00 94.75 393 SER A O 1
ATOM 3032 N N . VAL A 1 394 ? -18.164 11.200 16.254 1.00 95.75 394 VAL A N 1
ATOM 3033 C CA . VAL A 1 394 ? -18.232 10.470 17.529 1.00 95.75 394 VAL A CA 1
ATOM 3034 C C . VAL A 1 394 ? -19.472 10.853 18.337 1.00 95.75 394 VAL A C 1
ATOM 3036 O O . VAL A 1 394 ? -20.115 9.981 18.923 1.00 95.75 394 VAL A O 1
ATOM 3039 N N . THR A 1 395 ? -19.901 12.113 18.281 1.00 94.75 395 THR A N 1
ATOM 3040 C CA . THR A 1 395 ? -21.132 12.586 18.933 1.00 94.75 395 THR A CA 1
ATOM 3041 C C . THR A 1 395 ? -22.381 11.889 18.385 1.00 94.75 395 THR A C 1
ATOM 3043 O O . THR A 1 395 ? -23.286 11.536 19.144 1.00 94.75 395 THR A O 1
ATOM 3046 N N . SER A 1 396 ? -22.433 11.633 17.072 1.00 94.75 396 SER A N 1
ATOM 3047 C CA . SER A 1 396 ? -23.528 10.876 16.448 1.00 94.75 396 SER A CA 1
ATOM 3048 C C . SER A 1 396 ? -23.537 9.416 16.917 1.00 94.75 396 SER A C 1
ATOM 3050 O O . SER A 1 396 ? -24.591 8.882 17.276 1.00 94.75 396 SER A O 1
ATOM 3052 N N . MET A 1 397 ? -22.355 8.788 17.000 1.00 96.44 397 MET A N 1
ATOM 3053 C CA . MET A 1 397 ? -22.206 7.422 17.524 1.00 96.44 397 MET A CA 1
ATOM 3054 C C . MET A 1 397 ? -22.679 7.306 18.968 1.00 96.44 397 MET A C 1
ATOM 3056 O O . MET A 1 397 ? -23.474 6.420 19.275 1.00 96.44 397 MET A O 1
ATOM 3060 N N . ALA A 1 398 ? -22.224 8.218 19.829 1.00 96.62 398 ALA A N 1
ATOM 3061 C CA . ALA A 1 398 ? -22.585 8.271 21.239 1.00 96.62 398 ALA A CA 1
ATOM 3062 C C . ALA A 1 398 ? -24.099 8.451 21.429 1.00 96.62 398 ALA A C 1
ATOM 3064 O O . ALA A 1 398 ? -24.716 7.718 22.201 1.00 96.62 398 ALA A O 1
ATOM 3065 N N . ARG A 1 399 ? -24.723 9.363 20.670 1.00 95.12 399 ARG A N 1
ATOM 3066 C CA . ARG A 1 399 ? -26.173 9.599 20.726 1.00 95.12 399 ARG A CA 1
ATOM 3067 C C . ARG A 1 399 ? -26.979 8.377 20.316 1.00 95.12 399 ARG A C 1
ATOM 3069 O O . ARG A 1 399 ? -27.943 8.022 20.992 1.00 95.12 399 ARG A O 1
ATOM 3076 N N . ARG A 1 400 ? -26.593 7.728 19.216 1.00 94.50 400 ARG A N 1
ATOM 3077 C CA . ARG A 1 400 ? -27.266 6.513 18.755 1.00 94.50 400 ARG A CA 1
ATOM 3078 C C . ARG A 1 400 ? -27.109 5.375 19.760 1.00 94.50 400 ARG A C 1
ATOM 3080 O O . ARG A 1 400 ? -28.105 4.744 20.085 1.00 94.50 400 ARG A O 1
ATOM 3087 N N . LEU A 1 401 ? -25.906 5.177 20.301 1.00 95.19 401 LEU A N 1
ATOM 3088 C CA . LEU A 1 401 ? -25.653 4.173 21.332 1.00 95.19 401 LEU A CA 1
ATOM 3089 C C . LEU A 1 401 ? -26.515 4.402 22.580 1.00 95.19 401 LEU A C 1
ATOM 3091 O O . LEU A 1 401 ? -27.148 3.467 23.060 1.00 95.19 401 LEU A O 1
ATOM 3095 N N . ALA A 1 402 ? -26.574 5.637 23.084 1.00 94.06 402 ALA A N 1
ATOM 3096 C CA . ALA A 1 402 ? -27.431 5.986 24.214 1.00 94.06 402 ALA A CA 1
ATOM 3097 C C . ALA A 1 402 ? -28.909 5.690 23.904 1.00 94.06 402 ALA A C 1
ATOM 3099 O O . ALA A 1 402 ? -29.607 5.092 24.719 1.00 94.06 402 ALA A O 1
ATOM 3100 N N . GLY A 1 403 ? -29.377 6.045 22.702 1.00 91.31 403 GLY A N 1
ATOM 3101 C CA . GLY A 1 403 ? -30.727 5.725 22.239 1.00 91.31 403 GLY A CA 1
ATOM 3102 C C . GLY A 1 403 ? -31.002 4.221 22.156 1.00 91.31 403 GLY A C 1
ATOM 3103 O O . GLY A 1 403 ? -32.065 3.779 22.584 1.00 91.31 403 GLY A O 1
ATOM 3104 N N . ASP A 1 404 ? -30.053 3.431 21.651 1.00 90.25 404 ASP A N 1
ATOM 3105 C CA . ASP A 1 404 ? -30.174 1.975 21.541 1.00 90.25 404 ASP A CA 1
ATOM 3106 C C . ASP A 1 404 ? -30.194 1.307 22.927 1.00 90.25 404 ASP A C 1
ATOM 3108 O O . ASP A 1 404 ? -31.046 0.453 23.172 1.00 90.25 404 ASP A O 1
ATOM 3112 N N . LEU A 1 405 ? -29.345 1.746 23.865 1.00 91.75 405 LEU A N 1
ATOM 3113 C CA . LEU A 1 405 ? -29.352 1.256 25.250 1.00 91.75 405 LEU A CA 1
ATOM 3114 C C . LEU A 1 405 ? -30.656 1.601 25.987 1.00 91.75 405 LEU A C 1
ATOM 3116 O O . LEU A 1 405 ? -31.133 0.784 26.766 1.00 91.75 405 LEU A O 1
ATOM 3120 N N . LYS A 1 406 ? -31.267 2.762 25.708 1.00 88.38 406 LYS A N 1
ATOM 3121 C CA . LYS A 1 406 ? -32.557 3.168 26.298 1.00 88.38 406 LYS A CA 1
ATOM 3122 C C . LYS A 1 406 ? -33.765 2.465 25.672 1.00 88.38 406 LYS A C 1
ATOM 3124 O O . LYS A 1 406 ? -34.664 2.042 26.385 1.00 88.38 406 LYS A O 1
ATOM 3129 N N . LYS A 1 407 ? -33.817 2.367 24.336 1.00 78.19 407 LYS A N 1
ATOM 3130 C CA . LYS A 1 407 ? -35.008 1.902 23.591 1.00 78.19 407 LYS A CA 1
ATOM 3131 C C . LYS A 1 407 ? -35.034 0.399 23.337 1.00 78.19 407 LYS A C 1
ATOM 3133 O O . LYS A 1 407 ? -36.107 -0.189 23.302 1.00 78.19 407 LYS A O 1
ATOM 3138 N N . ARG A 1 408 ? -33.874 -0.215 23.083 1.00 60.72 408 ARG A N 1
ATOM 3139 C CA . ARG A 1 408 ? -33.744 -1.652 22.769 1.00 60.72 408 ARG A CA 1
ATOM 3140 C C . ARG A 1 408 ? -33.224 -2.466 23.956 1.00 60.72 408 ARG A C 1
ATOM 3142 O O . ARG A 1 408 ? -33.178 -3.689 23.880 1.00 60.72 408 ARG A O 1
ATOM 3149 N N . GLY A 1 409 ? -32.843 -1.796 25.041 1.00 59.38 409 GLY A N 1
ATOM 3150 C CA . GLY A 1 409 ? -32.288 -2.384 26.252 1.00 59.38 409 GLY A CA 1
ATOM 3151 C C . GLY A 1 409 ? -33.323 -2.793 27.295 1.00 59.38 409 GLY A C 1
ATOM 3152 O O . GLY A 1 409 ? -33.194 -2.407 28.448 1.00 59.38 409 GLY A O 1
ATOM 3153 N N . THR A 1 410 ? -34.331 -3.591 26.936 1.00 62.50 410 THR A N 1
ATOM 3154 C CA . THR A 1 410 ? -35.235 -4.186 27.945 1.00 62.50 410 THR A CA 1
ATOM 3155 C C . THR A 1 410 ? -34.550 -5.271 28.793 1.00 62.50 410 THR A C 1
ATOM 3157 O O . THR A 1 410 ? -35.156 -5.795 29.722 1.00 62.50 410 THR A O 1
ATOM 3160 N N . GLY A 1 411 ? -33.307 -5.638 28.460 1.00 78.19 411 GLY A N 1
ATOM 3161 C CA . GLY A 1 411 ? -32.474 -6.580 29.206 1.00 78.19 411 GLY A CA 1
ATOM 3162 C C . GLY A 1 411 ? -31.698 -5.919 30.348 1.00 78.19 411 GLY A C 1
ATOM 3163 O O . GLY A 1 411 ? -31.297 -4.755 30.259 1.00 78.19 4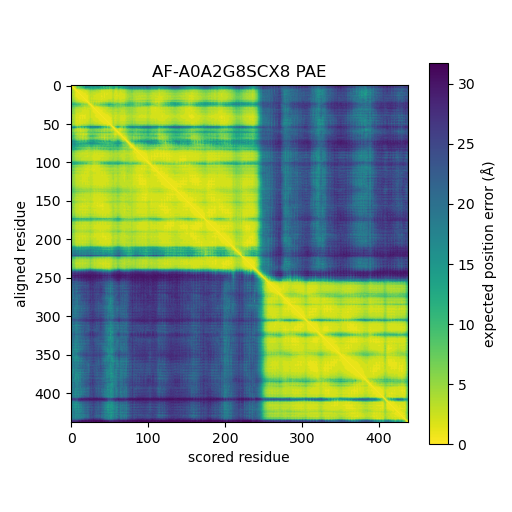11 GLY A O 1
ATOM 3164 N N . THR A 1 412 ? -31.444 -6.677 31.415 1.00 8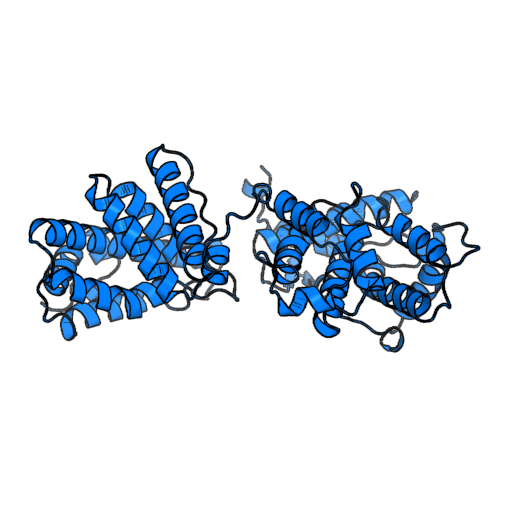9.31 412 THR A N 1
ATOM 3165 C CA . THR A 1 412 ? -30.738 -6.208 32.620 1.00 89.31 412 THR A CA 1
ATOM 3166 C C . THR A 1 412 ? -29.335 -5.685 32.300 1.00 89.31 412 THR A C 1
ATOM 3168 O O . THR A 1 412 ? -28.914 -4.669 32.853 1.00 89.31 412 THR A O 1
ATOM 3171 N N . THR A 1 413 ? -28.634 -6.302 31.342 1.00 93.75 413 THR A N 1
ATOM 3172 C CA . THR A 1 413 ? -27.297 -5.877 30.898 1.00 93.75 413 THR A CA 1
ATOM 3173 C C . THR A 1 413 ? -27.297 -4.454 30.347 1.00 93.75 413 THR A C 1
ATOM 3175 O O . THR A 1 413 ? -26.418 -3.664 30.691 1.00 93.75 413 THR A O 1
ATOM 3178 N N . ALA A 1 414 ? -28.261 -4.103 29.491 1.00 93.88 414 ALA A N 1
ATOM 3179 C CA . ALA A 1 414 ? -28.295 -2.791 28.845 1.00 93.88 414 ALA A CA 1
ATOM 3180 C C . ALA A 1 414 ? -28.475 -1.665 29.872 1.00 93.88 414 ALA A C 1
ATOM 3182 O O . ALA A 1 414 ? -27.760 -0.662 29.815 1.00 93.88 414 ALA A O 1
ATOM 3183 N N . GLY A 1 415 ? -29.368 -1.877 30.846 1.00 92.50 415 GLY A N 1
ATOM 3184 C CA . GLY A 1 415 ? -29.580 -0.961 31.965 1.00 92.50 415 GLY A CA 1
ATOM 3185 C C . GLY A 1 415 ? -28.326 -0.787 32.822 1.00 92.50 415 GLY A C 1
ATOM 3186 O O . GLY A 1 415 ? -27.942 0.343 33.113 1.00 92.50 415 GLY A O 1
ATOM 3187 N N . MET A 1 416 ? -27.627 -1.880 33.154 1.00 95.06 416 MET A N 1
ATOM 3188 C CA . MET A 1 416 ? -26.380 -1.810 33.928 1.00 95.06 416 MET A CA 1
ATOM 3189 C C . MET A 1 416 ? -25.259 -1.089 33.168 1.00 95.06 416 MET A C 1
ATOM 3191 O O . MET A 1 416 ? -24.560 -0.261 33.753 1.00 95.06 416 MET A O 1
ATOM 3195 N N . VAL A 1 417 ? -25.092 -1.362 31.869 1.00 96.06 417 VAL A N 1
ATOM 3196 C CA . VAL A 1 417 ? -24.103 -0.665 31.028 1.00 96.06 417 VAL A CA 1
ATOM 3197 C C . VAL A 1 417 ? -24.414 0.830 30.971 1.00 96.06 417 VAL A C 1
ATOM 3199 O O . VAL A 1 417 ? -23.515 1.643 31.188 1.00 96.06 417 VAL A O 1
ATOM 3202 N N . LEU A 1 418 ? -25.677 1.201 30.735 1.00 95.25 418 LEU A N 1
ATOM 3203 C CA . LEU A 1 418 ? -26.112 2.597 30.705 1.00 95.25 418 LEU A CA 1
ATOM 3204 C C . LEU A 1 418 ? -25.856 3.292 32.048 1.00 95.25 418 LEU A C 1
ATOM 3206 O O . LEU A 1 418 ? -25.191 4.323 32.078 1.00 95.25 418 LEU A O 1
ATOM 3210 N N . GLN A 1 419 ? -26.302 2.694 33.155 1.00 94.31 419 GLN A N 1
ATOM 3211 C CA . GLN A 1 419 ? -26.118 3.230 34.504 1.00 94.31 419 GLN A CA 1
ATOM 3212 C C . GLN A 1 419 ? -24.638 3.479 34.822 1.00 94.31 419 GLN A C 1
ATOM 3214 O O . GLN A 1 419 ? -24.278 4.536 35.342 1.00 94.31 419 GLN A O 1
ATOM 3219 N N . ARG A 1 420 ? -23.762 2.518 34.500 1.00 96.25 420 ARG A N 1
ATOM 3220 C CA . ARG A 1 420 ? -22.321 2.635 34.756 1.00 96.25 420 ARG A CA 1
ATOM 3221 C C . ARG A 1 420 ? -21.673 3.716 33.896 1.00 96.25 420 ARG A C 1
ATOM 3223 O O . ARG A 1 420 ? -20.868 4.474 34.423 1.00 96.25 420 ARG A O 1
ATOM 3230 N N . LEU A 1 421 ? -22.045 3.834 32.620 1.00 96.31 421 LEU A N 1
ATOM 3231 C CA . LEU A 1 421 ? -21.557 4.910 31.750 1.00 96.31 421 LEU A CA 1
ATOM 3232 C C . LEU A 1 421 ? -22.018 6.291 32.241 1.00 96.31 421 LEU A C 1
ATOM 3234 O O . LEU A 1 421 ? -21.212 7.217 32.276 1.00 96.31 421 LEU A O 1
ATOM 3238 N N . THR A 1 422 ? -23.272 6.427 32.683 1.00 94.81 422 THR A N 1
ATOM 3239 C CA . THR A 1 422 ? -23.805 7.681 33.244 1.00 94.81 422 THR A CA 1
ATOM 3240 C C . THR A 1 422 ? -23.154 8.046 34.585 1.00 94.81 422 THR A C 1
ATOM 3242 O O . THR A 1 422 ? -23.019 9.224 34.904 1.00 94.81 422 THR A O 1
ATOM 3245 N N . ALA A 1 423 ? -22.684 7.069 35.365 1.00 95.50 423 ALA A N 1
ATOM 3246 C CA . ALA A 1 423 ? -21.947 7.330 36.604 1.00 95.50 423 ALA A CA 1
ATOM 3247 C C . ALA A 1 423 ? -20.498 7.819 36.372 1.00 95.50 423 ALA A C 1
ATOM 3249 O O . ALA A 1 423 ? -19.878 8.376 37.281 1.00 95.50 423 ALA A O 1
ATOM 3250 N N . MET A 1 424 ? -19.934 7.631 35.172 1.00 95.62 424 MET A N 1
ATOM 3251 C CA . MET A 1 424 ? -18.562 8.035 34.846 1.00 95.62 424 MET A CA 1
ATOM 3252 C C . MET A 1 424 ? -18.491 9.524 34.476 1.00 95.62 424 MET A C 1
ATOM 3254 O O . MET A 1 424 ? -18.632 9.889 33.310 1.00 95.62 424 MET A O 1
ATOM 3258 N N . GLN A 1 425 ? -18.188 10.388 35.451 1.00 94.12 425 GLN A N 1
ATOM 3259 C CA . GLN A 1 425 ? -18.107 11.847 35.252 1.00 94.12 425 GLN A CA 1
ATOM 3260 C C . GLN A 1 425 ? -17.239 12.286 34.052 1.00 94.12 425 GLN A C 1
ATOM 3262 O O . GLN A 1 425 ? -17.726 13.072 33.238 1.00 94.12 425 GLN A O 1
ATOM 3267 N N . PRO A 1 426 ? -16.012 11.755 33.840 1.00 93.50 426 PRO A N 1
ATOM 3268 C CA . PRO A 1 426 ? -15.200 12.147 32.682 1.00 93.50 426 PRO A CA 1
ATOM 3269 C C . PRO A 1 426 ? -15.826 11.745 31.341 1.00 93.50 426 PRO A C 1
ATOM 3271 O O . PRO A 1 426 ? -15.653 12.425 30.335 1.00 93.50 426 PRO A O 1
ATOM 3274 N N . PHE A 1 427 ? -16.560 10.630 31.317 1.00 95.94 427 PHE A N 1
ATOM 3275 C CA . PHE A 1 427 ? -17.239 10.158 30.115 1.00 95.94 427 PHE A CA 1
ATOM 3276 C C . PHE A 1 427 ? -18.458 11.029 29.803 1.00 95.94 427 PHE A C 1
ATOM 3278 O O . PHE A 1 427 ? -18.631 11.467 28.670 1.00 95.94 427 PHE A O 1
ATOM 3285 N N . VAL A 1 428 ? -19.269 11.333 30.815 1.00 95.12 428 VAL A N 1
ATOM 3286 C CA . VAL A 1 428 ? -20.457 12.184 30.684 1.00 95.12 428 VAL A CA 1
ATOM 3287 C C . VAL A 1 428 ? -20.107 13.609 30.262 1.00 95.12 428 VAL A C 1
ATOM 3289 O O . VAL A 1 428 ? -20.814 14.174 29.431 1.00 95.12 428 VAL A O 1
ATOM 3292 N N . ALA A 1 429 ? -19.008 14.168 30.774 1.00 94.25 429 ALA A N 1
ATOM 3293 C CA . ALA A 1 429 ? -18.523 15.481 30.355 1.00 94.25 429 ALA A CA 1
ATOM 3294 C C . ALA A 1 429 ? -18.261 15.541 28.838 1.00 94.25 429 ALA A C 1
ATOM 3296 O O . ALA A 1 429 ? -18.600 16.526 28.186 1.00 94.25 429 ALA A O 1
ATOM 3297 N N . ASN A 1 430 ? -17.727 14.457 28.269 1.00 94.25 430 ASN A N 1
ATOM 3298 C CA . ASN A 1 430 ? -17.478 14.326 26.834 1.00 94.25 430 ASN A CA 1
ATOM 3299 C C . ASN A 1 430 ? -18.735 13.944 26.033 1.00 94.25 430 ASN A C 1
ATOM 3301 O O . ASN A 1 430 ? -18.849 14.291 24.858 1.00 94.25 430 ASN A O 1
ATOM 3305 N N . PHE A 1 431 ? -19.690 13.238 26.652 1.00 96.06 431 PHE A N 1
ATOM 3306 C CA . PHE A 1 431 ? -20.899 12.732 25.995 1.00 96.06 431 PHE A CA 1
ATOM 3307 C C . PHE A 1 431 ? -22.182 13.018 26.801 1.00 96.06 431 PHE A C 1
ATOM 3309 O O . PHE A 1 431 ? -22.814 12.087 27.314 1.00 96.06 431 PHE A O 1
ATOM 3316 N N . PRO A 1 432 ? -22.663 14.278 26.838 1.00 93.06 432 PRO A N 1
ATOM 3317 C CA . PRO A 1 432 ? -23.843 14.667 27.623 1.00 93.06 432 PRO A CA 1
ATOM 3318 C C . PRO A 1 432 ? -25.148 13.964 27.221 1.00 93.06 432 PRO A C 1
ATOM 3320 O O . PRO A 1 432 ? -26.127 13.969 27.955 1.00 93.06 432 PRO A O 1
ATOM 3323 N N . THR A 1 433 ? -25.209 13.304 26.061 1.00 91.38 433 THR A N 1
ATOM 3324 C CA . THR A 1 433 ? -26.399 12.522 25.683 1.00 91.38 433 THR A CA 1
ATOM 3325 C C . THR A 1 433 ? -26.700 11.365 26.652 1.00 91.38 433 THR A C 1
ATOM 3327 O O . THR A 1 433 ? -27.831 10.886 26.701 1.00 91.38 433 THR A O 1
ATOM 3330 N N . PHE A 1 434 ? -25.726 10.936 27.459 1.00 89.38 434 PHE A N 1
ATOM 3331 C CA . PHE A 1 434 ? -25.922 9.909 28.486 1.00 89.38 434 PHE A CA 1
ATOM 3332 C C . PHE A 1 434 ? -26.559 10.431 29.788 1.00 89.38 434 PHE A C 1
ATOM 3334 O O . PHE A 1 434 ? -26.953 9.611 30.617 1.00 89.38 434 PHE A O 1
ATOM 3341 N N . THR A 1 435 ? -26.710 11.751 29.967 1.00 82.19 435 THR A N 1
ATOM 3342 C CA . THR A 1 435 ? -27.434 12.354 31.108 1.00 82.19 435 THR A CA 1
ATOM 3343 C C . THR A 1 435 ? -28.845 12.816 30.772 1.00 82.19 435 THR A C 1
ATOM 3345 O O . THR A 1 435 ? -29.653 12.977 31.680 1.00 82.19 435 THR A O 1
ATOM 3348 N N . ALA A 1 436 ? -29.161 13.023 29.491 1.00 60.97 436 ALA A N 1
ATOM 3349 C CA . ALA A 1 436 ? -30.468 13.515 29.068 1.00 60.97 436 ALA A CA 1
ATOM 3350 C C . ALA A 1 436 ? -31.559 12.442 29.269 1.00 60.97 436 ALA A C 1
ATOM 3352 O O . ALA A 1 436 ? -31.709 11.572 28.415 1.00 60.97 436 ALA A O 1
ATOM 3353 N N . GLU A 1 437 ? -32.276 12.525 30.396 1.00 49.81 437 GLU A N 1
ATOM 3354 C CA . GLU A 1 437 ? -33.446 11.743 30.856 1.00 49.81 437 GLU A CA 1
ATOM 3355 C C . GLU A 1 437 ? -33.184 10.276 31.260 1.00 49.81 437 GLU A C 1
ATOM 3357 O O . GLU A 1 437 ? -33.050 9.379 30.415 1.00 49.81 437 GLU A O 1
ATOM 3362 N N . VAL A 1 438 ? -33.119 10.068 32.583 1.00 42.16 438 VAL A N 1
ATOM 3363 C CA . VAL A 1 438 ? -33.669 8.903 33.302 1.00 42.16 438 VAL A CA 1
ATOM 3364 C C . VAL A 1 438 ? -35.055 9.295 33.785 1.00 42.16 438 VAL A C 1
ATOM 3366 O O . VAL A 1 438 ? -35.167 10.451 34.256 1.00 42.16 438 VAL A O 1
#

Nearest PDB structures (foldseek):
  3sf4-assembly1_A  TM=2.022E-01  e=1.047E+00  Homo sapiens
  4wne-assembly1_A  TM=2.126E-01  e=2.527E+00  Homo sapiens
  5a7d-assembly4_D  TM=2.181E-01  e=3.214E+00  Drosophila melanogaster
  7tmr-assembly1_P  TM=1.814E-01  e=1.834E+00  Saccharomyces cerevisiae
  7wn1-assembly1_A  TM=1.088E-01  e=2.068E+00  Plasmodium falciparum

pLDDT: mean 87.12, std 11.61, range [33.97, 98.19]

Radius of gyration: 26.89 Å; Cα contacts (8 Å, |Δi|>4): 469; chains: 1; bounding box: 64×60×70 Å

Foldseek 3Di:
DVVVVDPLLQVLQVLQVCLVPDACQPPPDLQVVLLVNLVSLLVNLLSCVVVVVVDQWGDDPPDIGGCVLVVLLQDDDELVNDDDLLVVLLVVLLCQQQPPPHPHDDVVSSNSDRPSSCLNCVLNSLVVQLVCVVVVVGDPVSVVSSLVVCLDSRNLSSVLSNLSNLLVVCVVVPLQRVSSLVSNLCQLLDPSRDLSSLQSCLVSLCVSQPPVRDPVSVVSNPPRDSQSNNQSSCVSVVHDHDDDDDDDDPVVVLLVVLLVLLVQQLVCVVVVHHRDHDLVVNCVSDPLLSSVVSLLVSLLVVLVVVDLPSSLVVLLCSQQPQDRPVGARNVLCCLPPVVLVLLVVLLPDDPVSSVSSLVSSLSNVLSNLVSLQVVCVCCCVPVVDPDRSNNDDSQVSLLVSLVCLVPVVPGPSSVSSLVVQLPPVVSCVVHVSSVPDD

Solvent-accessible surface area (backbone atoms only — not comparable to full-atom values): 24474 Å² total; per-residue (Å²): 116,68,73,82,79,42,59,68,68,51,55,45,24,51,55,48,46,50,59,74,70,54,70,46,77,86,48,92,57,47,62,65,52,46,23,57,50,28,55,54,52,40,48,43,56,45,48,35,66,74,68,61,59,78,68,58,63,33,63,54,87,94,46,77,44,67,50,60,64,67,66,50,16,25,52,89,52,55,80,89,70,54,58,78,75,44,46,64,46,48,54,53,48,46,43,33,41,58,38,92,84,44,95,43,86,53,64,67,58,53,48,74,38,50,66,66,54,50,36,47,44,47,32,32,54,51,53,47,53,50,49,35,39,74,71,68,76,36,55,71,64,42,51,51,55,29,50,48,53,42,42,31,72,66,37,30,56,42,42,50,21,29,53,50,24,50,54,50,49,37,63,73,60,36,66,75,34,68,69,58,52,52,51,52,41,57,51,56,62,37,89,57,43,48,67,53,44,40,42,73,42,18,70,58,50,44,66,76,56,45,84,84,64,57,73,78,56,53,70,53,37,65,89,65,75,62,61,64,45,44,49,41,23,32,51,52,68,74,43,78,81,86,72,83,84,76,94,66,63,77,77,58,52,56,58,48,51,49,50,49,45,52,50,51,21,48,53,27,36,69,72,74,39,85,55,67,73,67,59,68,61,44,50,74,73,33,59,67,70,61,43,52,53,55,48,48,57,52,33,51,59,47,33,73,70,82,41,54,60,50,38,33,53,52,48,24,49,66,36,51,55,77,52,57,99,91,45,81,46,42,42,57,49,38,64,74,61,47,42,60,56,51,42,64,54,40,65,75,47,55,74,69,61,29,52,56,48,44,54,49,48,43,51,33,53,54,47,27,52,53,52,37,43,53,49,54,50,48,37,36,74,74,67,67,44,86,71,50,67,54,79,51,55,57,68,59,51,52,43,50,50,44,48,44,36,69,76,71,26,90,46,70,46,28,47,52,35,49,53,53,48,50,68,34,61,79,53,31,76,76,39,56,63,59,67,69,79,130

Sequence (438 aa):
MLSLHAKISDLVAHALAFIEDYECETVGDPQSAVSHLGDVVLFIETTIARFNLVSLSFKVGERTVSLEFMRTSGVHMRPSELKGEEIPAFTSWIKALFDPGSEGIEDTILRATRPKTLLKIAPALFAFAILQTMERKMDKEVLSNGLSYFLGPLLNWTLAGVVRSLLTDIQRRGYNAPVHLDVLKTLLTSLSCPPAVLTLSAPSVLRLFPHPFPQHSRRILQAFDPKPIRQAARQALGLPAEAVPIEMEPSAQWSHQVRQLVSNALAAARSGRAPALDVDRCLLLCPPTKFLGALWAHLRHAATMADMEAPRRLATFVLTIPRTPRSPPLLPIFLHLVLPSLVASADRMSAADHATTVEFLVAVISSALTAALHLEWALLTTCGEERFVLGQSVTSMARRLAGDLKKRGTGTTAGMVLQRLTAMQPFVANFPTFTAEV